Protein AF-A0A078KWJ3-F1 (afdb_monomer)

Organism: NCBI:txid1034943

pLDDT: mean 75.77, std 19.89, range [25.98, 98.31]

Solvent-accessible surface area (backbone atoms only — not comparable to full-atom values): 33977 Å² total; per-residue (Å²): 67,61,26,41,26,46,34,34,34,20,40,89,28,31,8,52,38,45,53,70,60,48,43,69,75,48,74,76,58,46,45,63,44,71,91,80,78,85,64,75,59,56,63,54,22,50,48,48,40,50,49,52,52,53,53,51,49,46,54,51,37,56,54,49,52,52,53,33,55,76,67,69,50,71,45,48,66,32,34,33,39,33,27,20,31,48,50,52,34,65,82,59,58,62,38,46,59,68,58,49,41,49,51,44,37,52,50,44,60,54,34,37,73,38,56,49,32,38,33,39,38,49,35,24,34,44,29,45,40,85,70,70,31,32,37,42,32,28,37,42,37,38,23,5,56,44,88,86,40,72,40,49,31,39,67,30,61,54,64,42,56,53,98,83,55,91,46,43,21,36,70,57,96,86,40,83,39,69,50,50,44,36,52,69,39,72,92,67,47,68,73,57,51,88,87,38,87,50,14,64,65,63,67,42,60,92,25,64,55,55,64,92,40,79,50,45,28,70,45,10,36,57,48,66,42,52,89,64,56,58,30,34,38,28,51,20,42,38,52,22,42,81,70,27,44,28,39,54,28,38,55,50,31,49,49,55,24,29,77,68,51,38,86,42,53,52,29,17,38,24,35,37,23,20,90,83,57,77,90,53,71,90,35,44,47,27,48,38,32,38,16,22,70,87,70,55,29,50,60,94,49,70,58,76,44,69,65,51,75,44,74,74,84,27,86,56,35,33,60,57,24,23,37,30,34,38,64,72,37,70,57,28,56,36,40,71,69,57,31,56,49,25,52,50,34,21,55,76,54,47,80,63,65,62,67,44,66,43,80,62,30,39,32,60,60,49,59,53,69,71,68,61,84,49,72,70,43,44,56,50,37,54,53,50,50,58,53,40,52,78,61,69,55,67,50,78,59,52,27,73,86,66,49,21,46,54,56,50,44,24,47,52,25,50,52,20,55,76,70,66,35,65,68,57,24,54,53,33,47,53,50,31,53,75,73,71,52,50,71,68,60,32,57,59,57,72,50,78,76,72,80,78,74,82,76,80,85,76,81,84,74,79,88,72,63,68,68,62,57,52,52,52,51,52,54,48,52,53,52,54,51,53,49,50,55,54,49,54,52,52,51,57,49,49,54,51,48,55,57,50,53,56,56,52,61,76,72,52,65,78,89,55,49,65,63,49,54,53,49,50,52,32,53,76,69,66,75,52,55,72,66,58,54,52,62,76,41,59,92,36,63,74,56,53,59,49,52,55,53,50,52,55,46,54,52,49,53,51,51,52,51,52,52,51,51,53,52,54,55,59,62,64,77,56,73,70,85,88,72,76,82,82,82,92,85,92,87,90,84,88,85,87,83,88,82,88,79,90,80,87,89,83,89,81,89,90,79,90,87,86,85,133

Sequence (612 aa):
MLKIKEIVISSPTSGETNLSSYQIKNGRRPLIIAMGHNSSDRVYSMLGYITNLMQNAAIAHSANLQENAALHDGSELITRVSLDEFSFYPKDRPLTIDEYRYIIGEVYKLAKTLPPNVHIQLATFPVYWPNGVVQNCNLYVQSPKRIGQEPLIHHMSKENASHIDFQYGYLNQGVARSIPLTGDRPDLDKRCEPGQDCDPNLVLRGTGVAVYDVNQYKNALRITSANGQKALQVVDICLDHAYGVGKQHLSALMTQLGLRREHVPVLASHIISSKTIDEEEANAAATVVHADVRNGKVGKHKPVFAKQAVNFNVGGFGANAQYSVYQPKVVGFLSGKDFDKAINYNFLGHPVNVNAIYGNGTTMLHDIVNDITTETDLKRTLSRIQTLQKYGLSIDIPNAQGFTVRELVCRQTVNALNSRDDVLSLMTMQIAKQLGITTNQIIASDTPKSPLAIPPKIEVPPKVNPNNILDNFIERTIIEFKIKNKVDLSYAQQIIENQLFDYYLGKIEVDKLSEIYGFRQKFIDGTFSKQMIMETFKDYPDFQSKIARHEERIALKKEIAELKMKLASKEHEHPDPDKTTNPVNKHSFFGTSQSAEKQAEVENAPNSLYHD

Mean predicted aligned error: 15.76 Å

Structure (mmCIF, N/CA/C/O backbone):
data_AF-A0A078KWJ3-F1
#
_entry.id   AF-A0A078KWJ3-F1
#
loop_
_atom_site.group_PDB
_atom_site.id
_atom_site.type_symbol
_atom_site.label_atom_id
_atom_site.label_alt_id
_atom_site.label_comp_id
_atom_site.label_asym_id
_atom_site.label_entity_id
_atom_site.label_seq_id
_atom_site.pdbx_PDB_ins_code
_atom_site.Cartn_x
_atom_site.Cartn_y
_atom_site.Cartn_z
_atom_site.occupancy
_atom_site.B_iso_or_equiv
_atom_site.auth_seq_id
_atom_site.auth_comp_id
_atom_site.auth_asym_id
_atom_site.auth_atom_id
_atom_site.pdbx_PDB_model_num
ATOM 1 N N . MET A 1 1 ? -2.525 -3.679 18.054 1.00 79.38 1 MET A N 1
ATOM 2 C CA . MET A 1 1 ? -3.115 -3.523 16.701 1.00 79.38 1 MET A CA 1
ATOM 3 C C . MET A 1 1 ? -1.996 -3.468 15.664 1.00 79.38 1 MET A C 1
ATOM 5 O O . MET A 1 1 ? -0.861 -3.271 16.076 1.00 79.38 1 MET A O 1
ATOM 9 N N . LEU A 1 2 ? -2.271 -3.650 14.368 1.00 88.88 2 LEU A N 1
ATOM 10 C CA . LEU A 1 2 ? -1.254 -3.472 13.329 1.00 88.88 2 LEU A CA 1
ATOM 11 C C . LEU A 1 2 ? -0.999 -1.979 13.093 1.00 88.88 2 LEU A C 1
ATOM 13 O O . LEU A 1 2 ? -1.929 -1.222 12.800 1.00 88.88 2 LEU A O 1
ATOM 17 N N . LYS A 1 3 ? 0.261 -1.568 13.199 1.00 92.00 3 LYS A N 1
ATOM 18 C CA . LYS A 1 3 ? 0.749 -0.234 12.859 1.00 92.00 3 LYS A CA 1
ATOM 19 C C . LYS A 1 3 ? 1.716 -0.309 11.685 1.00 92.00 3 LYS A C 1
ATOM 21 O O . LYS A 1 3 ? 2.446 -1.286 11.529 1.00 92.00 3 LYS A O 1
ATOM 26 N N . ILE A 1 4 ? 1.750 0.751 10.889 1.00 93.50 4 ILE A N 1
ATOM 27 C CA . ILE A 1 4 ? 2.758 0.961 9.853 1.00 93.50 4 ILE A CA 1
ATOM 28 C C . ILE A 1 4 ? 3.493 2.267 10.156 1.00 93.50 4 ILE A C 1
ATOM 30 O O . ILE A 1 4 ? 2.867 3.306 10.374 1.00 93.50 4 ILE A O 1
ATOM 34 N N . LYS A 1 5 ? 4.825 2.210 10.183 1.00 92.88 5 LYS A N 1
ATOM 35 C CA . LYS A 1 5 ? 5.709 3.381 10.170 1.00 92.88 5 LYS A CA 1
ATOM 36 C C . LYS A 1 5 ? 6.232 3.567 8.754 1.00 92.88 5 LYS A C 1
ATOM 38 O O . LYS A 1 5 ? 6.925 2.695 8.232 1.00 92.88 5 LYS A O 1
ATOM 43 N N . GLU A 1 6 ? 5.866 4.690 8.148 1.00 92.00 6 GLU A N 1
ATOM 44 C CA . GLU A 1 6 ? 6.259 5.033 6.782 1.00 92.00 6 GLU A CA 1
ATOM 45 C C . GLU A 1 6 ? 7.589 5.777 6.754 1.00 92.00 6 GLU A C 1
ATOM 47 O O . GLU A 1 6 ? 7.810 6.739 7.498 1.00 92.00 6 GLU A O 1
ATOM 52 N N . ILE A 1 7 ? 8.431 5.359 5.819 1.00 90.44 7 ILE A N 1
ATOM 53 C CA . ILE A 1 7 ? 9.628 6.051 5.370 1.00 90.44 7 ILE A CA 1
ATOM 54 C C . ILE A 1 7 ? 9.398 6.358 3.893 1.00 90.44 7 ILE A C 1
ATOM 56 O O . ILE A 1 7 ? 9.517 5.488 3.030 1.00 90.44 7 ILE A O 1
ATOM 60 N N . VAL A 1 8 ? 9.019 7.597 3.601 1.00 88.62 8 VAL A N 1
ATOM 61 C CA . VAL A 1 8 ? 8.809 8.047 2.224 1.00 88.62 8 VAL A CA 1
ATOM 62 C C . VAL A 1 8 ? 10.133 8.548 1.688 1.00 88.62 8 VAL A C 1
ATOM 64 O O . VAL A 1 8 ? 10.706 9.484 2.244 1.00 88.62 8 VAL A O 1
ATOM 67 N N . ILE A 1 9 ? 10.611 7.930 0.616 1.00 84.56 9 ILE A N 1
ATOM 68 C CA . ILE A 1 9 ? 11.821 8.344 -0.083 1.00 84.56 9 ILE A CA 1
ATOM 69 C C . ILE A 1 9 ? 11.409 9.064 -1.349 1.00 84.56 9 ILE A C 1
ATOM 71 O O . ILE A 1 9 ? 10.615 8.580 -2.151 1.00 84.56 9 ILE A O 1
ATOM 75 N N . SER A 1 10 ? 11.968 10.249 -1.497 1.00 76.31 10 SER A N 1
ATOM 76 C CA . SER A 1 10 ? 11.605 11.184 -2.533 1.00 76.31 10 SER A CA 1
ATOM 77 C C . SER A 1 10 ? 12.872 11.846 -3.045 1.00 76.31 10 SER A C 1
ATOM 79 O O . SER A 1 10 ? 13.687 12.321 -2.254 1.00 76.31 10 SER A O 1
ATOM 81 N N . SER A 1 11 ? 13.070 11.875 -4.357 1.00 69.38 11 SER A N 1
ATOM 82 C CA . SER A 1 11 ? 14.240 12.535 -4.930 1.00 69.38 11 SER A CA 1
ATOM 83 C C . SER A 1 11 ? 13.857 13.746 -5.787 1.00 69.38 11 SER A C 1
ATOM 85 O O . SER A 1 11 ? 12.984 13.634 -6.661 1.00 69.38 11 SER A O 1
ATOM 87 N N . PRO A 1 12 ? 14.535 14.904 -5.627 1.00 62.47 12 PRO A N 1
ATOM 88 C CA . PRO A 1 12 ? 14.463 15.991 -6.606 1.00 62.47 12 PRO A CA 1
ATOM 89 C C . PRO A 1 12 ? 14.905 15.525 -8.006 1.00 62.47 12 PRO A C 1
ATOM 91 O O . PRO A 1 12 ? 14.436 16.046 -9.018 1.00 62.47 12 PRO A O 1
ATOM 94 N N . THR A 1 13 ? 15.791 14.530 -8.054 1.00 60.84 13 THR A N 1
ATOM 95 C CA . THR A 1 13 ? 16.352 13.866 -9.234 1.00 60.84 13 THR A CA 1
ATOM 96 C C . THR A 1 13 ? 15.814 12.430 -9.297 1.00 60.84 13 THR A C 1
ATOM 98 O O . THR A 1 13 ? 16.318 11.532 -8.631 1.00 60.84 13 THR A O 1
ATOM 101 N N . SER A 1 14 ? 14.729 12.202 -10.035 1.00 61.41 14 SER A N 1
ATOM 102 C CA . SER A 1 14 ? 14.128 10.863 -10.152 1.00 61.41 14 SER A CA 1
ATOM 103 C C . SER A 1 14 ? 14.960 9.921 -11.016 1.00 61.41 14 SER A C 1
ATOM 105 O O . SER A 1 14 ? 15.177 10.207 -12.188 1.00 61.41 14 SER A O 1
ATO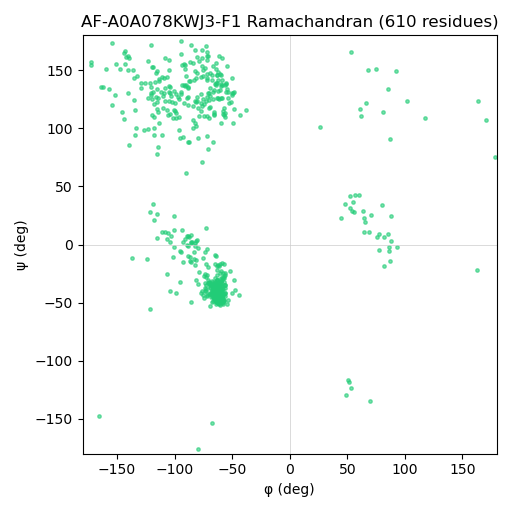M 107 N N . GLY A 1 15 ? 15.369 8.774 -10.476 1.00 68.19 15 GLY A N 1
ATOM 108 C CA . GLY A 1 15 ? 16.139 7.793 -11.237 1.00 68.19 15 GLY A CA 1
ATOM 109 C C . GLY A 1 15 ? 17.557 8.270 -11.544 1.00 68.19 15 GLY A C 1
ATOM 110 O O . GLY A 1 15 ? 18.262 8.768 -10.665 1.00 68.19 15 GLY A O 1
ATOM 111 N N . GLU A 1 16 ? 17.981 8.079 -12.791 1.00 67.69 16 GLU A N 1
ATOM 112 C CA . GLU A 1 16 ? 19.342 8.363 -13.267 1.00 67.69 16 GLU A CA 1
ATOM 113 C C . GLU A 1 16 ? 19.553 9.822 -13.711 1.00 67.69 16 GLU A C 1
ATOM 115 O O . GLU A 1 16 ? 20.684 10.264 -13.916 1.00 67.69 16 GLU A O 1
ATOM 120 N N . THR A 1 17 ? 18.476 10.586 -13.919 1.00 59.16 17 THR A N 1
ATOM 121 C CA . THR A 1 17 ? 18.542 11.982 -14.380 1.00 59.16 17 THR A CA 1
ATOM 122 C C . THR A 1 17 ? 17.480 12.842 -13.714 1.00 59.16 17 THR A C 1
ATOM 124 O O . THR A 1 17 ? 16.476 12.359 -13.211 1.00 59.16 17 THR A O 1
ATOM 127 N N . ASN A 1 18 ? 17.646 14.166 -13.722 1.00 61.94 18 ASN A N 1
ATOM 128 C CA . ASN A 1 18 ? 16.538 15.048 -13.363 1.00 61.94 18 ASN A CA 1
ATOM 129 C C . ASN A 1 18 ? 15.481 15.031 -14.486 1.00 61.94 18 ASN A C 1
ATOM 131 O O . ASN A 1 18 ? 15.475 15.909 -15.350 1.00 61.94 18 ASN A O 1
ATOM 135 N N . LEU A 1 19 ? 14.603 14.024 -14.481 1.00 58.72 19 LEU A N 1
ATOM 136 C CA . LEU A 1 19 ? 13.576 13.813 -15.509 1.00 58.72 19 LEU A CA 1
ATOM 137 C C . LEU A 1 19 ? 12.663 15.034 -15.683 1.00 58.72 19 LEU A C 1
ATOM 139 O O . LEU A 1 19 ? 12.308 15.380 -16.807 1.00 58.72 19 LEU A O 1
ATOM 143 N N . SER A 1 20 ? 12.366 15.758 -14.597 1.00 50.69 20 SER A N 1
ATOM 144 C CA . SER A 1 20 ? 11.597 17.009 -14.670 1.00 50.69 20 SER A CA 1
ATOM 145 C C . SER A 1 20 ? 12.338 18.098 -15.458 1.00 50.69 20 SER A C 1
ATOM 147 O O . SER A 1 20 ? 11.748 18.781 -16.292 1.00 50.69 20 SER A O 1
ATOM 149 N N . SER A 1 21 ? 13.660 18.204 -15.293 1.00 55.84 21 SER A N 1
ATOM 150 C CA . SER A 1 21 ? 14.486 19.109 -16.102 1.00 55.84 21 SER A CA 1
ATOM 151 C C . SER A 1 21 ? 14.619 18.634 -17.549 1.00 55.84 21 SER A C 1
ATOM 153 O O . SER A 1 21 ? 14.701 19.463 -18.453 1.00 55.84 21 SER A O 1
ATOM 155 N N . TYR A 1 22 ? 14.631 17.320 -17.785 1.00 62.28 22 TYR A N 1
ATOM 156 C CA . TYR A 1 22 ? 14.653 16.757 -19.134 1.00 62.28 22 TYR A CA 1
ATOM 157 C C . TYR A 1 22 ? 13.369 17.095 -19.902 1.00 62.28 22 TYR A C 1
ATOM 159 O O . TYR A 1 22 ? 13.442 17.590 -21.026 1.00 62.28 22 TYR A O 1
ATOM 167 N N . GLN A 1 23 ? 12.199 16.903 -19.288 1.00 58.50 23 GLN A N 1
ATOM 168 C CA . GLN A 1 23 ? 10.908 17.228 -19.901 1.00 58.50 23 GLN A CA 1
ATOM 169 C C . GLN A 1 23 ? 10.770 18.720 -20.221 1.00 58.50 23 GLN A C 1
ATOM 171 O O . GLN A 1 23 ? 10.329 19.063 -21.319 1.00 58.50 23 GLN A O 1
ATOM 176 N N . ILE A 1 24 ? 11.199 19.599 -19.303 1.00 55.53 24 ILE A N 1
ATOM 177 C CA . ILE A 1 24 ? 11.208 21.056 -19.518 1.00 55.53 24 ILE A CA 1
ATOM 178 C C . ILE A 1 24 ? 12.102 21.423 -20.709 1.00 55.53 24 ILE A C 1
ATOM 180 O O . ILE A 1 24 ? 11.715 22.241 -21.539 1.00 55.53 24 ILE A O 1
ATOM 184 N N . LYS A 1 25 ? 13.281 20.801 -20.826 1.00 56.12 25 LYS A N 1
ATOM 185 C CA . LYS A 1 25 ? 14.237 21.096 -21.904 1.00 56.12 25 LYS A CA 1
ATOM 186 C C . LYS A 1 25 ? 13.815 20.537 -23.265 1.00 56.12 25 LYS A C 1
ATOM 188 O O . LYS A 1 25 ? 14.112 21.160 -24.277 1.00 56.12 25 LYS A O 1
ATOM 193 N N . ASN A 1 26 ? 13.129 19.392 -23.300 1.00 57.06 26 ASN A N 1
ATOM 194 C CA . ASN A 1 26 ? 12.830 18.673 -24.544 1.00 57.06 26 ASN A CA 1
ATOM 195 C C . ASN A 1 26 ? 11.372 18.761 -25.011 1.00 57.06 26 ASN A C 1
ATOM 197 O O . ASN A 1 26 ? 11.023 18.135 -26.011 1.00 57.06 26 ASN A O 1
ATOM 201 N N . GLY A 1 27 ? 10.513 19.533 -24.337 1.00 57.50 27 GLY A N 1
ATOM 202 C CA . GLY A 1 27 ? 9.169 19.857 -24.834 1.00 57.50 27 GLY A CA 1
ATOM 203 C C . GLY A 1 27 ? 8.302 18.629 -25.135 1.00 57.50 27 GLY A C 1
ATOM 204 O O . GLY A 1 27 ? 7.640 18.593 -26.168 1.00 57.50 27 GLY A O 1
ATOM 205 N N . ARG A 1 28 ? 8.336 17.615 -24.255 1.00 63.16 28 ARG A N 1
ATOM 206 C CA . ARG A 1 28 ? 7.661 16.303 -24.403 1.00 63.16 28 ARG A CA 1
ATOM 207 C C . ARG A 1 28 ? 8.154 15.415 -25.556 1.00 63.16 28 ARG A C 1
ATOM 209 O O . ARG A 1 28 ? 7.520 14.407 -25.851 1.00 63.16 28 ARG A O 1
ATOM 216 N N . ARG A 1 29 ? 9.268 15.741 -26.217 1.00 61.19 29 ARG A N 1
ATOM 217 C CA . ARG A 1 29 ? 9.857 14.830 -27.211 1.00 61.19 29 ARG A CA 1
ATOM 218 C C . ARG A 1 29 ? 10.337 13.549 -26.519 1.00 61.19 29 ARG A C 1
ATOM 220 O O . ARG A 1 29 ? 10.939 13.655 -25.447 1.00 61.19 29 ARG A O 1
ATOM 227 N N . PRO A 1 30 ? 10.101 12.366 -27.117 1.00 63.94 30 PRO A N 1
ATOM 228 C CA . PRO A 1 30 ? 10.580 11.123 -26.544 1.00 63.94 30 PRO A CA 1
ATOM 229 C C . PRO A 1 30 ? 12.106 11.129 -26.520 1.00 63.94 30 PRO A C 1
ATOM 231 O O . PRO A 1 30 ? 12.757 11.667 -27.424 1.00 63.94 30 PRO A O 1
ATOM 234 N N . LEU A 1 31 ? 12.672 10.506 -25.494 1.00 70.69 31 LEU A N 1
ATOM 235 C CA . LEU A 1 31 ? 14.102 10.266 -25.444 1.00 70.69 31 LEU A CA 1
ATOM 236 C C . LEU A 1 31 ? 14.475 9.287 -26.556 1.00 70.69 31 LEU A C 1
ATOM 238 O O . LEU A 1 31 ? 14.104 8.116 -26.518 1.00 70.69 31 LEU A O 1
ATOM 242 N N . ILE A 1 32 ? 15.202 9.788 -27.550 1.00 68.25 32 ILE A N 1
ATOM 243 C CA . ILE A 1 32 ? 15.637 8.995 -28.693 1.00 68.25 32 ILE A CA 1
ATOM 244 C C . ILE A 1 32 ? 16.853 8.164 -28.302 1.00 68.25 32 ILE A C 1
ATOM 246 O O . ILE A 1 32 ? 17.916 8.706 -27.998 1.00 68.25 32 ILE A O 1
ATOM 250 N N . ILE A 1 33 ? 16.689 6.845 -28.354 1.00 64.81 33 ILE A N 1
ATOM 251 C CA . ILE A 1 33 ? 17.758 5.880 -28.120 1.00 64.81 33 ILE A CA 1
ATOM 252 C C . ILE A 1 33 ? 18.787 6.023 -29.250 1.00 64.81 33 ILE A C 1
ATOM 254 O O . ILE A 1 33 ? 18.509 5.688 -30.404 1.00 64.81 33 ILE A O 1
ATOM 258 N N . ALA A 1 34 ? 19.993 6.495 -28.933 1.00 54.53 34 ALA A N 1
ATOM 259 C CA . ALA A 1 34 ? 21.138 6.277 -29.807 1.00 54.53 34 ALA A CA 1
ATOM 260 C C . ALA A 1 34 ? 21.517 4.794 -29.689 1.00 54.53 34 ALA A C 1
ATOM 262 O O . ALA A 1 34 ? 21.952 4.347 -28.627 1.00 54.53 34 ALA A O 1
ATOM 263 N N . MET A 1 35 ? 21.294 4.008 -30.746 1.00 47.09 35 MET A N 1
ATOM 264 C CA . MET A 1 35 ? 21.712 2.605 -30.773 1.00 47.09 35 MET A CA 1
ATOM 265 C C . MET A 1 35 ? 23.236 2.544 -30.590 1.00 47.09 35 MET A C 1
ATOM 267 O O . MET A 1 35 ? 23.964 2.899 -31.511 1.00 47.09 35 MET A O 1
ATOM 271 N N . GLY A 1 36 ? 23.734 2.154 -29.410 1.00 44.62 36 GLY A N 1
ATOM 272 C CA . GLY A 1 36 ? 25.182 1.975 -29.236 1.00 44.62 36 GLY A CA 1
ATOM 273 C C . GLY A 1 36 ? 25.755 1.918 -27.821 1.00 44.62 36 GLY A C 1
ATOM 274 O O . GLY A 1 36 ? 26.822 1.339 -27.658 1.00 44.62 36 GLY A O 1
ATOM 275 N N . HIS A 1 37 ? 25.090 2.439 -26.785 1.00 47.62 37 HIS A N 1
ATOM 276 C CA . HIS A 1 37 ? 25.659 2.426 -25.427 1.00 47.62 37 HIS A CA 1
ATOM 277 C C . HIS A 1 37 ? 24.850 1.557 -24.460 1.00 47.62 37 HIS A C 1
ATOM 279 O O . HIS A 1 37 ? 24.027 2.047 -23.699 1.00 47.62 37 HIS A O 1
ATOM 285 N N . ASN A 1 38 ? 25.118 0.248 -24.463 1.00 53.16 38 ASN A N 1
ATOM 286 C CA . ASN A 1 38 ? 24.736 -0.638 -23.361 1.00 53.16 38 ASN A CA 1
ATOM 287 C C . ASN A 1 38 ? 25.758 -0.478 -22.226 1.00 53.16 38 ASN A C 1
ATOM 289 O O . ASN A 1 38 ? 26.773 -1.172 -22.217 1.00 53.16 38 ASN A O 1
ATOM 293 N N . SER A 1 39 ? 25.523 0.418 -21.266 1.00 57.09 39 SER A N 1
ATOM 294 C CA . SER A 1 39 ? 26.291 0.369 -20.017 1.00 57.09 39 SER A CA 1
ATOM 295 C C . SER A 1 39 ? 25.655 -0.668 -19.092 1.00 57.09 39 SER A C 1
ATOM 297 O O . SER A 1 39 ? 24.614 -0.405 -18.488 1.00 57.09 39 SER A O 1
ATOM 299 N N . SER A 1 40 ? 26.284 -1.838 -18.957 1.00 60.97 40 SER A N 1
ATOM 300 C CA . SER A 1 40 ? 25.939 -2.856 -17.946 1.00 60.97 40 SER A CA 1
ATOM 301 C C . SER A 1 40 ? 25.870 -2.285 -16.521 1.00 60.97 40 SER A C 1
ATOM 303 O O . SER A 1 40 ? 25.158 -2.817 -15.675 1.00 60.97 40 SER A O 1
ATOM 305 N N . ASP A 1 41 ? 26.539 -1.158 -16.281 1.00 76.25 41 ASP A N 1
ATOM 306 C CA . ASP A 1 41 ? 26.601 -0.428 -15.014 1.00 76.25 41 ASP A CA 1
ATOM 307 C C . ASP A 1 41 ? 25.230 0.011 -14.452 1.00 76.25 41 ASP A C 1
ATOM 309 O O . ASP A 1 41 ? 25.037 0.058 -13.239 1.00 76.25 41 ASP A O 1
ATOM 313 N N . ARG A 1 42 ? 24.218 0.261 -15.298 1.00 82.81 42 ARG A N 1
ATOM 314 C CA . ARG A 1 42 ? 22.927 0.805 -14.824 1.00 82.81 42 ARG A CA 1
ATOM 315 C C . ARG A 1 42 ? 22.152 -0.155 -13.922 1.00 82.81 42 ARG A C 1
ATOM 317 O O . ARG A 1 42 ? 21.599 0.256 -12.906 1.00 82.81 42 ARG A O 1
ATOM 324 N N . VAL A 1 43 ? 22.135 -1.444 -14.270 1.00 89.06 43 VAL A N 1
ATOM 325 C CA . VAL A 1 43 ? 21.443 -2.476 -13.484 1.00 89.06 43 VAL A CA 1
ATOM 326 C C . VAL A 1 43 ? 22.128 -2.631 -12.130 1.00 89.06 43 VAL A C 1
ATOM 328 O O . VAL A 1 43 ? 21.456 -2.661 -11.102 1.00 89.06 43 VAL A O 1
ATOM 331 N N . TYR A 1 44 ? 23.462 -2.651 -12.115 1.00 88.25 44 TYR A N 1
ATOM 332 C CA . TYR A 1 44 ? 24.237 -2.702 -10.877 1.00 88.25 44 TYR A CA 1
ATOM 333 C C . TYR A 1 44 ? 24.048 -1.447 -10.024 1.00 88.25 44 TYR A C 1
ATOM 335 O O . TYR A 1 44 ? 23.881 -1.560 -8.814 1.00 88.25 44 TYR A O 1
ATOM 343 N N . SER A 1 45 ? 23.984 -0.267 -10.639 1.00 84.62 45 SER A N 1
ATOM 344 C CA . SER A 1 45 ? 23.712 0.989 -9.937 1.00 84.62 45 SER A CA 1
ATOM 345 C C . SER A 1 45 ? 22.303 1.016 -9.326 1.00 84.62 45 SER A C 1
ATOM 347 O O . SER A 1 45 ? 22.154 1.373 -8.156 1.00 84.62 45 SER A O 1
ATOM 349 N N . MET A 1 46 ? 21.271 0.561 -10.054 1.00 89.00 46 MET A N 1
ATOM 350 C CA . MET A 1 46 ? 19.922 0.385 -9.494 1.00 89.00 46 MET A CA 1
ATOM 351 C C . MET A 1 46 ? 19.925 -0.602 -8.322 1.00 89.00 46 MET A C 1
ATOM 353 O O . MET A 1 46 ? 19.326 -0.327 -7.285 1.00 89.00 46 MET A O 1
ATOM 357 N N . LEU A 1 47 ? 20.608 -1.740 -8.461 1.00 91.44 47 LEU A N 1
ATOM 358 C CA . LEU A 1 47 ? 20.691 -2.753 -7.410 1.00 91.44 47 LEU A CA 1
ATOM 359 C C . LEU A 1 47 ? 21.463 -2.274 -6.184 1.00 91.44 47 LEU A C 1
ATOM 361 O O . LEU A 1 47 ? 21.048 -2.566 -5.065 1.00 91.44 47 LEU A O 1
ATOM 365 N N . GLY A 1 48 ? 22.538 -1.507 -6.362 1.00 89.06 48 GLY A N 1
ATOM 366 C CA . GLY A 1 48 ? 23.246 -0.867 -5.258 1.00 89.06 48 GLY A CA 1
ATOM 367 C C . GLY A 1 48 ? 22.341 0.121 -4.522 1.00 89.06 48 GLY A C 1
ATOM 368 O O . GLY A 1 48 ? 22.284 0.106 -3.293 1.00 89.06 48 GLY A O 1
ATOM 369 N N . TYR A 1 49 ? 21.545 0.906 -5.259 1.00 88.25 49 TYR A N 1
ATOM 370 C CA . TYR A 1 49 ? 20.547 1.786 -4.656 1.00 88.25 49 TYR A CA 1
ATOM 371 C C . TYR A 1 49 ? 19.503 0.984 -3.869 1.00 88.25 49 TYR A C 1
ATOM 373 O O . TYR A 1 49 ? 19.319 1.238 -2.682 1.00 88.25 49 TYR A O 1
ATOM 381 N N . ILE A 1 50 ? 18.895 -0.047 -4.467 1.00 92.44 50 ILE A N 1
ATOM 382 C CA . ILE A 1 50 ? 17.917 -0.912 -3.786 1.00 92.44 50 ILE A CA 1
ATOM 383 C C . ILE A 1 50 ? 18.524 -1.580 -2.545 1.00 92.44 50 ILE A C 1
ATOM 385 O O . ILE A 1 50 ? 17.885 -1.602 -1.496 1.00 92.44 50 ILE A O 1
ATOM 389 N N . THR A 1 51 ? 19.759 -2.073 -2.628 1.00 92.56 51 THR A N 1
ATOM 390 C CA . THR A 1 51 ? 20.478 -2.679 -1.497 1.00 92.56 51 THR A CA 1
ATOM 391 C C . THR A 1 51 ? 20.579 -1.700 -0.335 1.00 92.56 51 THR A C 1
ATOM 393 O O . THR A 1 51 ? 20.207 -2.036 0.791 1.00 92.56 51 THR A O 1
ATOM 396 N N . ASN A 1 52 ? 20.990 -0.462 -0.612 1.00 87.88 52 ASN A N 1
ATOM 397 C CA . ASN A 1 52 ? 21.065 0.580 0.402 1.00 87.88 52 ASN A CA 1
ATOM 398 C C . ASN A 1 52 ? 19.684 0.918 0.979 1.00 87.88 52 ASN A C 1
ATOM 400 O O . ASN A 1 52 ? 19.562 1.097 2.191 1.00 87.88 52 ASN A O 1
ATOM 404 N N . LEU A 1 53 ? 18.632 0.963 0.157 1.00 89.38 53 LEU A N 1
ATOM 405 C CA . LEU A 1 53 ? 17.261 1.158 0.640 1.00 89.38 53 LEU A CA 1
ATOM 406 C C . LEU A 1 53 ? 16.846 0.054 1.620 1.00 89.38 53 LEU A C 1
ATOM 408 O O . LEU A 1 53 ? 16.351 0.350 2.706 1.00 89.38 53 LEU A O 1
ATOM 412 N N . MET A 1 54 ? 17.086 -1.208 1.258 1.00 93.50 54 MET A N 1
ATOM 413 C CA . MET A 1 54 ? 16.756 -2.374 2.080 1.00 93.50 54 MET A CA 1
ATOM 414 C C . MET A 1 54 ? 17.521 -2.373 3.411 1.00 93.50 54 MET A C 1
ATOM 416 O O . MET A 1 54 ? 16.927 -2.571 4.471 1.00 93.50 54 MET A O 1
ATOM 420 N N . GLN A 1 55 ? 18.827 -2.098 3.376 1.00 90.62 55 GLN A N 1
ATOM 421 C CA . GLN A 1 55 ? 19.664 -2.036 4.577 1.00 90.62 55 GLN A CA 1
ATOM 422 C C . GLN A 1 55 ? 19.218 -0.917 5.523 1.00 90.62 55 GLN A C 1
ATOM 424 O O . GLN A 1 55 ? 19.051 -1.146 6.721 1.00 90.62 55 GLN A O 1
ATOM 429 N N . ASN A 1 56 ? 18.950 0.279 4.992 1.00 87.31 56 ASN A N 1
ATOM 430 C CA . ASN A 1 56 ? 18.458 1.391 5.803 1.00 87.31 56 ASN A CA 1
ATOM 431 C C . ASN A 1 56 ? 17.059 1.113 6.371 1.00 87.31 56 A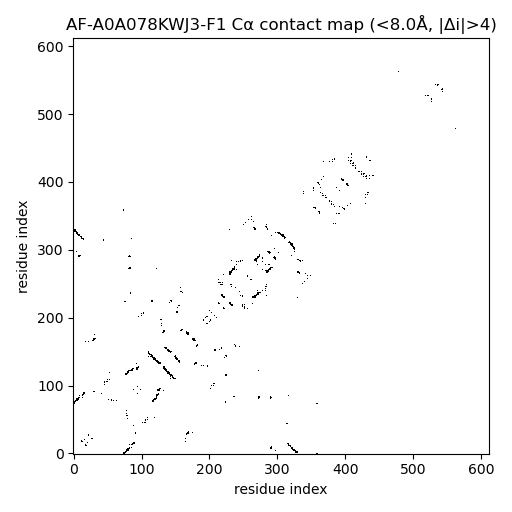SN A C 1
ATOM 433 O O . ASN A 1 56 ? 16.792 1.463 7.520 1.00 87.31 56 ASN A O 1
ATOM 437 N N . ALA A 1 57 ? 16.193 0.423 5.622 1.00 91.19 57 ALA A N 1
ATOM 438 C CA . ALA A 1 57 ? 14.898 -0.026 6.125 1.00 91.19 57 ALA A CA 1
ATOM 439 C C . ALA A 1 57 ? 15.050 -0.975 7.325 1.00 91.19 57 ALA A C 1
ATOM 441 O O . ALA A 1 57 ? 14.350 -0.813 8.323 1.00 91.19 57 ALA A O 1
ATOM 442 N N . ALA A 1 58 ? 15.989 -1.926 7.264 1.00 93.56 58 ALA A N 1
ATOM 443 C CA . ALA A 1 58 ? 16.267 -2.855 8.360 1.00 93.56 58 ALA A CA 1
ATOM 444 C C . ALA A 1 58 ? 16.823 -2.150 9.612 1.00 93.56 58 ALA A C 1
ATOM 446 O O . ALA A 1 58 ? 16.398 -2.446 10.734 1.00 93.56 58 ALA A O 1
ATOM 447 N N . ILE A 1 59 ? 17.739 -1.191 9.428 1.00 90.50 59 ILE A N 1
ATOM 448 C CA . ILE A 1 59 ? 18.288 -0.374 10.522 1.00 90.50 59 ILE A CA 1
ATOM 449 C C . ILE A 1 59 ? 17.168 0.439 11.180 1.00 90.50 59 ILE A C 1
ATOM 451 O O . ILE A 1 59 ? 16.993 0.379 12.399 1.00 90.50 59 ILE A O 1
ATOM 455 N N . ALA A 1 60 ? 16.366 1.146 10.378 1.00 89.69 60 ALA A N 1
ATOM 456 C CA . ALA A 1 60 ? 15.246 1.937 10.875 1.00 89.69 60 ALA A CA 1
ATOM 457 C C . ALA A 1 60 ? 14.215 1.062 11.597 1.00 89.69 60 ALA A C 1
ATOM 459 O O . ALA A 1 60 ? 13.740 1.427 12.669 1.00 89.69 60 ALA A O 1
ATOM 460 N N . HIS A 1 61 ? 13.904 -0.117 11.056 1.00 94.19 61 HIS A N 1
ATOM 461 C CA . HIS A 1 61 ? 12.996 -1.066 11.691 1.00 94.19 61 HIS A CA 1
ATOM 462 C C . HIS A 1 61 ? 13.483 -1.488 13.080 1.00 94.19 61 HIS A C 1
ATOM 464 O O . HIS A 1 61 ? 12.715 -1.449 14.038 1.00 94.19 61 HIS A O 1
ATOM 470 N N . SER A 1 62 ? 14.772 -1.805 13.211 1.00 92.56 62 SER A N 1
ATOM 471 C CA . SER A 1 62 ? 15.375 -2.191 14.492 1.00 92.56 62 SER A CA 1
ATOM 472 C C . SER A 1 62 ? 15.270 -1.073 15.535 1.00 92.56 62 SER A C 1
ATOM 474 O O . SER A 1 62 ? 14.895 -1.332 16.678 1.00 92.56 62 SER A O 1
ATOM 476 N N . ALA A 1 63 ? 15.529 0.177 15.137 1.00 89.81 63 ALA A N 1
ATOM 477 C CA . ALA A 1 63 ? 15.356 1.338 16.011 1.00 89.81 63 ALA A CA 1
ATOM 478 C C . ALA A 1 63 ? 13.885 1.536 16.423 1.00 89.81 63 ALA A C 1
ATOM 480 O O . ALA A 1 63 ? 13.590 1.793 17.589 1.00 89.81 63 ALA A O 1
ATOM 481 N N . ASN A 1 64 ? 12.948 1.347 15.490 1.00 88.06 64 ASN A N 1
ATOM 482 C CA . ASN A 1 64 ? 11.519 1.494 15.762 1.00 88.06 64 ASN A CA 1
ATOM 483 C C . ASN A 1 64 ? 10.989 0.429 16.732 1.00 88.06 64 ASN A C 1
ATOM 485 O O . ASN A 1 64 ? 10.125 0.723 17.555 1.00 88.06 64 ASN A O 1
ATOM 489 N N . LEU A 1 65 ? 11.495 -0.805 16.654 1.00 89.94 65 LEU A N 1
ATOM 490 C CA . LEU A 1 65 ? 11.133 -1.856 17.607 1.00 89.94 65 LEU A CA 1
ATOM 491 C C . LEU A 1 65 ? 11.594 -1.508 19.028 1.00 89.94 65 LEU A C 1
ATOM 493 O O . LEU A 1 65 ? 10.848 -1.733 19.979 1.00 89.94 65 LEU A O 1
ATOM 497 N N . GLN A 1 66 ? 12.788 -0.926 19.177 1.00 89.19 66 GLN A N 1
ATOM 498 C CA . GLN A 1 66 ? 13.289 -0.462 20.475 1.00 89.19 66 GLN A CA 1
ATOM 499 C C . GLN A 1 66 ? 12.445 0.693 21.030 1.00 89.19 66 GLN A C 1
ATOM 501 O O . GLN A 1 66 ? 12.097 0.680 22.209 1.00 89.19 66 GLN A O 1
ATOM 506 N N . GLU A 1 67 ? 12.072 1.654 20.180 1.00 86.62 67 GLU A N 1
ATOM 507 C CA . GLU A 1 67 ? 11.183 2.768 20.537 1.00 86.62 67 GLU A CA 1
ATOM 508 C C . GLU A 1 67 ? 9.810 2.261 21.011 1.00 86.62 67 GLU A C 1
ATOM 510 O O . GLU A 1 67 ? 9.358 2.622 22.097 1.00 86.62 67 GLU A O 1
ATOM 515 N N . ASN A 1 68 ? 9.175 1.361 20.253 1.00 84.44 68 ASN A N 1
ATOM 516 C CA . ASN A 1 68 ? 7.889 0.770 20.633 1.00 84.44 68 ASN A CA 1
ATOM 517 C C . ASN A 1 68 ? 7.972 -0.011 21.952 1.00 84.44 68 ASN A C 1
ATOM 519 O O . ASN A 1 68 ? 7.076 0.103 22.790 1.00 84.44 68 ASN A O 1
ATOM 523 N N . ALA A 1 69 ? 9.045 -0.782 22.153 1.00 85.69 69 ALA A N 1
ATOM 524 C CA . ALA A 1 69 ? 9.259 -1.527 23.390 1.00 85.69 69 ALA A CA 1
ATOM 525 C C . ALA A 1 69 ? 9.412 -0.591 24.600 1.00 85.69 69 ALA A C 1
ATOM 527 O O . ALA A 1 69 ? 8.818 -0.850 25.646 1.00 85.69 69 ALA A O 1
ATOM 528 N N . ALA A 1 70 ? 10.144 0.518 24.447 1.00 85.62 70 ALA A N 1
ATOM 529 C CA . ALA A 1 70 ? 10.307 1.531 25.490 1.00 85.62 70 ALA A CA 1
ATOM 530 C C . ALA A 1 70 ? 8.990 2.246 25.842 1.00 85.62 70 ALA A C 1
ATOM 532 O O . ALA A 1 70 ? 8.800 2.663 26.981 1.00 85.62 70 ALA A O 1
ATOM 533 N N . LEU A 1 71 ? 8.065 2.357 24.884 1.00 83.25 71 LEU A N 1
ATOM 534 C CA . LEU A 1 71 ? 6.723 2.909 25.090 1.00 83.25 71 LEU A CA 1
ATOM 535 C C . LEU A 1 71 ? 5.706 1.875 25.606 1.00 83.25 71 LEU A C 1
ATOM 537 O O . LEU A 1 71 ? 4.530 2.208 25.752 1.00 83.25 71 LEU A O 1
ATOM 541 N N . HIS A 1 72 ? 6.132 0.631 25.860 1.00 81.69 72 HIS A N 1
ATOM 542 C CA . HIS A 1 72 ? 5.256 -0.499 26.190 1.00 81.69 72 HIS A CA 1
ATOM 543 C C . HIS A 1 72 ? 4.113 -0.699 25.176 1.00 81.69 72 HIS A C 1
ATOM 545 O O . HIS A 1 72 ? 3.024 -1.166 25.517 1.00 81.69 72 HIS A O 1
ATOM 551 N N . ASP A 1 73 ? 4.355 -0.358 23.908 1.00 79.38 73 ASP A N 1
ATOM 552 C CA . ASP A 1 73 ? 3.379 -0.529 22.841 1.00 79.38 73 ASP A CA 1
ATOM 553 C C . ASP A 1 73 ? 3.444 -1.957 22.290 1.00 79.38 73 ASP A C 1
ATOM 555 O O . ASP A 1 73 ? 4.284 -2.287 21.456 1.00 79.38 73 ASP A O 1
ATOM 559 N N . GLY A 1 74 ? 2.516 -2.810 22.733 1.00 78.50 74 GLY A N 1
ATOM 560 C CA . GLY A 1 74 ? 2.351 -4.185 22.240 1.00 78.50 74 GLY A CA 1
ATOM 561 C C . GLY A 1 74 ? 1.756 -4.295 20.827 1.00 78.50 74 GLY A C 1
ATOM 562 O O . GLY A 1 74 ? 1.263 -5.355 20.437 1.00 78.50 74 GLY A O 1
ATOM 563 N N . SER A 1 75 ? 1.707 -3.199 20.068 1.00 83.94 75 SER A N 1
ATOM 564 C CA . SER A 1 75 ? 1.251 -3.202 18.680 1.00 83.94 75 SER A CA 1
ATOM 565 C C . SER A 1 75 ? 2.266 -3.862 17.753 1.00 83.94 75 SER A C 1
ATOM 567 O O . SER A 1 75 ? 3.471 -3.652 17.863 1.00 83.94 75 SER A O 1
ATOM 569 N N . GLU A 1 76 ? 1.758 -4.610 16.776 1.00 90.31 76 GLU A N 1
ATOM 570 C CA . GLU A 1 76 ? 2.592 -5.144 15.706 1.00 90.31 76 GLU A CA 1
ATOM 571 C C . GLU A 1 76 ? 3.013 -3.992 14.800 1.00 90.31 76 GLU A C 1
ATOM 573 O O . GLU A 1 76 ? 2.158 -3.220 14.359 1.00 90.31 76 GLU A O 1
ATOM 578 N N . LEU A 1 77 ? 4.304 -3.877 14.505 1.00 94.38 77 LEU A N 1
ATOM 579 C CA . LEU A 1 77 ? 4.825 -2.793 13.685 1.00 94.38 77 LEU A CA 1
ATOM 580 C C . LEU A 1 77 ? 5.399 -3.313 12.374 1.00 94.38 77 LEU A C 1
ATOM 582 O O . LEU A 1 77 ? 6.368 -4.066 12.375 1.00 94.38 77 LEU A O 1
ATOM 586 N N . ILE A 1 78 ? 4.873 -2.803 11.265 1.00 96.44 78 ILE A N 1
ATOM 587 C CA . ILE A 1 78 ? 5.525 -2.849 9.958 1.00 96.44 78 ILE A CA 1
ATOM 588 C C . ILE A 1 78 ? 6.303 -1.551 9.754 1.00 96.44 78 ILE A C 1
ATOM 590 O O . ILE A 1 78 ? 5.771 -0.459 9.947 1.00 96.44 78 ILE A O 1
ATOM 594 N N . THR A 1 79 ? 7.564 -1.648 9.341 1.00 96.56 79 THR A N 1
ATOM 595 C CA . THR A 1 79 ? 8.305 -0.503 8.794 1.00 96.56 79 THR A CA 1
ATOM 596 C C . THR A 1 79 ? 8.284 -0.607 7.283 1.00 96.56 79 THR A C 1
ATOM 598 O O . THR A 1 79 ? 8.710 -1.620 6.727 1.00 96.56 79 THR A O 1
ATOM 601 N N . ARG A 1 80 ? 7.756 0.423 6.621 1.00 96.25 80 ARG A N 1
ATOM 602 C CA . ARG A 1 80 ? 7.612 0.437 5.172 1.00 96.25 80 ARG A CA 1
ATOM 603 C C . ARG A 1 80 ? 8.399 1.567 4.539 1.00 96.25 80 ARG A C 1
ATOM 605 O O . ARG A 1 80 ? 8.275 2.714 4.955 1.00 96.25 80 ARG A O 1
ATOM 612 N N . VAL A 1 81 ? 9.160 1.229 3.503 1.00 94.00 81 VAL A N 1
ATOM 613 C CA . VAL A 1 81 ? 9.760 2.202 2.590 1.00 94.00 81 VAL A CA 1
ATOM 614 C C . VAL A 1 81 ? 8.880 2.335 1.353 1.00 94.00 81 VAL A C 1
ATOM 616 O O . VAL A 1 81 ? 8.571 1.327 0.719 1.00 94.00 81 VAL A O 1
ATOM 619 N N . SER A 1 82 ? 8.499 3.564 1.011 1.00 93.06 82 SER A N 1
ATOM 620 C CA . SER A 1 82 ? 7.686 3.884 -0.170 1.00 93.06 82 SER A CA 1
ATOM 621 C C . SER A 1 82 ? 8.400 4.932 -1.019 1.00 93.06 82 SER A C 1
ATOM 623 O O . SER A 1 82 ? 8.984 5.868 -0.469 1.00 93.06 82 SER A O 1
ATOM 625 N N . LEU A 1 83 ? 8.377 4.775 -2.343 1.00 89.25 83 LEU A N 1
ATOM 626 C CA . LEU A 1 83 ? 9.164 5.591 -3.273 1.00 89.25 83 LEU A CA 1
ATOM 627 C C . LEU A 1 83 ? 8.294 6.383 -4.255 1.00 89.25 83 LEU A C 1
ATOM 629 O O . LEU A 1 83 ? 7.196 5.953 -4.625 1.00 89.25 83 LEU A O 1
ATOM 633 N N . ASP A 1 84 ? 8.827 7.514 -4.726 1.00 85.81 84 ASP A N 1
ATOM 634 C CA . ASP A 1 84 ? 8.212 8.288 -5.807 1.00 85.81 84 ASP A CA 1
ATOM 635 C C . ASP A 1 84 ? 8.247 7.543 -7.143 1.00 85.81 84 ASP A C 1
ATOM 637 O O . ASP A 1 84 ? 9.209 6.828 -7.435 1.00 85.81 84 ASP A O 1
ATOM 641 N N . GLU A 1 85 ? 7.199 7.736 -7.952 1.00 86.19 85 GLU A N 1
ATOM 642 C CA . GLU A 1 85 ? 6.907 6.982 -9.182 1.00 86.19 85 GLU A CA 1
ATOM 643 C C . GLU A 1 85 ? 8.139 6.758 -10.058 1.00 86.19 85 GLU A C 1
ATOM 645 O O . GLU A 1 85 ? 8.373 5.647 -10.532 1.00 86.19 85 GLU A O 1
ATOM 650 N N . PHE A 1 86 ? 8.954 7.796 -10.231 1.00 84.56 86 PHE A N 1
ATOM 651 C CA . PHE A 1 86 ? 10.024 7.832 -11.217 1.00 84.56 86 PHE A CA 1
ATOM 652 C C . PHE A 1 86 ? 11.393 7.385 -10.672 1.00 84.56 86 PHE A C 1
ATOM 654 O O . PHE A 1 86 ? 12.420 7.585 -11.323 1.00 84.56 86 PHE A O 1
ATOM 661 N N . SER A 1 87 ? 11.435 6.780 -9.483 1.00 84.69 87 SER A N 1
ATOM 662 C CA . SER A 1 87 ? 12.685 6.453 -8.777 1.00 84.69 87 SER A CA 1
ATOM 663 C C . SER A 1 87 ? 13.631 5.512 -9.531 1.00 84.69 87 SER A C 1
ATOM 665 O O . SER A 1 87 ? 14.827 5.535 -9.254 1.00 84.69 87 SER A O 1
ATOM 667 N N . PHE A 1 88 ? 13.133 4.707 -10.475 1.00 89.00 88 PHE A N 1
ATOM 668 C CA . PHE A 1 88 ? 13.929 3.700 -11.190 1.00 89.00 88 PHE A CA 1
ATOM 669 C C . PHE A 1 88 ? 13.953 3.899 -12.711 1.00 89.00 88 PHE A C 1
ATOM 671 O O . PHE A 1 88 ? 14.117 2.941 -13.463 1.00 89.00 88 PHE A O 1
ATOM 678 N N . TYR A 1 89 ? 13.801 5.141 -13.183 1.00 87.69 89 TYR A N 1
ATOM 679 C CA . TYR A 1 89 ? 13.823 5.433 -14.618 1.00 87.69 89 TYR A CA 1
ATOM 680 C C . TYR A 1 89 ? 15.268 5.600 -15.106 1.00 87.69 89 TYR A C 1
ATOM 682 O O . TYR A 1 89 ? 15.966 6.511 -14.640 1.00 87.69 89 TYR A O 1
ATOM 690 N N . PRO A 1 90 ? 15.727 4.753 -16.043 1.00 84.69 90 PRO A N 1
ATOM 691 C CA . PRO A 1 90 ? 17.006 4.920 -16.716 1.00 84.69 90 PRO A CA 1
ATOM 692 C C . PRO A 1 90 ? 16.957 6.067 -17.733 1.00 84.69 90 PRO A C 1
ATOM 694 O O . PRO A 1 90 ? 15.905 6.375 -18.308 1.00 84.69 90 PRO A O 1
ATOM 697 N N . LYS A 1 91 ? 18.114 6.688 -17.977 1.00 79.00 91 LYS A N 1
ATOM 698 C CA . LYS A 1 91 ? 18.257 7.890 -18.819 1.00 79.00 91 LYS A CA 1
ATOM 699 C C . LYS A 1 91 ? 18.357 7.640 -20.319 1.00 79.00 91 LYS A C 1
ATOM 701 O O . LYS A 1 91 ? 18.473 8.613 -21.056 1.00 79.00 91 LYS A O 1
ATOM 706 N N . ASP A 1 92 ? 18.439 6.387 -20.754 1.00 78.19 92 ASP A N 1
ATOM 707 C CA . ASP A 1 92 ? 18.824 5.996 -22.114 1.00 78.19 92 ASP A CA 1
ATOM 708 C C . ASP A 1 92 ? 17.737 5.170 -22.826 1.00 78.19 92 ASP A C 1
ATOM 710 O O . ASP A 1 92 ? 17.273 5.557 -23.897 1.00 78.19 92 ASP A O 1
ATOM 714 N N . ARG A 1 93 ? 17.298 4.055 -22.233 1.00 86.25 93 ARG A N 1
ATOM 715 C CA . ARG A 1 93 ? 16.282 3.140 -22.782 1.00 86.25 93 ARG A CA 1
ATOM 716 C C . ARG A 1 93 ? 15.519 2.443 -21.655 1.00 86.25 93 ARG A C 1
ATOM 718 O O . ARG A 1 93 ? 16.113 2.255 -20.591 1.00 86.25 93 ARG A O 1
ATOM 725 N N . PRO A 1 94 ? 14.275 1.976 -21.869 1.00 90.69 94 PRO A N 1
ATOM 726 C CA . PRO A 1 94 ? 13.593 1.171 -20.861 1.00 90.69 94 PRO A CA 1
ATOM 727 C C . PRO A 1 94 ? 14.408 -0.095 -20.540 1.00 90.69 94 PRO A C 1
ATOM 729 O O . PRO A 1 94 ? 15.294 -0.519 -21.301 1.00 90.69 94 PRO A O 1
ATOM 732 N N . LEU A 1 95 ? 14.130 -0.704 -19.392 1.00 92.75 95 LEU A N 1
ATOM 733 C CA . LEU A 1 95 ? 14.687 -2.006 -19.049 1.00 92.75 95 LEU A CA 1
ATOM 734 C C . LEU A 1 95 ? 14.179 -3.058 -20.034 1.00 92.75 95 LEU A C 1
ATOM 736 O O . LEU A 1 95 ? 13.010 -3.064 -20.412 1.00 92.75 95 LEU A O 1
ATOM 740 N N . THR A 1 96 ? 15.059 -3.960 -20.446 1.00 93.81 96 THR A N 1
ATOM 741 C CA . THR A 1 96 ? 14.637 -5.210 -21.081 1.00 93.81 96 THR A CA 1
ATOM 742 C C . THR A 1 96 ? 13.992 -6.130 -20.047 1.00 93.81 96 THR A C 1
ATOM 744 O O . THR A 1 96 ? 14.212 -5.987 -18.840 1.00 93.81 96 THR A O 1
ATOM 747 N N . ILE A 1 97 ? 13.241 -7.122 -20.525 1.00 94.62 97 ILE A N 1
ATOM 748 C CA . ILE A 1 97 ? 12.697 -8.182 -19.672 1.00 94.62 97 ILE A CA 1
ATOM 749 C C . ILE A 1 97 ? 13.793 -8.915 -18.900 1.00 94.62 97 ILE A C 1
ATOM 751 O O . ILE A 1 97 ? 13.616 -9.159 -17.710 1.00 94.62 97 ILE A O 1
ATOM 755 N N . ASP A 1 98 ? 14.935 -9.216 -19.518 1.00 95.25 98 ASP A N 1
ATOM 756 C CA . ASP A 1 98 ? 16.022 -9.932 -18.841 1.00 95.25 98 ASP A CA 1
ATOM 757 C C . ASP A 1 98 ? 16.655 -9.100 -17.721 1.00 95.25 98 ASP A C 1
ATOM 759 O O . ASP A 1 98 ? 16.874 -9.610 -16.621 1.00 95.25 98 ASP A O 1
ATOM 763 N N . GLU A 1 99 ? 16.878 -7.803 -17.958 1.00 95.44 99 GLU A N 1
ATOM 764 C CA . GLU A 1 99 ? 17.356 -6.881 -16.919 1.00 95.44 99 GLU A CA 1
ATOM 765 C C . GLU A 1 99 ? 16.356 -6.796 -15.759 1.00 95.44 99 GLU A C 1
ATOM 767 O O . GLU A 1 99 ? 16.752 -6.850 -14.595 1.00 95.44 99 GLU A O 1
ATOM 772 N N . TYR A 1 100 ? 15.056 -6.714 -16.056 1.00 97.12 100 TYR A N 1
ATOM 773 C CA . TYR A 1 100 ? 14.022 -6.649 -15.027 1.00 97.12 100 TYR A CA 1
ATOM 774 C C . TYR A 1 100 ? 13.913 -7.953 -14.223 1.00 97.12 100 TYR A C 1
ATOM 776 O O . TYR A 1 100 ? 13.879 -7.921 -12.992 1.00 97.12 100 TYR A O 1
ATOM 784 N N . ARG A 1 101 ? 13.945 -9.110 -14.897 1.00 97.25 101 ARG A N 1
ATOM 785 C CA . ARG A 1 101 ? 13.981 -10.438 -14.261 1.00 97.25 101 ARG A CA 1
ATOM 786 C C . ARG A 1 101 ? 15.191 -10.583 -13.341 1.00 97.25 101 ARG A C 1
ATOM 788 O O . ARG A 1 101 ? 15.048 -11.090 -12.229 1.00 97.25 101 ARG A O 1
ATOM 795 N N . TYR A 1 102 ? 16.361 -10.125 -13.788 1.00 97.12 102 TYR A N 1
ATOM 796 C CA . TYR A 1 102 ? 17.579 -10.136 -12.985 1.00 97.12 102 TYR A CA 1
ATOM 797 C C . TYR A 1 102 ? 17.443 -9.250 -11.742 1.00 97.12 102 TYR A C 1
ATOM 799 O O . TYR A 1 102 ? 17.727 -9.710 -10.637 1.00 97.12 102 TYR A O 1
ATOM 807 N N . ILE A 1 103 ? 16.923 -8.025 -11.893 1.00 97.00 103 ILE A N 1
ATOM 808 C CA . ILE A 1 103 ? 16.673 -7.124 -10.759 1.00 97.00 103 ILE A CA 1
ATOM 809 C C . ILE A 1 103 ? 15.750 -7.784 -9.734 1.00 97.00 103 ILE A C 1
ATOM 811 O O . ILE A 1 103 ? 16.077 -7.797 -8.552 1.00 97.00 103 ILE A O 1
ATOM 815 N N . ILE A 1 104 ? 14.632 -8.375 -10.166 1.00 98.25 104 ILE A N 1
ATOM 816 C CA . ILE A 1 104 ? 13.704 -9.072 -9.266 1.00 98.25 104 ILE A CA 1
ATOM 817 C C . ILE A 1 104 ? 14.407 -10.217 -8.521 1.00 98.25 104 ILE A C 1
ATOM 819 O O . ILE A 1 104 ? 14.238 -10.349 -7.309 1.00 98.25 104 ILE A O 1
ATOM 823 N N . GLY A 1 105 ? 15.209 -11.024 -9.222 1.00 97.88 105 GLY A N 1
ATOM 824 C CA . GLY A 1 105 ? 15.948 -12.132 -8.614 1.00 97.88 105 GLY A CA 1
ATOM 825 C C . GLY A 1 105 ? 16.932 -11.673 -7.533 1.00 97.88 105 GLY A C 1
ATOM 826 O O . GLY A 1 105 ? 17.028 -12.299 -6.477 1.00 97.88 105 GLY A O 1
ATOM 827 N N . GLU A 1 106 ? 17.623 -10.553 -7.745 1.00 97.75 106 GLU A N 1
ATOM 828 C CA . GLU A 1 106 ? 18.508 -9.964 -6.733 1.00 97.75 106 GLU A CA 1
ATOM 829 C C . GLU A 1 106 ? 17.723 -9.319 -5.581 1.00 97.75 106 GLU A C 1
ATOM 831 O O . GLU A 1 106 ? 18.063 -9.519 -4.415 1.00 97.75 106 GLU A O 1
ATOM 836 N N . VAL A 1 107 ? 16.612 -8.633 -5.871 1.00 98.25 107 VAL A N 1
ATOM 837 C CA . VAL A 1 107 ? 15.677 -8.110 -4.858 1.00 98.25 107 VAL A CA 1
ATOM 838 C C . VAL A 1 107 ? 15.168 -9.230 -3.953 1.00 98.25 107 VAL A C 1
ATOM 840 O O . VAL A 1 107 ? 15.110 -9.049 -2.740 1.00 98.25 107 VAL A O 1
ATOM 843 N N . TYR A 1 108 ? 14.846 -10.397 -4.513 1.00 98.00 108 TYR A N 1
ATOM 844 C CA . TYR A 1 108 ? 14.435 -11.578 -3.756 1.00 98.00 108 TYR A CA 1
ATOM 845 C C . TYR A 1 108 ? 15.528 -12.060 -2.797 1.00 98.00 108 TYR A C 1
ATOM 847 O O . TYR A 1 108 ? 15.268 -12.260 -1.609 1.00 98.00 108 TYR A O 1
ATOM 855 N N . LYS A 1 109 ? 16.771 -12.186 -3.279 1.00 97.12 109 LYS A N 1
ATOM 856 C CA . LYS A 1 109 ? 17.919 -12.583 -2.444 1.00 97.12 109 LYS A CA 1
ATOM 857 C C . LYS A 1 109 ? 18.168 -11.588 -1.314 1.00 97.12 109 LYS A C 1
ATOM 859 O O . LYS A 1 109 ? 18.361 -12.001 -0.173 1.00 97.12 109 LYS A O 1
ATOM 864 N N . LEU A 1 110 ? 18.127 -10.291 -1.618 1.00 96.88 110 LEU A N 1
ATOM 865 C CA . LEU A 1 110 ? 18.295 -9.227 -0.628 1.00 96.88 110 LEU A CA 1
ATOM 866 C C . LEU A 1 110 ? 17.175 -9.266 0.417 1.00 96.88 110 LEU A C 1
ATOM 868 O O . LEU A 1 110 ? 17.451 -9.301 1.617 1.00 96.88 110 LEU A O 1
ATOM 872 N N . ALA A 1 111 ? 15.917 -9.342 -0.022 1.00 97.62 111 ALA A N 1
ATOM 873 C CA . ALA A 1 111 ? 14.750 -9.347 0.854 1.00 97.62 111 ALA A CA 1
ATOM 874 C C . ALA A 1 111 ? 14.745 -10.521 1.841 1.00 97.62 111 ALA A C 1
ATOM 876 O O . ALA A 1 111 ? 14.285 -10.363 2.970 1.00 97.62 111 ALA A O 1
ATOM 877 N N . LYS A 1 112 ? 15.310 -11.674 1.465 1.00 97.00 112 LYS A N 1
ATOM 878 C CA . LYS A 1 112 ? 15.462 -12.840 2.350 1.00 97.00 112 LYS A CA 1
ATOM 879 C C . LYS A 1 112 ? 16.311 -12.558 3.595 1.00 97.00 112 LYS A C 1
ATOM 881 O O . LYS A 1 112 ? 16.156 -13.233 4.609 1.00 97.00 112 LYS A O 1
ATOM 886 N N . THR A 1 113 ? 17.200 -11.568 3.526 1.00 95.81 113 THR A N 1
ATOM 887 C CA . THR A 1 113 ? 18.072 -11.177 4.647 1.00 95.81 113 THR A CA 1
ATOM 888 C C . THR A 1 113 ? 17.438 -10.141 5.575 1.00 95.81 113 THR A C 1
ATOM 890 O O . THR A 1 113 ? 17.972 -9.871 6.650 1.00 95.81 113 THR A O 1
ATOM 893 N N . LEU A 1 114 ? 16.298 -9.560 5.185 1.00 96.62 114 LEU A N 1
ATOM 894 C CA . LEU A 1 114 ? 15.612 -8.556 5.987 1.00 96.62 114 LEU A CA 1
ATOM 895 C C . LEU A 1 114 ? 14.952 -9.172 7.228 1.00 96.62 114 LEU A C 1
ATOM 897 O O . LEU A 1 114 ? 14.435 -10.292 7.164 1.00 96.62 114 LEU A O 1
ATOM 901 N N . PRO A 1 115 ? 14.896 -8.429 8.350 1.00 96.62 115 PRO A N 1
ATOM 902 C CA . PRO A 1 115 ? 14.104 -8.853 9.493 1.00 96.62 115 PRO A CA 1
ATOM 903 C C . PRO A 1 115 ? 12.609 -8.884 9.126 1.00 96.62 115 PRO A C 1
ATOM 905 O O . PRO A 1 115 ? 12.183 -8.173 8.205 1.00 96.62 115 PRO A O 1
ATOM 908 N N . PRO A 1 116 ? 11.790 -9.684 9.832 1.00 97.62 116 PRO A N 1
ATOM 909 C CA . PRO A 1 116 ? 10.345 -9.693 9.625 1.00 97.62 116 PRO A CA 1
ATOM 910 C C . PRO A 1 116 ? 9.712 -8.306 9.755 1.00 97.62 116 PRO A C 1
ATOM 912 O O . PRO A 1 116 ? 10.232 -7.457 10.468 1.00 97.62 116 PRO A O 1
ATOM 915 N N . ASN A 1 117 ? 8.574 -8.093 9.086 1.00 97.56 117 ASN A N 1
ATOM 916 C CA . ASN A 1 117 ? 7.820 -6.829 9.083 1.00 97.56 117 ASN A CA 1
ATOM 917 C C . ASN A 1 117 ? 8.536 -5.616 8.452 1.00 97.56 117 ASN A C 1
ATOM 919 O O . ASN A 1 117 ? 8.158 -4.466 8.702 1.00 97.56 117 ASN A O 1
ATOM 923 N N . VAL A 1 118 ? 9.518 -5.851 7.581 1.00 98.00 118 VAL A N 1
ATOM 924 C CA . VAL A 1 118 ? 10.093 -4.817 6.713 1.00 98.00 118 VAL A CA 1
ATOM 925 C C . VAL A 1 118 ? 9.470 -4.937 5.334 1.00 98.00 118 VAL A C 1
ATOM 927 O O . VAL A 1 118 ? 9.640 -5.939 4.641 1.00 98.00 118 VAL A O 1
ATOM 930 N N . HIS A 1 119 ? 8.715 -3.919 4.935 1.00 98.00 119 HIS A N 1
ATOM 931 C CA . HIS A 1 119 ? 8.071 -3.869 3.627 1.00 98.00 119 HIS A CA 1
ATOM 932 C C . HIS A 1 119 ? 8.722 -2.798 2.755 1.00 98.00 119 HIS A C 1
ATOM 934 O O . HIS A 1 119 ? 9.106 -1.732 3.238 1.00 98.00 119 HIS A O 1
ATOM 940 N N . ILE A 1 120 ? 8.825 -3.059 1.456 1.00 97.25 120 ILE A N 1
ATOM 941 C CA . ILE A 1 120 ? 9.408 -2.115 0.503 1.00 97.25 120 ILE A CA 1
ATOM 942 C C . ILE A 1 120 ? 8.502 -2.038 -0.716 1.00 97.25 120 ILE A C 1
ATOM 944 O O . ILE A 1 120 ? 8.321 -3.019 -1.434 1.00 97.25 120 ILE A O 1
ATOM 948 N N . GLN A 1 121 ? 7.931 -0.862 -0.947 1.00 95.94 121 GLN A N 1
ATOM 949 C CA . GLN A 1 121 ? 7.249 -0.529 -2.185 1.00 95.94 121 GLN A CA 1
ATOM 950 C C . GLN A 1 121 ? 8.274 0.128 -3.108 1.00 95.94 121 GLN A C 1
ATOM 952 O O . GLN A 1 121 ? 8.505 1.332 -3.050 1.00 95.94 121 GLN A O 1
ATOM 957 N N . LEU A 1 122 ? 8.918 -0.683 -3.948 1.00 94.25 122 LEU A N 1
ATOM 958 C CA . LEU A 1 122 ? 9.739 -0.162 -5.033 1.00 94.25 122 LEU A CA 1
ATOM 959 C C . LEU A 1 122 ? 8.787 0.466 -6.054 1.00 94.25 122 LEU A C 1
ATOM 961 O O . LEU A 1 122 ? 7.803 -0.166 -6.439 1.00 94.25 122 LEU A O 1
ATOM 965 N N . ALA A 1 123 ? 9.038 1.722 -6.429 1.00 84.12 123 ALA A N 1
ATOM 966 C CA . ALA A 1 123 ? 8.238 2.472 -7.397 1.00 84.12 123 ALA A CA 1
ATOM 967 C C . ALA A 1 123 ? 8.350 1.898 -8.818 1.00 84.12 123 ALA A C 1
ATOM 969 O O . ALA A 1 123 ? 8.568 0.700 -8.986 1.00 84.12 123 ALA A O 1
ATOM 970 N N . THR A 1 124 ? 8.151 2.720 -9.852 1.00 90.06 124 THR A N 1
ATOM 971 C CA . THR A 1 124 ? 8.033 2.188 -11.208 1.00 90.06 124 THR A CA 1
ATOM 972 C C . THR A 1 124 ? 9.370 2.059 -11.933 1.00 90.06 124 THR A C 1
ATOM 974 O O . THR A 1 124 ? 10.207 2.963 -11.929 1.00 90.06 124 THR A O 1
ATOM 977 N N . PHE A 1 125 ? 9.537 0.902 -12.564 1.00 93.56 125 PHE A N 1
ATOM 978 C CA . PHE A 1 125 ? 10.549 0.544 -13.539 1.00 93.56 125 PHE A CA 1
ATOM 979 C C . PHE A 1 125 ? 9.888 0.602 -14.922 1.00 93.56 125 PHE A C 1
ATOM 981 O O . PHE A 1 125 ? 8.898 -0.102 -15.131 1.00 93.56 125 PHE A O 1
ATOM 988 N N . PRO A 1 126 ? 10.390 1.400 -15.877 1.00 92.75 126 PRO A N 1
ATOM 989 C CA . PRO A 1 126 ? 9.895 1.352 -17.244 1.00 92.75 126 PRO A CA 1
ATOM 990 C C . PRO A 1 126 ? 10.507 0.142 -17.954 1.00 92.75 126 PRO A C 1
ATOM 992 O O . PRO A 1 126 ? 11.709 0.110 -18.229 1.00 92.75 126 PRO A O 1
ATOM 995 N N . VAL A 1 127 ? 9.688 -0.862 -18.246 1.00 94.50 127 VAL A N 1
ATOM 996 C CA . VAL A 1 127 ? 10.110 -2.140 -18.823 1.00 94.50 127 VAL A CA 1
ATOM 997 C C . VAL A 1 127 ? 9.529 -2.287 -20.223 1.00 94.50 127 VAL A C 1
ATOM 999 O O . VAL A 1 127 ? 8.322 -2.177 -20.412 1.00 94.50 127 VAL A O 1
ATOM 1002 N N . TYR A 1 128 ? 10.377 -2.550 -21.215 1.00 93.06 128 TYR A N 1
ATOM 1003 C CA . TYR A 1 128 ? 9.931 -2.885 -22.562 1.00 93.06 128 TYR A CA 1
ATOM 1004 C C . TYR A 1 128 ? 9.396 -4.313 -22.580 1.00 93.06 128 TYR A C 1
ATOM 1006 O O . TYR A 1 128 ? 10.148 -5.273 -22.395 1.00 93.06 128 TYR A O 1
ATOM 1014 N N . TRP A 1 129 ? 8.088 -4.436 -22.758 1.00 93.12 129 TRP A N 1
ATOM 1015 C CA . TRP A 1 129 ? 7.357 -5.681 -22.600 1.00 93.12 129 TRP A CA 1
ATOM 1016 C C . TRP A 1 129 ? 7.247 -6.448 -23.932 1.00 93.12 129 TRP A C 1
ATOM 1018 O O . TRP A 1 129 ? 7.308 -5.825 -24.996 1.00 93.12 129 TRP A O 1
ATOM 1028 N N . PRO A 1 130 ? 7.063 -7.788 -23.938 1.00 91.38 130 PRO A N 1
ATOM 1029 C CA . PRO A 1 130 ? 7.038 -8.564 -25.183 1.00 91.38 130 PRO A CA 1
ATOM 1030 C C . PRO A 1 130 ? 5.920 -8.195 -26.169 1.00 91.38 130 PRO A C 1
ATOM 1032 O O . PRO A 1 130 ? 6.027 -8.501 -27.352 1.00 91.38 130 PRO A O 1
ATOM 1035 N N . ASN A 1 131 ? 4.865 -7.509 -25.719 1.00 87.00 131 ASN A N 1
ATOM 1036 C CA . ASN A 1 131 ? 3.805 -6.992 -26.592 1.00 87.00 131 ASN A CA 1
ATOM 1037 C C . ASN A 1 131 ? 4.174 -5.668 -27.298 1.00 87.00 131 ASN A C 1
ATOM 1039 O O . ASN A 1 131 ? 3.344 -5.112 -28.013 1.00 87.00 131 ASN A O 1
ATOM 1043 N N . GLY A 1 132 ? 5.402 -5.166 -27.125 1.00 87.69 132 GLY A N 1
ATOM 1044 C CA . GLY A 1 132 ? 5.917 -3.990 -27.831 1.00 87.69 132 GLY A CA 1
ATOM 1045 C C . GLY A 1 132 ? 5.578 -2.643 -27.188 1.00 87.69 132 GLY A C 1
ATOM 1046 O O . GLY A 1 132 ? 5.842 -1.604 -27.797 1.00 87.69 132 GLY A O 1
ATOM 1047 N N . VAL A 1 133 ? 5.020 -2.637 -25.972 1.00 89.25 133 VAL A N 1
ATOM 1048 C CA . VAL A 1 133 ? 4.778 -1.416 -25.185 1.00 89.25 133 VAL A CA 1
ATOM 1049 C C . VAL A 1 133 ? 5.736 -1.334 -23.996 1.00 89.25 133 VAL A C 1
ATOM 1051 O O . VAL A 1 133 ? 6.301 -2.338 -23.561 1.00 89.25 133 VAL A O 1
ATOM 1054 N N . VAL A 1 134 ? 5.915 -0.136 -23.442 1.00 91.44 134 VAL A N 1
ATOM 1055 C CA . VAL A 1 134 ? 6.574 0.037 -22.142 1.00 91.44 134 VAL A CA 1
ATOM 1056 C C . VAL A 1 134 ? 5.531 -0.058 -21.029 1.00 91.44 134 VAL A C 1
ATOM 1058 O O . VAL A 1 134 ? 4.519 0.649 -21.037 1.00 91.44 134 VAL A O 1
ATOM 1061 N N . GLN A 1 135 ? 5.788 -0.931 -20.059 1.00 92.50 135 GLN A N 1
ATOM 1062 C CA . GLN A 1 135 ? 5.032 -1.039 -18.816 1.00 92.50 135 GLN A CA 1
ATOM 1063 C C . GLN A 1 135 ? 5.786 -0.333 -17.692 1.00 92.50 135 GLN A C 1
ATOM 1065 O O . GLN A 1 135 ? 6.978 -0.559 -17.499 1.00 92.50 135 GLN A O 1
ATOM 1070 N N . ASN A 1 136 ? 5.083 0.501 -16.926 1.00 93.12 136 ASN A N 1
ATOM 1071 C CA . ASN A 1 136 ? 5.612 1.084 -15.696 1.00 93.12 136 ASN A CA 1
ATOM 1072 C C . ASN A 1 136 ? 5.306 0.116 -14.548 1.00 93.12 136 ASN A C 1
ATOM 1074 O O . ASN A 1 136 ? 4.241 0.177 -13.930 1.00 93.12 136 ASN A O 1
ATOM 1078 N N . CYS A 1 137 ? 6.224 -0.822 -14.329 1.00 94.75 137 CYS A N 1
ATOM 1079 C CA . CYS A 1 137 ? 6.081 -1.932 -13.391 1.00 94.75 137 CYS A CA 1
ATOM 1080 C C . CYS A 1 137 ? 6.592 -1.544 -12.006 1.00 94.75 137 CYS A C 1
ATOM 1082 O O . CYS A 1 137 ? 7.672 -0.982 -11.895 1.00 94.75 137 CYS A O 1
ATOM 1084 N N . ASN A 1 138 ? 5.896 -1.900 -10.937 1.00 94.88 138 ASN A N 1
ATOM 1085 C CA . ASN A 1 138 ? 6.352 -1.717 -9.560 1.00 94.88 138 ASN A CA 1
ATOM 1086 C C . ASN A 1 138 ? 6.367 -3.046 -8.801 1.00 94.88 138 ASN A C 1
ATOM 1088 O O . ASN A 1 138 ? 5.677 -4.007 -9.152 1.00 94.88 138 ASN A O 1
ATOM 1092 N N . LEU A 1 139 ? 7.171 -3.086 -7.738 1.00 97.44 139 LEU A N 1
ATOM 1093 C CA . LEU A 1 139 ? 7.318 -4.263 -6.886 1.00 97.44 139 LEU A CA 1
ATOM 1094 C C . LEU A 1 139 ? 6.920 -3.918 -5.456 1.00 97.44 139 LEU A C 1
ATOM 1096 O O . LEU A 1 139 ? 7.417 -2.951 -4.877 1.00 97.44 139 LEU A O 1
ATOM 1100 N N . TYR A 1 140 ? 6.064 -4.744 -4.865 1.00 97.81 140 TYR A N 1
ATOM 1101 C CA . TYR A 1 140 ? 5.798 -4.709 -3.434 1.00 97.81 140 TYR A CA 1
ATOM 1102 C C . TYR A 1 140 ? 6.457 -5.915 -2.774 1.00 97.81 140 TYR A C 1
ATOM 1104 O O . TYR A 1 140 ? 6.103 -7.059 -3.049 1.00 97.81 140 TYR A O 1
ATOM 1112 N N . VAL A 1 141 ? 7.430 -5.650 -1.911 1.00 98.31 141 VAL A N 1
ATOM 1113 C CA . VAL A 1 141 ? 8.265 -6.655 -1.254 1.00 98.31 141 VAL A CA 1
ATOM 1114 C C . VAL A 1 141 ? 7.868 -6.739 0.214 1.00 98.31 141 VAL A C 1
ATOM 1116 O O . VAL A 1 141 ? 7.915 -5.742 0.934 1.00 98.31 141 VAL A O 1
ATOM 1119 N N . GLN A 1 142 ? 7.494 -7.931 0.666 1.00 98.06 142 GLN A N 1
ATOM 1120 C CA . GLN A 1 142 ? 7.309 -8.271 2.074 1.00 98.06 142 GLN A CA 1
ATOM 1121 C C . GLN A 1 142 ? 8.498 -9.125 2.513 1.00 98.06 142 GLN A C 1
ATOM 1123 O O . GLN A 1 142 ? 8.767 -10.168 1.906 1.00 98.06 142 GLN A O 1
ATOM 1128 N N . SER A 1 143 ? 9.215 -8.689 3.551 1.00 98.00 143 SER A N 1
ATOM 1129 C CA . SER A 1 143 ? 10.269 -9.505 4.149 1.00 98.00 143 SER A CA 1
ATOM 1130 C C . SER A 1 143 ? 9.706 -10.819 4.719 1.00 98.00 143 SER A C 1
ATOM 1132 O O . SER A 1 143 ? 8.492 -10.947 4.928 1.00 98.00 143 SER A O 1
ATOM 1134 N N . PRO A 1 144 ? 10.561 -11.826 4.962 1.00 97.19 144 PRO A N 1
ATOM 1135 C CA . PRO A 1 144 ? 10.128 -13.099 5.522 1.00 97.19 144 PRO A CA 1
ATOM 1136 C C . PRO A 1 144 ? 9.374 -12.923 6.843 1.00 97.19 144 PRO A C 1
ATOM 1138 O O . PRO A 1 144 ? 9.800 -12.173 7.716 1.00 97.19 144 PRO A O 1
ATOM 1141 N N . LYS A 1 145 ? 8.292 -13.680 7.059 1.00 95.31 145 LYS A N 1
ATOM 1142 C CA . LYS A 1 145 ? 7.550 -13.645 8.341 1.00 95.31 145 LYS A CA 1
ATOM 1143 C C . LYS A 1 145 ? 8.396 -14.119 9.521 1.00 95.31 145 LYS A C 1
ATOM 1145 O O . LYS A 1 145 ? 8.124 -13.766 10.666 1.00 95.31 145 LYS A O 1
ATOM 1150 N N . ARG A 1 146 ? 9.392 -14.961 9.245 1.00 94.56 146 ARG A N 1
ATOM 1151 C CA . ARG A 1 146 ? 10.382 -15.462 10.198 1.00 94.56 146 ARG A CA 1
ATOM 1152 C C . ARG A 1 146 ? 11.738 -15.520 9.514 1.00 94.56 146 ARG A C 1
ATOM 1154 O O . ARG A 1 146 ? 11.813 -15.775 8.314 1.00 94.56 146 ARG A O 1
ATOM 1161 N N . ILE A 1 147 ? 12.797 -15.340 10.296 1.00 90.00 147 ILE A N 1
ATOM 1162 C CA . ILE A 1 147 ? 14.174 -15.489 9.819 1.00 90.00 147 ILE A CA 1
ATOM 1163 C C . ILE A 1 147 ? 14.334 -16.872 9.169 1.00 90.00 147 ILE A C 1
ATOM 1165 O O . ILE A 1 147 ? 13.907 -17.880 9.732 1.00 90.00 147 ILE A O 1
ATOM 1169 N N . GLY A 1 148 ? 14.918 -16.902 7.971 1.00 87.94 148 GLY A N 1
ATOM 1170 C CA . GLY A 1 148 ? 15.139 -18.125 7.195 1.00 87.94 148 GLY A CA 1
ATOM 1171 C C . GLY A 1 148 ? 13.973 -18.561 6.299 1.00 87.94 148 GLY A C 1
ATOM 1172 O O . GLY A 1 148 ? 14.148 -19.498 5.526 1.00 87.94 148 GLY A O 1
ATOM 1173 N N . GLN A 1 149 ? 12.810 -17.900 6.356 1.00 95.19 149 GLN A N 1
ATOM 1174 C CA . GLN A 1 149 ? 11.734 -18.115 5.380 1.00 95.19 149 GLN A CA 1
ATOM 1175 C C . GLN A 1 149 ? 11.960 -17.305 4.097 1.00 95.19 149 GLN A C 1
ATOM 1177 O O . GLN A 1 149 ? 12.809 -16.415 4.047 1.00 95.19 149 GLN A O 1
ATOM 1182 N N . GLU A 1 150 ? 11.188 -17.614 3.056 1.00 96.81 150 GLU A N 1
ATOM 1183 C CA . GLU A 1 150 ? 11.223 -16.850 1.812 1.00 96.81 150 GLU A CA 1
ATOM 1184 C C . GLU A 1 150 ? 10.459 -15.520 1.940 1.00 96.81 150 GLU A C 1
ATOM 1186 O O . GLU A 1 150 ? 9.421 -15.466 2.615 1.00 96.81 150 GLU A O 1
ATOM 1191 N N . PRO A 1 151 ? 10.944 -14.446 1.291 1.00 97.56 151 PRO A N 1
ATOM 1192 C CA . PRO A 1 151 ? 10.184 -13.214 1.144 1.00 97.56 151 PRO A CA 1
ATOM 1193 C C . PRO A 1 151 ? 9.032 -13.408 0.149 1.00 97.56 151 PRO A C 1
ATOM 1195 O O . PRO A 1 151 ? 9.001 -14.366 -0.626 1.00 97.56 151 PRO A O 1
ATOM 1198 N N . LEU A 1 152 ? 8.094 -12.462 0.139 1.00 97.81 152 LEU A N 1
ATOM 1199 C CA . LEU A 1 152 ? 6.994 -12.429 -0.823 1.00 97.81 152 LEU A CA 1
ATOM 1200 C C . LEU A 1 152 ? 7.086 -11.156 -1.663 1.00 97.81 152 LEU A C 1
ATOM 1202 O O . LEU A 1 152 ? 7.055 -10.053 -1.121 1.00 97.81 152 LEU A O 1
ATOM 1206 N N . ILE A 1 153 ? 7.194 -11.312 -2.982 1.00 98.00 153 ILE A N 1
ATOM 1207 C CA . ILE A 1 153 ? 7.265 -10.195 -3.928 1.00 98.00 153 ILE A CA 1
ATOM 1208 C C . ILE A 1 153 ? 6.047 -10.238 -4.837 1.00 98.00 153 ILE A C 1
ATOM 1210 O O . ILE A 1 153 ? 5.801 -11.244 -5.497 1.00 98.00 153 ILE A O 1
ATOM 1214 N N . HIS A 1 154 ? 5.328 -9.125 -4.920 1.00 97.62 154 HIS A N 1
ATOM 1215 C CA . HIS A 1 154 ? 4.232 -8.937 -5.862 1.00 97.62 154 HIS A CA 1
ATOM 1216 C C . HIS A 1 154 ? 4.631 -7.939 -6.944 1.00 97.62 154 HIS A C 1
ATOM 1218 O O . HIS A 1 154 ? 5.104 -6.843 -6.643 1.00 97.62 154 HIS A O 1
ATOM 1224 N N . HIS A 1 155 ? 4.413 -8.325 -8.199 1.00 96.06 155 HIS A N 1
ATOM 1225 C CA . HIS A 1 155 ? 4.533 -7.452 -9.362 1.00 96.06 155 HIS A CA 1
ATOM 1226 C C . HIS A 1 155 ? 3.182 -6.816 -9.667 1.00 96.06 155 HIS A C 1
ATOM 1228 O O . HIS A 1 155 ? 2.164 -7.509 -9.685 1.00 96.06 155 HIS A O 1
ATOM 1234 N N . MET A 1 156 ? 3.168 -5.529 -9.981 1.00 94.19 156 MET A N 1
ATOM 1235 C CA . MET A 1 156 ? 2.009 -4.875 -10.580 1.00 94.19 156 MET A CA 1
ATOM 1236 C C . MET A 1 156 ? 2.486 -3.826 -11.595 1.00 94.19 156 MET A C 1
ATOM 1238 O O . MET A 1 156 ? 3.674 -3.517 -11.674 1.00 94.19 156 MET A O 1
ATOM 1242 N N . SER A 1 157 ? 1.575 -3.342 -12.430 1.00 92.75 157 SER A N 1
ATOM 1243 C CA . SER A 1 157 ? 1.875 -2.381 -13.490 1.00 92.75 157 SER A CA 1
ATOM 1244 C C . SER A 1 157 ? 0.825 -1.283 -13.496 1.00 92.75 157 SER A C 1
ATOM 1246 O O . SER A 1 157 ? -0.356 -1.560 -13.277 1.00 92.75 157 SER A O 1
ATOM 1248 N N . LYS A 1 158 ? 1.261 -0.057 -13.784 1.00 91.81 158 LYS A N 1
ATOM 1249 C CA . LYS A 1 158 ? 0.381 1.091 -14.020 1.00 91.81 158 LYS A CA 1
ATOM 1250 C C . LYS A 1 158 ? -0.628 0.784 -15.130 1.00 91.81 158 LYS A C 1
ATOM 1252 O O . LYS A 1 158 ? -0.246 0.208 -16.150 1.00 91.81 158 LYS A O 1
ATOM 1257 N N . GLU A 1 159 ? -1.887 1.182 -14.951 1.00 90.50 159 GLU A N 1
ATOM 1258 C CA . GLU A 1 159 ? -2.931 0.955 -15.966 1.00 90.50 159 GLU A CA 1
ATOM 1259 C C . GLU A 1 159 ? -3.157 2.139 -16.895 1.00 90.50 159 GLU A C 1
ATOM 1261 O O . GLU A 1 159 ? -3.516 1.939 -18.055 1.00 90.50 159 GLU A O 1
ATOM 1266 N N . ASN A 1 160 ? -2.972 3.355 -16.387 1.00 89.69 160 ASN A N 1
ATOM 1267 C CA . ASN A 1 160 ? -3.290 4.570 -17.123 1.00 89.69 160 ASN A CA 1
ATOM 1268 C C . ASN A 1 160 ? -2.058 5.452 -17.231 1.00 89.69 160 ASN A C 1
ATOM 1270 O O . ASN A 1 160 ? -1.729 6.183 -16.295 1.00 89.69 160 ASN A O 1
ATOM 1274 N N . ALA A 1 161 ? -1.384 5.403 -18.376 1.00 87.00 161 ALA A N 1
ATOM 1275 C CA . ALA A 1 161 ? -0.333 6.357 -18.676 1.00 87.00 161 ALA A CA 1
ATOM 1276 C C . ALA A 1 161 ? -0.869 7.798 -18.695 1.00 87.00 161 ALA A C 1
ATOM 1278 O O . ALA A 1 161 ? -2.020 8.077 -19.038 1.00 87.00 161 ALA A O 1
ATOM 1279 N N . SER A 1 162 ? -0.015 8.722 -18.269 1.00 81.88 162 SER A N 1
ATOM 1280 C CA . SER A 1 162 ? -0.282 10.153 -18.291 1.00 81.88 162 SER A CA 1
ATOM 1281 C C . SER A 1 162 ? 0.496 10.821 -19.411 1.00 81.88 162 SER A C 1
ATOM 1283 O O . SER A 1 162 ? 1.624 10.457 -19.723 1.00 81.88 162 SER A O 1
ATOM 1285 N N . HIS A 1 163 ? -0.047 11.907 -19.951 1.00 75.94 163 HIS A N 1
ATOM 1286 C CA . HIS A 1 163 ? 0.622 12.711 -20.976 1.00 75.94 163 HIS A CA 1
ATOM 1287 C C . HIS A 1 163 ? 1.918 13.403 -20.491 1.00 75.94 163 HIS A C 1
ATOM 1289 O O . HIS A 1 163 ? 2.623 14.029 -21.285 1.00 75.94 163 HIS A O 1
ATOM 1295 N N . ILE A 1 164 ? 2.189 13.358 -19.183 1.00 75.06 164 ILE A N 1
ATOM 1296 C CA . ILE A 1 164 ? 3.428 13.823 -18.540 1.00 75.06 164 ILE A CA 1
ATOM 1297 C C . ILE A 1 164 ? 4.346 12.669 -18.137 1.00 75.06 164 ILE A C 1
ATOM 1299 O O . ILE A 1 164 ? 5.389 12.918 -17.535 1.00 75.06 164 ILE A O 1
ATOM 1303 N N . ASP A 1 165 ? 3.975 11.424 -18.428 1.00 78.75 165 ASP A N 1
ATOM 1304 C CA . ASP A 1 165 ? 4.855 10.292 -18.190 1.00 78.75 165 ASP A CA 1
ATOM 1305 C C . ASP A 1 165 ? 6.070 10.372 -19.109 1.00 78.75 165 ASP A C 1
ATOM 1307 O O . ASP A 1 165 ? 6.066 10.973 -20.189 1.00 78.75 165 ASP A O 1
ATOM 1311 N N . PHE A 1 166 ? 7.159 9.772 -18.650 1.00 78.56 166 PHE A N 1
ATOM 1312 C CA . PHE A 1 166 ? 8.377 9.723 -19.429 1.00 78.56 166 PHE A CA 1
ATOM 1313 C C . PHE A 1 166 ? 8.227 8.753 -20.610 1.00 78.56 166 PHE A C 1
ATOM 1315 O O . PHE A 1 166 ? 7.885 7.588 -20.418 1.00 78.56 166 PHE A O 1
ATOM 1322 N N . GLN A 1 167 ? 8.521 9.225 -21.825 1.00 82.25 167 GLN A N 1
ATOM 1323 C CA . GLN A 1 167 ? 8.435 8.425 -23.047 1.00 82.25 167 GLN A CA 1
ATOM 1324 C C . GLN A 1 167 ? 9.817 8.151 -23.640 1.00 82.25 167 GLN A C 1
ATOM 1326 O O . GLN A 1 167 ? 10.621 9.060 -23.870 1.00 82.25 167 GLN A O 1
ATOM 1331 N N . TYR A 1 168 ? 10.050 6.883 -23.958 1.00 85.88 168 TYR A N 1
ATOM 1332 C CA . TYR A 1 168 ? 11.198 6.432 -24.734 1.00 85.88 168 TYR A CA 1
ATOM 1333 C C . TYR A 1 168 ? 10.848 6.411 -26.222 1.00 85.88 168 TYR A C 1
ATOM 1335 O O . TYR A 1 168 ? 9.682 6.283 -26.597 1.00 85.88 168 TYR A O 1
ATOM 1343 N N . GLY A 1 169 ? 11.846 6.536 -27.090 1.00 84.94 169 GLY A N 1
ATOM 1344 C CA . GLY A 1 169 ? 11.642 6.555 -28.531 1.00 84.94 169 GLY A CA 1
ATOM 1345 C C . GLY A 1 169 ? 12.849 6.089 -29.328 1.00 84.94 169 GLY A C 1
ATOM 1346 O O . GLY A 1 169 ? 13.934 5.857 -28.805 1.00 84.94 169 GLY A O 1
ATOM 1347 N N . TYR A 1 170 ? 12.648 5.960 -30.630 1.00 83.12 170 TYR A N 1
ATOM 1348 C CA . TYR A 1 170 ? 13.653 5.521 -31.589 1.00 83.12 170 TYR A CA 1
ATOM 1349 C C . TYR A 1 170 ? 13.540 6.331 -32.883 1.00 83.12 170 TYR A C 1
ATOM 1351 O O . TYR A 1 170 ? 12.525 6.981 -33.145 1.00 83.12 170 TYR A O 1
ATOM 1359 N N . LEU A 1 171 ? 14.593 6.306 -33.701 1.00 82.00 171 LEU A N 1
ATOM 1360 C CA . LEU A 1 171 ? 14.547 6.870 -35.049 1.00 82.00 171 LEU A CA 1
ATOM 1361 C C . LEU A 1 171 ? 14.079 5.805 -36.034 1.00 82.00 171 LEU A C 1
ATOM 1363 O O . LEU A 1 171 ? 14.682 4.740 -36.142 1.00 82.00 171 LEU A O 1
ATOM 1367 N N . ASN A 1 172 ? 13.037 6.125 -36.791 1.00 80.19 172 ASN A N 1
ATOM 1368 C CA . ASN A 1 172 ? 12.598 5.348 -37.938 1.00 80.19 172 ASN A CA 1
ATOM 1369 C C . ASN A 1 172 ? 12.716 6.223 -39.187 1.00 80.19 172 ASN A C 1
ATOM 1371 O O . ASN A 1 172 ? 11.987 7.205 -39.315 1.00 80.19 172 ASN A O 1
ATOM 1375 N N . GLN A 1 173 ? 13.669 5.905 -40.070 1.00 85.19 173 GLN A N 1
ATOM 1376 C CA . GLN A 1 173 ? 13.959 6.691 -41.282 1.00 85.19 173 GLN A CA 1
ATOM 1377 C C . GLN A 1 173 ? 14.198 8.187 -40.989 1.00 85.19 173 GLN A C 1
ATOM 1379 O O . GLN A 1 173 ? 13.691 9.067 -41.677 1.00 85.19 173 GLN A O 1
ATOM 1384 N N . GLY A 1 174 ? 14.934 8.486 -39.914 1.00 82.00 174 GLY A N 1
ATOM 1385 C CA . GLY A 1 174 ? 15.210 9.862 -39.475 1.00 82.00 174 GLY A CA 1
ATOM 1386 C C . GLY A 1 174 ? 14.049 10.554 -38.749 1.00 82.00 174 GLY A C 1
ATOM 1387 O O . GLY A 1 174 ? 14.232 11.649 -38.224 1.00 82.00 174 GLY A O 1
ATOM 1388 N N . VAL A 1 175 ? 12.879 9.915 -38.651 1.00 82.06 175 VAL A N 1
ATOM 1389 C CA . VAL A 1 175 ? 11.722 10.432 -37.913 1.00 82.06 175 VAL A CA 1
ATOM 1390 C C . VAL A 1 175 ? 11.694 9.834 -36.511 1.00 82.06 175 VAL A C 1
ATOM 1392 O O . VAL A 1 175 ? 11.680 8.616 -36.337 1.00 82.06 175 VAL A O 1
ATOM 1395 N N . ALA A 1 176 ? 11.650 10.699 -35.502 1.00 81.62 176 ALA A N 1
ATOM 1396 C CA . ALA A 1 176 ? 11.437 10.303 -34.116 1.00 81.62 176 ALA A CA 1
ATOM 1397 C C . ALA A 1 176 ? 10.073 9.616 -33.944 1.00 81.62 176 ALA A C 1
ATOM 1399 O O . ALA A 1 176 ? 9.030 10.180 -34.279 1.00 81.62 176 ALA A O 1
ATOM 1400 N N . ARG A 1 177 ? 10.078 8.403 -33.392 1.00 83.44 177 ARG A N 1
ATOM 1401 C CA . ARG A 1 177 ? 8.887 7.640 -33.006 1.00 83.44 177 ARG A CA 1
ATOM 1402 C C . ARG A 1 177 ? 8.951 7.346 -31.513 1.00 83.44 177 ARG A C 1
ATOM 1404 O O . ARG A 1 177 ? 10.008 6.969 -31.016 1.00 83.44 177 ARG A O 1
ATOM 1411 N N . SER A 1 178 ? 7.841 7.517 -30.802 1.00 86.06 178 SER A N 1
ATOM 1412 C CA . SER A 1 178 ? 7.726 7.069 -29.414 1.00 86.06 178 SER A CA 1
ATOM 1413 C C . SER A 1 178 ? 7.425 5.574 -29.361 1.00 86.06 178 SER A C 1
ATOM 1415 O O . SER A 1 178 ? 6.752 5.023 -30.236 1.00 86.06 178 SER A O 1
ATOM 1417 N N . ILE A 1 179 ? 7.933 4.922 -28.322 1.00 87.12 179 ILE A N 1
ATOM 1418 C CA . ILE A 1 179 ? 7.458 3.610 -27.904 1.00 87.12 179 ILE A CA 1
ATOM 1419 C C . ILE A 1 179 ? 6.186 3.859 -27.078 1.00 87.12 179 ILE A C 1
ATOM 1421 O O . ILE A 1 179 ? 6.230 4.690 -26.166 1.00 87.12 179 ILE A O 1
ATOM 1425 N N . PRO A 1 180 ? 5.055 3.210 -27.397 1.00 87.44 180 PRO A N 1
ATOM 1426 C CA . PRO A 1 180 ? 3.815 3.405 -26.652 1.00 87.44 180 PRO A CA 1
ATOM 1427 C C . PRO A 1 180 ? 3.972 2.973 -25.189 1.00 87.44 180 PRO A C 1
ATOM 1429 O O . PRO A 1 180 ? 4.622 1.963 -24.905 1.00 87.44 180 PRO A O 1
ATOM 1432 N N . LEU A 1 181 ? 3.360 3.723 -24.271 1.00 87.38 181 LEU A N 1
ATOM 1433 C CA . LEU A 1 181 ? 3.174 3.296 -22.886 1.00 87.38 181 LEU A CA 1
ATOM 1434 C C . LEU A 1 181 ? 1.880 2.481 -22.761 1.00 87.38 181 LEU A C 1
ATOM 1436 O O . LEU A 1 181 ? 0.949 2.621 -23.557 1.00 87.38 181 LEU A O 1
ATOM 1440 N N . THR A 1 182 ? 1.809 1.645 -21.733 1.00 84.50 182 THR A N 1
ATOM 1441 C CA . THR A 1 182 ? 0.568 0.936 -21.377 1.00 84.50 182 THR A CA 1
ATOM 1442 C C . THR A 1 182 ? -0.534 1.941 -21.037 1.00 84.50 182 THR A C 1
ATOM 1444 O O . THR A 1 182 ? -0.292 2.899 -20.306 1.00 84.50 182 THR A O 1
ATOM 1447 N N . GLY A 1 183 ? -1.733 1.756 -21.588 1.00 80.19 183 GLY A N 1
ATOM 1448 C CA . GLY A 1 183 ? -2.857 2.685 -21.445 1.00 80.19 183 GLY A CA 1
ATOM 1449 C C . GLY A 1 183 ? -2.853 3.902 -22.386 1.00 80.19 183 GLY A C 1
ATOM 1450 O O . GLY A 1 183 ? -3.921 4.469 -22.603 1.00 80.19 183 GLY A O 1
ATOM 1451 N N . ASP A 1 184 ? -1.726 4.281 -23.011 1.00 74.19 184 ASP A N 1
ATOM 1452 C CA . ASP A 1 184 ? -1.669 5.448 -23.924 1.00 74.19 184 ASP A CA 1
ATOM 1453 C C . ASP A 1 184 ? -2.422 5.206 -25.245 1.00 74.19 184 ASP A C 1
ATOM 1455 O O . ASP A 1 184 ? -2.939 6.133 -25.874 1.00 74.19 184 ASP A O 1
ATOM 1459 N N . ARG A 1 185 ? -2.433 3.958 -25.719 1.00 66.62 185 ARG A N 1
ATOM 1460 C CA . ARG A 1 185 ? -2.974 3.571 -27.028 1.00 66.62 185 ARG A CA 1
ATOM 1461 C C . ARG A 1 185 ? -3.740 2.260 -26.909 1.00 66.62 185 ARG A C 1
ATOM 1463 O O . ARG A 1 185 ? -3.154 1.221 -27.183 1.00 66.62 185 ARG A O 1
ATOM 1470 N N . PRO A 1 186 ? -5.032 2.271 -26.537 1.00 67.56 186 PRO A N 1
ATOM 1471 C CA . PRO A 1 186 ? -5.828 1.047 -26.381 1.00 67.56 186 PRO A CA 1
ATOM 1472 C C . PRO A 1 186 ? -5.873 0.163 -27.639 1.00 67.56 186 PRO A C 1
ATOM 1474 O O . PRO A 1 186 ? -6.080 -1.040 -27.548 1.00 67.56 186 PRO A O 1
ATOM 1477 N N . ASP A 1 187 ? -5.666 0.755 -28.818 1.00 65.38 187 ASP A N 1
ATOM 1478 C CA . ASP A 1 187 ? -5.582 0.064 -30.108 1.00 65.38 187 ASP A CA 1
ATOM 1479 C C . ASP A 1 187 ? -4.270 -0.720 -30.307 1.00 65.38 187 ASP A C 1
ATOM 1481 O O . ASP A 1 187 ? -4.232 -1.684 -31.073 1.00 65.38 187 ASP A O 1
ATOM 1485 N N . LEU A 1 188 ? -3.200 -0.310 -29.622 1.00 61.25 188 LEU A N 1
ATOM 1486 C CA . LEU A 1 188 ? -1.874 -0.939 -29.659 1.00 61.25 188 LEU A CA 1
ATOM 1487 C C . LEU A 1 188 ? -1.562 -1.717 -28.376 1.00 61.25 188 LEU A C 1
ATOM 1489 O O . LEU A 1 188 ? -0.786 -2.670 -28.404 1.00 61.25 188 LEU A O 1
ATOM 1493 N N . ASP A 1 189 ? -2.192 -1.332 -27.270 1.00 63.00 189 ASP A N 1
ATOM 1494 C CA . ASP A 1 189 ? -2.153 -1.989 -25.974 1.00 63.00 189 ASP A CA 1
ATOM 1495 C C . ASP A 1 189 ? -3.048 -3.227 -26.016 1.00 63.00 189 ASP A C 1
ATOM 1497 O O . ASP A 1 189 ? -4.138 -3.294 -25.442 1.00 63.00 189 ASP A O 1
ATOM 1501 N N . LYS A 1 190 ? -2.579 -4.236 -26.756 1.00 63.38 190 LYS A N 1
ATOM 1502 C CA . LYS A 1 190 ? -3.079 -5.597 -26.607 1.00 63.38 190 LYS A CA 1
ATOM 1503 C C . LYS A 1 190 ? -2.648 -6.052 -25.221 1.00 63.38 190 LYS A C 1
ATOM 1505 O O . LYS A 1 190 ? -1.546 -6.582 -25.047 1.00 63.38 190 LYS A O 1
ATOM 1510 N N . ARG A 1 191 ? -3.500 -5.770 -24.232 1.00 65.69 191 ARG A N 1
ATOM 1511 C CA . ARG A 1 191 ? -3.350 -6.303 -22.883 1.00 65.69 191 ARG A CA 1
ATOM 1512 C C . ARG A 1 191 ? -3.159 -7.808 -23.018 1.00 65.69 191 ARG A C 1
ATOM 1514 O O . ARG A 1 191 ? -3.897 -8.473 -23.741 1.00 65.69 191 ARG A O 1
ATOM 1521 N N . CYS A 1 192 ? -2.107 -8.301 -22.386 1.00 68.88 192 CYS A N 1
ATOM 1522 C CA . CYS A 1 192 ? -1.738 -9.701 -22.466 1.00 68.88 192 CYS A CA 1
ATOM 1523 C C . CYS A 1 192 ? -2.820 -10.532 -21.798 1.00 68.88 192 CYS A C 1
ATOM 1525 O O . CYS A 1 192 ? -3.027 -10.422 -20.588 1.00 68.88 192 CYS A O 1
ATOM 1527 N N . GLU A 1 193 ? -3.514 -11.339 -22.590 1.00 73.19 193 GLU A N 1
ATOM 1528 C CA . GLU A 1 193 ? -4.460 -12.301 -22.049 1.00 73.19 193 GLU A CA 1
ATOM 1529 C C . GLU A 1 193 ? -3.691 -13.402 -21.301 1.00 73.19 193 GLU A C 1
ATOM 1531 O O . GLU A 1 193 ? -2.565 -13.747 -21.695 1.00 73.19 193 GLU A O 1
ATOM 1536 N N . PRO A 1 194 ? -4.272 -13.978 -20.232 1.00 74.12 194 PRO A N 1
ATOM 1537 C CA . PRO A 1 194 ? -3.659 -15.085 -19.510 1.00 74.12 194 PRO A CA 1
ATOM 1538 C C . PRO A 1 194 ? -3.206 -16.209 -20.451 1.00 74.12 194 PRO A C 1
ATOM 1540 O O . PRO A 1 194 ? -3.970 -16.679 -21.294 1.00 74.12 194 PRO A O 1
ATOM 1543 N N . GLY A 1 195 ? -1.958 -16.653 -20.295 1.00 72.62 195 GLY A N 1
ATOM 1544 C CA . GLY A 1 195 ? -1.356 -17.716 -21.106 1.00 72.62 195 GLY A CA 1
ATOM 1545 C C . GLY A 1 195 ? -0.715 -17.278 -22.430 1.00 72.62 195 GLY A C 1
ATOM 1546 O O . GLY A 1 195 ? -0.144 -18.128 -23.109 1.00 72.62 195 GLY A O 1
ATOM 1547 N N . GLN A 1 196 ? -0.759 -15.995 -22.798 1.00 83.75 196 GLN A N 1
ATOM 1548 C CA . GLN A 1 196 ? 0.015 -15.464 -23.930 1.00 83.75 196 GLN A CA 1
ATOM 1549 C C . GLN A 1 196 ? 1.483 -15.232 -23.552 1.00 83.75 196 GLN A C 1
ATOM 1551 O O . GLN A 1 196 ? 1.784 -14.997 -22.389 1.00 83.75 196 GLN A O 1
ATOM 1556 N N . ASP A 1 197 ? 2.397 -15.181 -24.526 1.00 83.50 197 ASP A N 1
ATOM 1557 C CA . ASP A 1 197 ? 3.847 -14.996 -24.290 1.00 83.50 197 ASP A CA 1
ATOM 1558 C C . ASP A 1 197 ? 4.215 -13.724 -23.508 1.00 83.50 197 ASP A C 1
ATOM 1560 O O . ASP A 1 197 ? 5.318 -13.603 -22.978 1.00 83.50 197 ASP A O 1
ATOM 1564 N N . CYS A 1 198 ? 3.290 -12.770 -23.423 1.00 84.06 198 CYS A N 1
ATOM 1565 C CA . CYS A 1 198 ? 3.442 -11.534 -22.677 1.00 84.06 198 CYS A CA 1
ATOM 1566 C C . CYS A 1 198 ? 2.688 -11.533 -21.325 1.00 84.06 198 CYS A C 1
ATOM 1568 O O . CYS A 1 198 ? 2.649 -10.516 -20.640 1.00 84.06 198 CYS A O 1
ATOM 1570 N N . ASP A 1 199 ? 2.113 -12.659 -20.897 1.00 87.25 199 ASP A N 1
ATOM 1571 C CA . ASP A 1 199 ? 1.557 -12.849 -19.553 1.00 87.25 199 ASP A CA 1
ATOM 1572 C C . ASP A 1 199 ? 2.682 -12.739 -18.501 1.00 87.25 199 ASP A C 1
ATOM 1574 O O . ASP A 1 199 ? 3.663 -13.490 -18.584 1.00 87.25 199 ASP A O 1
ATOM 1578 N N . PRO A 1 200 ? 2.562 -11.869 -17.474 1.00 89.31 200 PRO A N 1
ATOM 1579 C CA . PRO A 1 200 ? 3.527 -11.784 -16.376 1.00 89.31 200 PRO A CA 1
ATOM 1580 C C . PRO A 1 200 ? 3.895 -13.133 -15.740 1.00 89.31 200 PRO A C 1
ATOM 1582 O O . PRO A 1 200 ? 5.029 -13.305 -15.299 1.00 89.31 200 PRO A O 1
ATOM 1585 N N . ASN A 1 201 ? 2.993 -14.117 -15.723 1.00 87.12 201 ASN A N 1
ATOM 1586 C CA . ASN A 1 201 ? 3.262 -15.455 -15.187 1.00 87.12 201 ASN A CA 1
ATOM 1587 C C . ASN A 1 201 ? 4.276 -16.254 -16.009 1.00 87.12 201 ASN A C 1
ATOM 1589 O O . ASN A 1 201 ? 5.014 -17.087 -15.478 1.00 87.12 201 ASN A O 1
ATOM 1593 N N . LEU A 1 202 ? 4.312 -16.014 -17.315 1.00 90.25 202 LEU A N 1
ATOM 1594 C CA . LEU A 1 202 ? 5.298 -16.606 -18.209 1.00 90.25 202 LEU A CA 1
ATOM 1595 C C . LEU A 1 202 ? 6.566 -15.751 -18.208 1.00 90.25 202 LEU A C 1
ATOM 1597 O O . LEU A 1 202 ? 7.658 -16.259 -17.941 1.00 90.25 202 LEU A O 1
ATOM 1601 N N . VAL A 1 203 ? 6.400 -14.440 -18.386 1.00 92.94 203 VAL A N 1
ATOM 1602 C CA . VAL A 1 203 ? 7.492 -13.469 -18.523 1.00 92.94 203 VAL A CA 1
ATOM 1603 C C . VAL A 1 203 ? 8.346 -13.356 -17.262 1.00 92.94 203 VAL A C 1
ATOM 1605 O O . VAL A 1 203 ? 9.555 -13.178 -17.371 1.00 92.94 203 VAL A O 1
ATOM 1608 N N . LEU A 1 204 ? 7.771 -13.494 -16.064 1.00 94.69 204 LEU A N 1
ATOM 1609 C CA . LEU A 1 204 ? 8.484 -13.356 -14.785 1.00 94.69 204 LEU A CA 1
ATOM 1610 C C . LEU A 1 204 ? 8.731 -14.699 -14.085 1.00 94.69 204 LEU A C 1
ATOM 1612 O O . LEU A 1 204 ? 9.181 -14.732 -12.935 1.00 94.69 204 LEU A O 1
ATOM 1616 N N . ARG A 1 205 ? 8.480 -15.826 -14.763 1.00 92.50 205 ARG A N 1
ATOM 1617 C CA . ARG A 1 205 ? 8.686 -17.163 -14.194 1.00 92.50 205 ARG A CA 1
ATOM 1618 C C . ARG A 1 205 ? 10.116 -17.341 -13.681 1.00 92.50 205 ARG A C 1
ATOM 1620 O O . ARG A 1 205 ? 11.074 -17.088 -14.412 1.00 92.50 205 ARG A O 1
ATOM 1627 N N . GLY A 1 206 ? 10.253 -17.844 -12.455 1.00 91.81 206 GLY A N 1
ATOM 1628 C CA . GLY A 1 206 ? 11.548 -18.161 -11.841 1.00 91.81 206 GLY A CA 1
ATOM 1629 C C . GLY A 1 206 ? 12.276 -16.969 -11.213 1.00 91.81 206 GLY A C 1
ATOM 1630 O O . GLY A 1 206 ? 13.406 -17.128 -10.771 1.00 91.81 206 GLY A O 1
ATOM 1631 N N . THR A 1 207 ? 11.649 -15.791 -11.152 1.00 95.12 207 THR A N 1
ATOM 1632 C CA . THR A 1 207 ? 12.247 -14.595 -10.528 1.00 95.12 207 THR A CA 1
ATOM 1633 C C . THR A 1 207 ? 12.005 -14.498 -9.017 1.00 95.12 207 THR A C 1
ATOM 1635 O O . THR A 1 207 ? 12.655 -13.704 -8.348 1.00 95.12 207 THR A O 1
ATOM 1638 N N . GLY A 1 208 ? 11.078 -15.292 -8.467 1.00 92.75 208 GLY A N 1
ATOM 1639 C CA . GLY A 1 208 ? 10.647 -15.207 -7.064 1.00 92.75 208 GLY A CA 1
ATOM 1640 C C . GLY A 1 208 ? 9.421 -14.313 -6.831 1.00 92.75 208 GLY A C 1
ATOM 1641 O O . GLY A 1 208 ? 8.929 -14.235 -5.707 1.00 92.75 208 GLY A O 1
ATOM 1642 N N . VAL A 1 209 ? 8.889 -13.675 -7.880 1.00 95.19 209 VAL A N 1
ATOM 1643 C CA . VAL A 1 209 ? 7.587 -12.992 -7.826 1.00 95.19 209 VAL A CA 1
ATOM 1644 C C . VAL A 1 209 ? 6.458 -14.009 -7.700 1.00 95.19 209 VAL A C 1
ATOM 1646 O O . VAL A 1 209 ? 6.405 -14.999 -8.431 1.00 95.19 209 VAL A O 1
ATOM 1649 N N . ALA A 1 210 ? 5.524 -13.730 -6.797 1.00 93.94 210 ALA A N 1
ATOM 1650 C CA . ALA A 1 210 ? 4.261 -14.435 -6.715 1.00 93.94 210 ALA A CA 1
ATOM 1651 C C . ALA A 1 210 ? 3.332 -13.934 -7.824 1.00 93.94 210 ALA A C 1
ATOM 1653 O O . ALA A 1 210 ? 2.926 -12.772 -7.834 1.00 93.94 210 ALA A O 1
ATOM 1654 N N . VAL A 1 211 ? 3.003 -14.819 -8.763 1.00 85.25 211 VAL A N 1
ATOM 1655 C CA . VAL A 1 211 ? 2.059 -14.536 -9.847 1.00 85.25 211 VAL A CA 1
ATOM 1656 C C . VAL A 1 211 ? 0.774 -15.327 -9.620 1.00 85.25 211 VAL A C 1
ATOM 1658 O O . VAL A 1 211 ? 0.819 -16.447 -9.116 1.00 85.25 211 VAL A O 1
ATOM 1661 N N . TYR A 1 212 ? -0.375 -14.728 -9.951 1.00 82.38 212 TYR A N 1
ATOM 1662 C CA . TYR A 1 212 ? -1.712 -15.281 -9.678 1.00 82.38 212 TYR A CA 1
ATOM 1663 C C . TYR A 1 212 ? -1.962 -15.644 -8.204 1.00 82.38 212 TYR A C 1
ATOM 1665 O O . TYR A 1 212 ? -2.758 -16.531 -7.885 1.00 82.38 212 TYR A O 1
ATOM 1673 N N . ASP A 1 213 ? -1.293 -14.940 -7.291 1.00 92.38 213 ASP A N 1
ATOM 1674 C CA . ASP A 1 213 ? -1.494 -15.103 -5.858 1.00 92.38 213 ASP A CA 1
ATOM 1675 C C . ASP A 1 213 ? -2.934 -14.729 -5.480 1.00 92.38 213 ASP A C 1
ATOM 1677 O O . ASP A 1 213 ? -3.431 -13.659 -5.826 1.00 92.38 213 ASP A O 1
ATOM 1681 N N . VAL A 1 214 ? -3.598 -15.587 -4.703 1.00 94.06 214 VAL A N 1
ATOM 1682 C CA . VAL A 1 214 ? -4.923 -15.303 -4.133 1.00 94.06 214 VAL A CA 1
ATOM 1683 C C . VAL A 1 214 ? -4.941 -14.021 -3.298 1.00 94.06 214 VAL A C 1
ATOM 1685 O O . VAL A 1 214 ? -5.982 -13.382 -3.144 1.00 94.06 214 VAL A O 1
ATOM 1688 N N . ASN A 1 215 ? -3.785 -13.646 -2.756 1.00 96.44 215 ASN A N 1
ATOM 1689 C CA . ASN A 1 215 ? -3.585 -12.441 -1.972 1.00 96.44 215 ASN A CA 1
ATOM 1690 C C . ASN A 1 215 ? -3.375 -11.195 -2.835 1.00 96.44 215 ASN A C 1
ATOM 1692 O O . ASN A 1 215 ? -3.167 -10.131 -2.266 1.00 96.44 215 ASN A O 1
ATOM 1696 N N . GLN A 1 216 ? -3.421 -11.294 -4.161 1.00 96.38 216 GLN A N 1
ATOM 1697 C CA . GLN A 1 216 ? -3.241 -10.170 -5.065 1.00 96.38 216 GLN A CA 1
ATOM 1698 C C . GLN A 1 216 ? -4.369 -10.108 -6.095 1.00 96.38 216 GLN A C 1
ATOM 1700 O O . GLN A 1 216 ? -4.788 -11.111 -6.670 1.00 96.38 216 GLN A O 1
ATOM 1705 N N . TYR A 1 217 ? -4.824 -8.890 -6.365 1.00 95.75 217 TYR A N 1
ATOM 1706 C CA . TYR A 1 217 ? -5.538 -8.556 -7.585 1.00 95.75 217 TYR A CA 1
ATOM 1707 C C . TYR A 1 217 ? -4.936 -7.264 -8.127 1.00 95.75 217 TYR A C 1
ATOM 1709 O O . TYR A 1 217 ? -5.214 -6.175 -7.621 1.00 95.75 217 TYR A O 1
ATOM 1717 N N . LYS A 1 218 ? -4.065 -7.397 -9.133 1.00 93.75 218 LYS A N 1
ATOM 1718 C CA . LYS A 1 218 ? -3.313 -6.281 -9.722 1.00 93.75 218 LYS A CA 1
ATOM 1719 C C . LYS A 1 218 ? -2.610 -5.442 -8.644 1.00 93.75 218 LYS A C 1
ATOM 1721 O O . LYS A 1 218 ? -1.747 -5.978 -7.956 1.00 93.75 218 LYS A O 1
ATOM 1726 N N . ASN A 1 219 ? -2.958 -4.167 -8.472 1.00 94.81 219 ASN A N 1
ATOM 1727 C CA . ASN A 1 219 ? -2.311 -3.280 -7.502 1.00 94.81 219 ASN A CA 1
ATOM 1728 C C . ASN A 1 219 ? -2.922 -3.297 -6.085 1.00 94.81 219 ASN A C 1
ATOM 1730 O O . ASN A 1 219 ? -2.515 -2.508 -5.229 1.00 94.81 219 ASN A O 1
ATOM 1734 N N . ALA A 1 220 ? -3.872 -4.199 -5.822 1.00 97.56 220 ALA A N 1
ATOM 1735 C CA . ALA A 1 220 ? -4.400 -4.472 -4.492 1.00 97.56 220 ALA A CA 1
ATOM 1736 C C . ALA A 1 220 ? -3.855 -5.800 -3.946 1.00 97.56 220 ALA A C 1
ATOM 1738 O O . ALA A 1 220 ? -3.819 -6.809 -4.652 1.00 97.56 220 ALA A O 1
ATOM 1739 N N . LEU A 1 221 ? -3.465 -5.808 -2.671 1.00 97.19 221 LEU A N 1
ATOM 1740 C CA . LEU A 1 221 ? -2.787 -6.913 -1.995 1.00 97.19 221 LEU A CA 1
ATOM 1741 C C . LEU A 1 221 ? -3.372 -7.177 -0.603 1.00 97.19 221 LEU A C 1
ATOM 1743 O O . LEU A 1 221 ? -3.789 -6.254 0.091 1.00 97.19 221 LEU A O 1
ATOM 1747 N N . ARG A 1 222 ? -3.319 -8.425 -0.139 1.00 97.31 222 ARG A N 1
ATOM 1748 C CA . ARG A 1 222 ? -3.470 -8.807 1.269 1.00 97.31 222 ARG A CA 1
ATOM 1749 C C . ARG A 1 222 ? -2.078 -9.018 1.858 1.00 97.31 222 ARG A C 1
ATOM 1751 O O . ARG A 1 222 ? -1.411 -10.002 1.547 1.00 97.31 222 ARG A O 1
ATOM 1758 N N . ILE A 1 223 ? -1.654 -8.109 2.726 1.00 96.25 223 ILE A N 1
ATOM 1759 C CA . ILE A 1 223 ? -0.375 -8.195 3.439 1.00 96.25 223 ILE A CA 1
ATOM 1760 C C . ILE A 1 223 ? -0.559 -8.913 4.776 1.00 96.25 223 ILE A C 1
ATOM 1762 O O . ILE A 1 223 ? -1.644 -8.880 5.363 1.00 96.25 223 ILE A O 1
ATOM 1766 N N . THR A 1 224 ? 0.487 -9.590 5.251 1.00 93.94 224 THR A N 1
ATOM 1767 C CA . THR A 1 224 ? 0.458 -10.326 6.525 1.00 93.94 224 THR A CA 1
ATOM 1768 C C . THR A 1 224 ? 1.721 -10.050 7.330 1.00 93.94 224 THR A C 1
ATOM 1770 O O . THR A 1 224 ? 2.813 -10.307 6.834 1.00 93.94 224 THR A O 1
ATOM 1773 N N . SER A 1 225 ? 1.575 -9.588 8.569 1.00 94.62 225 SER A N 1
ATOM 1774 C CA . SER A 1 225 ? 2.694 -9.381 9.494 1.00 94.62 225 SER A CA 1
ATOM 1775 C C . SER A 1 225 ? 3.271 -10.699 10.030 1.00 94.62 225 SER A C 1
ATOM 1777 O O . SER A 1 225 ? 2.695 -11.780 9.857 1.00 94.62 225 SER A O 1
ATOM 1779 N N . ALA A 1 226 ? 4.402 -10.611 10.729 1.00 93.75 226 ALA A N 1
ATOM 1780 C CA . ALA A 1 226 ? 5.104 -11.728 11.352 1.00 93.75 226 ALA A CA 1
ATOM 1781 C C . ALA A 1 226 ? 4.221 -12.488 12.354 1.00 93.75 226 ALA A C 1
ATOM 1783 O O . ALA A 1 226 ? 4.237 -13.720 12.381 1.00 93.75 226 ALA A O 1
ATOM 1784 N N . ASN A 1 227 ? 3.392 -11.771 13.123 1.00 90.94 227 ASN A N 1
ATOM 1785 C CA . ASN A 1 227 ? 2.427 -12.377 14.047 1.00 90.94 227 ASN A CA 1
ATOM 1786 C C . ASN A 1 227 ? 1.113 -12.854 13.389 1.00 90.94 227 ASN A C 1
ATOM 1788 O O . ASN A 1 227 ? 0.214 -13.331 14.080 1.00 90.94 227 ASN A O 1
ATOM 1792 N N . GLY A 1 228 ? 0.981 -12.738 12.064 1.00 90.81 228 GLY A N 1
ATOM 1793 C CA . GLY A 1 228 ? -0.179 -13.222 11.315 1.00 90.81 228 GLY A CA 1
ATOM 1794 C C . GLY A 1 228 ? -1.344 -12.237 11.190 1.00 90.81 228 GLY A C 1
ATOM 1795 O O . GLY A 1 228 ? -2.356 -12.598 10.584 1.00 90.81 228 GLY A O 1
ATOM 1796 N N . GLN A 1 229 ? -1.229 -11.004 11.700 1.00 90.50 229 GLN A N 1
ATOM 1797 C CA . GLN A 1 229 ? -2.227 -9.964 11.436 1.00 90.50 229 GLN A CA 1
ATOM 1798 C C . GLN A 1 229 ? -2.251 -9.618 9.945 1.00 90.50 229 GLN A C 1
ATOM 1800 O O . GLN A 1 229 ? -1.216 -9.501 9.291 1.00 90.50 229 GLN A O 1
ATOM 1805 N N . LYS A 1 230 ? -3.457 -9.468 9.396 1.00 92.69 230 LYS A N 1
ATOM 1806 C CA . LYS A 1 230 ? -3.676 -9.215 7.969 1.00 92.69 230 LYS A CA 1
ATOM 1807 C C . LYS A 1 230 ? -4.255 -7.821 7.760 1.00 92.69 230 LYS A C 1
ATOM 1809 O O . LYS A 1 230 ? -5.128 -7.397 8.514 1.00 92.69 230 LYS A O 1
ATOM 1814 N N . ALA A 1 231 ? -3.821 -7.159 6.697 1.00 95.38 231 ALA A N 1
ATOM 1815 C CA . ALA A 1 231 ? -4.404 -5.917 6.203 1.00 95.38 231 ALA A CA 1
ATOM 1816 C C . ALA A 1 231 ? -4.449 -5.936 4.674 1.00 95.38 231 ALA A C 1
ATOM 1818 O O . ALA A 1 231 ? -3.747 -6.719 4.032 1.00 95.38 231 ALA A O 1
ATOM 1819 N N . LEU A 1 232 ? -5.284 -5.086 4.091 1.00 97.44 232 LEU A N 1
ATOM 1820 C CA . LEU A 1 232 ? -5.281 -4.832 2.659 1.00 97.44 232 LEU A CA 1
ATOM 1821 C C . LEU A 1 232 ? -4.334 -3.668 2.339 1.00 97.44 232 LEU A C 1
ATOM 1823 O O . LEU A 1 232 ? -4.188 -2.725 3.114 1.00 97.44 232 LEU A O 1
ATOM 1827 N N . GLN A 1 233 ? -3.670 -3.741 1.199 1.00 97.19 233 GLN A N 1
ATOM 1828 C CA . GLN A 1 233 ? -2.760 -2.725 0.701 1.00 97.19 233 GLN A CA 1
ATOM 1829 C C . GLN A 1 233 ? -3.138 -2.389 -0.732 1.00 97.19 233 GLN A C 1
ATOM 1831 O O . GLN A 1 233 ? -3.337 -3.290 -1.537 1.00 97.19 233 GLN A O 1
ATOM 1836 N N . VAL A 1 234 ? -3.190 -1.105 -1.057 1.00 97.00 234 VAL A N 1
ATOM 1837 C CA . VAL A 1 234 ? -3.397 -0.617 -2.425 1.00 97.00 234 VAL A CA 1
ATOM 1838 C C . VAL A 1 234 ? -2.220 0.262 -2.818 1.00 97.00 234 VAL A C 1
ATOM 1840 O O . VAL A 1 234 ? -1.736 1.028 -1.983 1.00 97.00 234 VAL A O 1
ATOM 1843 N N . VAL A 1 235 ? -1.733 0.144 -4.050 1.00 96.00 235 VAL A N 1
ATOM 1844 C CA . VAL A 1 235 ? -0.674 1.010 -4.585 1.00 96.00 235 VAL A CA 1
ATOM 1845 C C . VAL A 1 235 ? -1.137 1.622 -5.900 1.00 96.00 235 VAL A C 1
ATOM 1847 O O . VAL A 1 235 ? -1.040 0.983 -6.942 1.00 96.00 235 VAL A O 1
ATOM 1850 N N . ASP A 1 236 ? -1.624 2.856 -5.867 1.00 95.06 236 ASP A N 1
ATOM 1851 C CA . ASP A 1 236 ? -1.948 3.598 -7.083 1.00 95.06 236 ASP A CA 1
ATOM 1852 C C . ASP A 1 236 ? -0.726 4.354 -7.605 1.00 95.06 236 ASP A C 1
ATOM 1854 O O . ASP A 1 236 ? 0.066 4.916 -6.842 1.00 95.06 236 ASP A O 1
ATOM 1858 N N . ILE A 1 237 ? -0.576 4.365 -8.930 1.00 92.00 237 ILE A N 1
ATOM 1859 C CA . ILE A 1 237 ? 0.503 5.056 -9.629 1.00 92.00 237 ILE A CA 1
ATOM 1860 C C . ILE A 1 237 ? -0.102 6.188 -10.456 1.00 92.00 237 ILE A C 1
ATOM 1862 O O . ILE A 1 237 ? -0.807 5.950 -11.438 1.00 92.00 237 ILE A O 1
ATOM 1866 N N . CYS A 1 238 ? 0.217 7.432 -10.098 1.00 90.31 238 CYS A N 1
ATOM 1867 C CA . CYS A 1 238 ? -0.212 8.615 -10.848 1.00 90.31 238 CYS A CA 1
ATOM 1868 C C . CYS A 1 238 ? -1.732 8.634 -11.122 1.00 90.31 238 CYS A C 1
ATOM 1870 O O . CYS A 1 238 ? -2.518 8.686 -10.174 1.00 90.31 238 CYS A O 1
ATOM 1872 N N . LEU A 1 239 ? -2.149 8.620 -12.397 1.00 91.00 239 LEU A N 1
ATOM 1873 C CA . LEU A 1 239 ? -3.553 8.704 -12.819 1.00 91.00 239 LEU A CA 1
ATOM 1874 C C . LEU A 1 239 ? -4.416 7.529 -12.357 1.00 91.00 239 LEU A C 1
ATOM 1876 O O . LEU A 1 239 ? -5.633 7.687 -12.284 1.00 91.00 239 LEU A O 1
ATOM 1880 N N . ASP A 1 240 ? -3.817 6.398 -11.982 1.00 94.00 240 ASP A N 1
ATOM 1881 C CA . ASP A 1 240 ? -4.571 5.281 -11.410 1.00 94.00 240 ASP A CA 1
ATOM 1882 C C . ASP A 1 240 ? -5.354 5.727 -10.160 1.00 94.00 240 ASP A C 1
ATOM 1884 O O . ASP A 1 240 ? -6.507 5.327 -9.986 1.00 94.00 240 ASP A O 1
ATOM 1888 N N . HIS A 1 241 ? -4.798 6.654 -9.363 1.00 93.81 241 HIS A N 1
ATOM 1889 C CA . HIS A 1 241 ? -5.503 7.236 -8.214 1.00 93.81 241 HIS A CA 1
ATOM 1890 C C . HIS A 1 241 ? -6.669 8.132 -8.639 1.00 93.81 241 HIS A C 1
ATOM 1892 O O . HIS A 1 241 ? -7.765 8.016 -8.095 1.00 93.81 241 HIS A O 1
ATOM 1898 N N . ALA A 1 242 ? -6.461 9.009 -9.625 1.00 91.62 242 ALA A N 1
ATOM 1899 C CA . ALA A 1 242 ? -7.495 9.927 -10.119 1.00 91.62 242 ALA A CA 1
ATOM 1900 C C . ALA A 1 242 ? -8.687 9.177 -10.745 1.00 91.62 242 ALA A C 1
ATOM 1902 O O . ALA A 1 242 ? -9.830 9.620 -10.668 1.00 91.62 242 ALA A O 1
ATOM 1903 N N . TYR A 1 243 ? -8.442 8.001 -11.326 1.00 93.94 243 TYR A N 1
ATOM 1904 C CA . TYR A 1 243 ? -9.488 7.147 -11.893 1.00 93.94 243 TYR A CA 1
ATOM 1905 C C . TYR A 1 243 ? -10.033 6.095 -10.915 1.00 93.94 243 TYR A C 1
ATOM 1907 O O . TYR A 1 243 ? -10.903 5.298 -11.277 1.00 93.94 243 TYR A O 1
ATOM 1915 N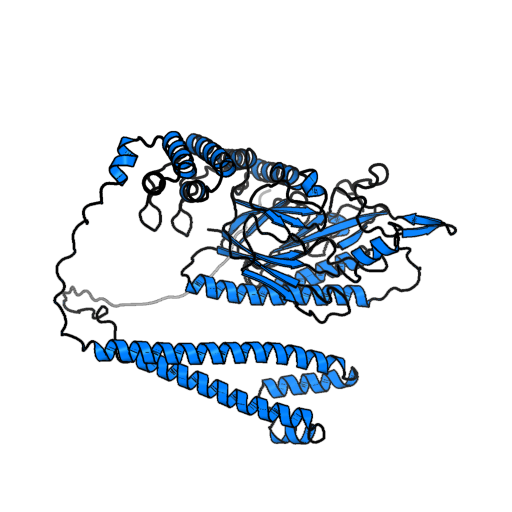 N . GLY A 1 244 ? -9.555 6.087 -9.666 1.00 94.38 244 GLY A N 1
ATOM 1916 C CA . GLY A 1 244 ? -10.005 5.158 -8.630 1.00 94.38 244 GLY A CA 1
ATOM 1917 C C . GLY A 1 244 ? -9.705 3.690 -8.941 1.00 94.38 244 GLY A C 1
ATOM 1918 O O . GLY A 1 244 ? -10.440 2.807 -8.491 1.00 94.38 244 GLY A O 1
ATOM 1919 N N . VAL A 1 245 ? -8.646 3.418 -9.706 1.00 95.25 245 VAL A N 1
ATOM 1920 C CA . VAL A 1 245 ? -8.244 2.075 -10.153 1.00 95.25 245 VAL A CA 1
ATOM 1921 C C . VAL A 1 245 ? -7.941 1.175 -8.962 1.00 95.25 245 VAL A C 1
ATOM 1923 O O . VAL A 1 245 ? -8.507 0.087 -8.851 1.00 95.25 245 VAL A O 1
ATOM 1926 N N . GLY A 1 246 ? -7.128 1.640 -8.012 1.00 95.25 246 GLY A N 1
ATOM 1927 C CA . GLY A 1 246 ? -6.770 0.870 -6.827 1.00 95.25 246 GLY A CA 1
ATOM 1928 C C . GLY A 1 246 ? -7.974 0.494 -5.975 1.00 95.25 246 GLY A C 1
ATOM 1929 O O . GLY A 1 246 ? -8.059 -0.624 -5.468 1.00 95.25 246 GLY A O 1
ATOM 1930 N N . LYS A 1 247 ? -8.968 1.382 -5.878 1.00 94.12 247 LYS A N 1
ATOM 1931 C CA . LYS A 1 247 ? -10.231 1.097 -5.184 1.00 94.12 247 LYS A CA 1
ATOM 1932 C C . LYS A 1 247 ? -11.057 0.029 -5.905 1.00 94.12 247 LYS A C 1
ATOM 1934 O O . LYS A 1 247 ? -11.600 -0.871 -5.262 1.00 94.12 247 LYS A O 1
ATOM 1939 N N . GLN A 1 248 ? -11.128 0.084 -7.235 1.00 95.75 248 GLN A N 1
ATOM 1940 C CA . GLN A 1 248 ? -11.791 -0.951 -8.034 1.00 95.75 248 GLN A CA 1
ATOM 1941 C C . GLN A 1 248 ? -11.101 -2.312 -7.854 1.00 95.75 248 GLN A C 1
ATOM 1943 O O . GLN A 1 248 ? -11.765 -3.318 -7.587 1.00 95.75 248 GLN A O 1
ATOM 1948 N N . HIS A 1 249 ? -9.768 -2.341 -7.917 1.00 96.75 249 HIS A N 1
ATOM 1949 C CA . HIS A 1 249 ? -8.970 -3.552 -7.724 1.00 96.75 249 HIS A CA 1
ATOM 1950 C C . HIS A 1 249 ? -9.061 -4.109 -6.309 1.00 96.75 249 HIS A C 1
ATOM 1952 O O . HIS A 1 249 ? -9.164 -5.322 -6.136 1.00 96.75 249 HIS A O 1
ATOM 1958 N N . LEU A 1 250 ? -9.113 -3.248 -5.296 1.00 97.00 250 LEU A N 1
ATOM 1959 C CA . LEU A 1 250 ? -9.375 -3.655 -3.922 1.00 97.00 250 LEU A CA 1
ATOM 1960 C C . LEU A 1 250 ? -10.727 -4.354 -3.803 1.00 97.00 250 LEU A C 1
ATOM 1962 O O . LEU A 1 250 ? -10.830 -5.416 -3.189 1.00 97.00 250 LEU A O 1
ATOM 1966 N N . SER A 1 251 ? -11.761 -3.794 -4.432 1.00 95.62 251 SER A N 1
ATOM 1967 C CA . SER A 1 251 ? -13.082 -4.411 -4.439 1.00 95.62 251 SER A CA 1
ATOM 1968 C C . SER A 1 251 ? -13.070 -5.785 -5.115 1.00 95.62 251 SER A C 1
ATOM 1970 O O . SER A 1 251 ? -13.721 -6.711 -4.623 1.00 95.62 251 SER A O 1
ATOM 1972 N N . ALA A 1 252 ? -12.307 -5.944 -6.199 1.00 96.69 252 ALA A N 1
ATOM 1973 C CA . ALA A 1 252 ? -12.113 -7.227 -6.869 1.00 96.69 252 ALA A CA 1
ATOM 1974 C C . ALA A 1 252 ? -11.320 -8.227 -6.008 1.00 96.69 252 ALA A C 1
ATOM 1976 O O . ALA A 1 252 ? -11.739 -9.378 -5.893 1.00 96.69 252 ALA A O 1
ATOM 1977 N N . LEU A 1 253 ? -10.256 -7.793 -5.319 1.00 97.31 253 LEU A N 1
ATOM 1978 C CA . LEU A 1 253 ? -9.512 -8.628 -4.372 1.00 97.31 253 LEU A CA 1
ATOM 1979 C C . LEU A 1 253 ? -10.414 -9.132 -3.241 1.00 97.31 253 LEU A C 1
ATOM 1981 O O . LEU A 1 253 ? -10.395 -10.315 -2.918 1.00 97.31 253 LEU A O 1
ATOM 1985 N N . MET A 1 254 ? -11.235 -8.263 -2.647 1.00 96.00 254 MET A N 1
ATOM 1986 C CA . MET A 1 254 ? -12.171 -8.680 -1.598 1.00 96.00 254 MET A CA 1
ATOM 1987 C C . MET A 1 254 ? -13.182 -9.704 -2.113 1.00 96.00 254 MET A C 1
ATOM 1989 O O . MET A 1 254 ? -13.469 -10.671 -1.413 1.00 96.00 254 MET A O 1
ATOM 1993 N N . THR A 1 255 ? -13.691 -9.527 -3.339 1.00 95.38 255 THR A N 1
ATOM 199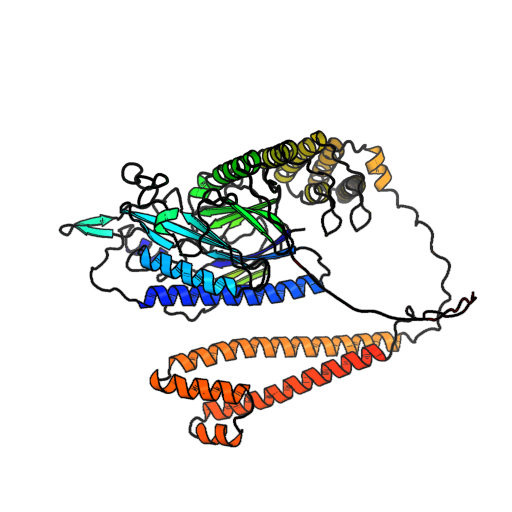4 C CA . THR A 1 255 ? -14.541 -10.533 -3.991 1.00 95.38 255 THR A CA 1
ATOM 1995 C C . THR A 1 255 ? -13.793 -11.853 -4.167 1.00 95.38 255 THR A C 1
ATOM 1997 O O . THR A 1 255 ? -14.321 -12.898 -3.803 1.00 95.38 255 THR A O 1
ATOM 2000 N N . GLN A 1 256 ? -12.559 -11.820 -4.674 1.00 95.25 256 GLN A N 1
ATOM 2001 C CA . GLN A 1 256 ? -11.720 -13.005 -4.868 1.00 95.25 256 GLN A CA 1
ATOM 2002 C C . GLN A 1 256 ? -11.485 -13.763 -3.555 1.00 95.25 256 GLN A C 1
ATOM 2004 O O . GLN A 1 256 ? -11.651 -14.983 -3.512 1.00 95.25 256 GLN A O 1
ATOM 2009 N N . LEU A 1 257 ? -11.134 -13.048 -2.484 1.00 95.12 257 LEU A N 1
ATOM 2010 C CA . LEU A 1 257 ? -10.949 -13.621 -1.152 1.00 95.12 257 LEU A CA 1
ATOM 2011 C C . LEU A 1 257 ? -12.266 -14.207 -0.622 1.00 95.12 257 LEU A C 1
ATOM 2013 O O . LEU A 1 257 ? -12.307 -15.371 -0.232 1.00 95.12 257 LEU A O 1
ATOM 2017 N N . GLY A 1 258 ? -13.357 -13.442 -0.686 1.00 92.31 258 GLY A N 1
ATOM 2018 C CA . GLY A 1 258 ? -14.671 -13.865 -0.208 1.00 92.31 258 GLY A CA 1
ATOM 2019 C C . GLY A 1 258 ? -15.213 -15.103 -0.926 1.00 92.31 258 GLY A C 1
ATOM 2020 O O . GLY A 1 258 ? -15.682 -16.035 -0.277 1.00 92.31 258 GLY A O 1
ATOM 2021 N N . LEU A 1 259 ? -15.086 -15.168 -2.256 1.00 91.56 259 LEU A N 1
ATOM 2022 C CA . LEU A 1 259 ? -15.493 -16.335 -3.053 1.00 91.56 259 LEU A CA 1
ATOM 2023 C C . LEU A 1 259 ? -14.689 -17.593 -2.704 1.00 91.56 259 LEU A C 1
ATOM 2025 O O . LEU A 1 259 ? -15.216 -18.701 -2.777 1.00 91.56 259 LEU A O 1
ATOM 2029 N N . ARG A 1 260 ? -13.431 -17.428 -2.287 1.00 91.81 260 ARG A N 1
ATOM 2030 C CA . ARG A 1 260 ? -12.574 -18.519 -1.803 1.00 91.81 260 ARG A CA 1
ATOM 2031 C C . ARG A 1 260 ? -12.729 -18.793 -0.306 1.00 91.81 260 ARG A C 1
ATOM 2033 O O . ARG A 1 260 ? -11.990 -19.611 0.228 1.00 91.81 260 ARG A O 1
ATOM 2040 N N . ARG A 1 261 ? -13.686 -18.134 0.362 1.00 89.88 261 ARG A N 1
ATOM 2041 C CA . ARG A 1 261 ? -13.920 -18.206 1.817 1.00 89.88 261 ARG A CA 1
ATOM 2042 C C . ARG A 1 261 ? -12.680 -17.852 2.642 1.00 89.88 261 ARG A C 1
ATOM 2044 O O . ARG A 1 261 ? -12.514 -18.301 3.767 1.00 89.88 261 ARG A O 1
ATOM 2051 N N . GLU A 1 262 ? -11.808 -17.024 2.088 1.00 91.31 262 GLU A N 1
ATOM 2052 C CA . GLU A 1 262 ? -10.662 -16.471 2.793 1.00 91.31 262 GLU A CA 1
ATOM 2053 C C . GLU A 1 262 ? -11.097 -15.277 3.645 1.00 91.31 262 GLU A C 1
ATOM 2055 O O . GLU A 1 262 ? -11.907 -14.457 3.211 1.00 91.31 262 GLU A O 1
ATOM 2060 N N . HIS A 1 263 ? -10.501 -15.115 4.831 1.00 89.50 263 HIS A N 1
ATOM 2061 C CA . HIS A 1 263 ? -10.733 -13.921 5.648 1.00 89.50 263 HIS A CA 1
ATOM 2062 C C . HIS A 1 263 ? -10.343 -12.645 4.881 1.00 89.50 263 HIS A C 1
ATOM 2064 O O . HIS A 1 263 ? -9.188 -12.499 4.443 1.00 89.50 263 HIS A O 1
ATOM 2070 N N . VAL A 1 264 ? -11.291 -11.710 4.794 1.00 93.31 264 VAL A N 1
ATOM 2071 C CA . VAL A 1 264 ? -11.156 -10.385 4.185 1.00 93.31 264 VAL A CA 1
ATOM 2072 C C . VAL A 1 264 ? -10.844 -9.362 5.283 1.00 93.31 264 VAL A C 1
ATOM 2074 O O . VAL A 1 264 ? -11.712 -9.064 6.106 1.00 93.31 264 VAL A O 1
ATOM 2077 N N . PRO A 1 265 ? -9.618 -8.810 5.352 1.00 92.31 265 PRO A N 1
ATOM 2078 C CA . PRO A 1 265 ? -9.288 -7.814 6.365 1.00 92.31 265 PRO A CA 1
ATOM 2079 C C . PRO A 1 265 ? -10.129 -6.543 6.219 1.00 92.31 265 PRO A C 1
ATOM 2081 O O . PRO A 1 265 ? -10.314 -6.043 5.115 1.00 92.31 265 PRO A O 1
ATOM 2084 N N . VAL A 1 266 ? -10.581 -5.989 7.345 1.00 91.25 266 VAL A N 1
ATOM 2085 C CA . VAL A 1 266 ? -11.277 -4.687 7.388 1.00 91.25 266 VAL A CA 1
ATOM 2086 C C . VAL A 1 266 ? -10.322 -3.497 7.499 1.00 91.25 266 VAL A C 1
ATOM 2088 O O . VAL A 1 266 ? -10.744 -2.347 7.377 1.00 91.25 266 VAL A O 1
ATOM 2091 N N . LEU A 1 267 ? -9.044 -3.777 7.764 1.00 91.75 267 LEU A N 1
ATOM 2092 C CA . LEU A 1 267 ? -7.970 -2.796 7.809 1.00 91.75 267 LEU A CA 1
ATOM 2093 C C . LEU A 1 267 ? -7.337 -2.684 6.429 1.00 91.75 267 LEU A C 1
ATOM 2095 O O . LEU A 1 267 ? -7.053 -3.704 5.798 1.00 91.75 267 LEU A O 1
ATOM 2099 N N . ALA A 1 268 ? -7.080 -1.459 5.990 1.00 94.62 268 ALA A N 1
ATOM 2100 C CA . ALA A 1 268 ? -6.421 -1.184 4.732 1.00 94.62 268 ALA A CA 1
ATOM 2101 C C . ALA A 1 268 ? -5.473 0.020 4.808 1.00 94.62 268 ALA A C 1
ATOM 2103 O O . ALA A 1 268 ? -5.623 0.935 5.620 1.00 94.62 268 ALA A O 1
ATOM 2104 N N . SER A 1 269 ? -4.493 0.028 3.914 1.00 94.62 269 SER A N 1
ATOM 2105 C CA . SER A 1 269 ? -3.610 1.160 3.664 1.00 94.62 269 SER A CA 1
ATOM 2106 C C . SER A 1 269 ? -3.506 1.403 2.162 1.00 94.62 269 SER A C 1
ATOM 2108 O O . SER A 1 269 ? -3.552 0.466 1.365 1.00 94.62 269 SER A O 1
ATOM 2110 N N . HIS A 1 270 ? -3.399 2.669 1.772 1.00 94.88 270 HIS A N 1
ATOM 2111 C CA . HIS A 1 270 ? -3.318 3.078 0.378 1.00 94.88 270 HIS A CA 1
ATOM 2112 C C . HIS A 1 270 ? -2.043 3.895 0.168 1.00 94.88 270 HIS A C 1
ATOM 2114 O O . HIS A 1 270 ? -1.816 4.853 0.895 1.00 94.88 270 HIS A O 1
ATOM 2120 N N . ILE A 1 271 ? -1.202 3.517 -0.790 1.00 94.31 271 ILE A N 1
ATOM 2121 C CA . ILE A 1 271 ? -0.052 4.304 -1.241 1.00 94.31 271 ILE A CA 1
ATOM 2122 C C . ILE A 1 271 ? -0.394 4.919 -2.596 1.00 94.31 271 ILE A C 1
ATOM 2124 O O . ILE A 1 271 ? -0.824 4.202 -3.492 1.00 94.31 271 ILE A O 1
ATOM 2128 N N . ILE A 1 272 ? -0.149 6.215 -2.747 1.00 93.06 272 ILE A N 1
ATOM 2129 C CA . ILE A 1 272 ? -0.125 6.912 -4.030 1.00 93.06 272 ILE A CA 1
ATOM 2130 C C . ILE A 1 272 ? 1.340 7.192 -4.355 1.00 93.06 272 ILE A C 1
ATOM 2132 O O . ILE A 1 272 ? 1.984 8.001 -3.686 1.00 93.06 272 ILE A O 1
ATOM 2136 N N . SER A 1 273 ? 1.868 6.529 -5.377 1.00 91.31 273 SER A N 1
ATOM 2137 C CA . SER A 1 273 ? 3.187 6.810 -5.942 1.00 91.31 273 SER A CA 1
ATOM 2138 C C . SER A 1 273 ? 2.995 7.733 -7.147 1.00 91.31 273 SER A C 1
ATOM 2140 O O . SER A 1 273 ? 2.576 7.303 -8.219 1.00 91.31 273 SER A O 1
ATOM 2142 N N . SER A 1 274 ? 3.193 9.037 -6.953 1.00 83.94 274 SER A N 1
ATOM 2143 C CA . SER A 1 274 ? 2.959 10.059 -7.982 1.00 83.94 274 SER A CA 1
ATOM 2144 C C . SER A 1 274 ? 3.719 11.337 -7.657 1.00 83.94 274 SER A C 1
ATOM 2146 O O . SER A 1 274 ? 3.902 11.652 -6.487 1.00 83.94 274 SER A O 1
ATOM 2148 N N . LYS A 1 275 ? 4.104 12.109 -8.679 1.00 76.88 275 LYS A N 1
ATOM 2149 C CA . LYS A 1 275 ? 4.636 13.478 -8.510 1.00 76.88 275 LYS A CA 1
ATOM 2150 C C . LYS A 1 275 ? 3.634 14.592 -8.808 1.00 76.88 275 LYS A C 1
ATOM 2152 O O . LYS A 1 275 ? 3.945 15.768 -8.633 1.00 76.88 275 LYS A O 1
ATOM 2157 N N . THR A 1 276 ? 2.490 14.244 -9.379 1.00 74.19 276 THR A N 1
ATOM 2158 C CA . THR A 1 276 ? 1.682 15.181 -10.179 1.00 74.19 276 THR A CA 1
ATOM 2159 C C . THR A 1 276 ? 0.194 15.087 -9.894 1.00 74.19 276 THR A C 1
ATOM 2161 O O . THR A 1 276 ? -0.553 15.957 -10.331 1.00 74.19 276 THR A O 1
ATOM 2164 N N . ILE A 1 277 ? -0.231 14.048 -9.177 1.00 80.38 277 ILE A N 1
ATOM 2165 C CA . ILE A 1 277 ? -1.629 13.805 -8.837 1.00 80.38 277 ILE A CA 1
ATOM 2166 C C . ILE A 1 277 ? -1.816 14.025 -7.346 1.00 80.38 277 ILE A C 1
ATOM 2168 O O . ILE A 1 277 ? -1.093 13.447 -6.529 1.00 80.38 277 ILE A O 1
ATOM 2172 N N . ASP A 1 278 ? -2.794 14.859 -7.016 1.00 84.44 278 ASP A N 1
ATOM 2173 C CA . ASP A 1 278 ? -3.209 15.105 -5.645 1.00 84.44 278 ASP A CA 1
ATOM 2174 C C . ASP A 1 278 ? -4.052 13.947 -5.099 1.00 84.44 278 ASP A C 1
ATOM 2176 O O . ASP A 1 278 ? -4.620 13.128 -5.822 1.00 84.44 278 ASP A O 1
ATOM 2180 N N . GLU A 1 279 ? -4.142 13.877 -3.775 1.00 86.94 279 GLU A N 1
ATOM 2181 C CA . GLU A 1 279 ? -5.022 12.920 -3.116 1.00 86.94 279 GLU A CA 1
ATOM 2182 C C . GLU A 1 279 ? -6.494 13.300 -3.326 1.00 86.94 279 GLU A C 1
ATOM 2184 O O . GLU A 1 279 ? -7.011 14.224 -2.702 1.00 86.94 279 GLU A O 1
ATOM 2189 N N . GLU A 1 280 ? -7.191 12.521 -4.144 1.00 88.62 280 GLU A N 1
ATOM 2190 C CA . GLU A 1 280 ? -8.654 12.484 -4.195 1.00 88.62 280 GLU A CA 1
ATOM 2191 C C . GLU A 1 280 ? -9.242 11.542 -3.130 1.00 88.62 280 GLU A C 1
ATOM 2193 O O . GLU A 1 280 ? -9.189 10.316 -3.254 1.00 88.62 280 GLU A O 1
ATOM 2198 N N . GLU A 1 281 ? -9.846 12.106 -2.080 1.00 85.06 281 GLU A N 1
ATOM 2199 C CA . GLU A 1 281 ? -10.387 11.337 -0.947 1.00 85.06 281 GLU A CA 1
ATOM 2200 C C . GLU A 1 281 ? -11.480 10.330 -1.366 1.00 85.06 281 GLU A C 1
ATOM 2202 O O . GLU A 1 281 ? -11.601 9.252 -0.781 1.00 85.06 281 GLU A O 1
ATOM 2207 N N . ALA A 1 282 ? -12.262 10.638 -2.406 1.00 87.62 282 ALA A N 1
ATOM 2208 C CA . ALA A 1 282 ? -13.294 9.738 -2.928 1.00 87.62 282 ALA A CA 1
ATOM 2209 C C . ALA A 1 282 ? -12.719 8.398 -3.433 1.00 87.62 282 ALA A C 1
ATOM 2211 O O . ALA A 1 282 ? -13.374 7.350 -3.316 1.00 87.62 282 ALA A O 1
ATOM 2212 N N . ASN A 1 283 ? -11.475 8.427 -3.916 1.00 91.69 283 ASN A N 1
ATOM 2213 C CA . ASN A 1 283 ? -10.759 7.280 -4.470 1.00 91.69 283 ASN A CA 1
ATOM 2214 C C . ASN A 1 283 ? -9.873 6.588 -3.425 1.00 91.69 283 ASN A C 1
ATOM 2216 O O . ASN A 1 283 ? -9.351 5.502 -3.665 1.00 91.69 283 ASN A O 1
ATOM 2220 N N . ALA A 1 284 ? -9.756 7.153 -2.221 1.00 89.38 284 ALA A N 1
ATOM 2221 C CA . ALA A 1 284 ? -9.008 6.544 -1.137 1.00 89.38 284 ALA A CA 1
ATOM 2222 C C . ALA A 1 284 ? -9.709 5.290 -0.576 1.00 89.38 284 ALA A C 1
ATOM 2224 O O . ALA A 1 284 ? -10.848 5.327 -0.094 1.00 89.38 284 ALA A O 1
ATOM 2225 N N . ALA A 1 285 ? -8.989 4.166 -0.572 1.00 87.38 285 ALA A N 1
ATOM 2226 C CA . ALA A 1 285 ? -9.427 2.932 0.078 1.00 87.38 285 ALA A CA 1
ATOM 2227 C C . ALA A 1 285 ? -9.434 3.021 1.618 1.00 87.38 285 ALA A C 1
ATOM 2229 O O . ALA A 1 285 ? -10.279 2.410 2.272 1.00 87.38 285 ALA A O 1
ATOM 2230 N N . ALA A 1 286 ? -8.482 3.761 2.192 1.00 87.69 286 ALA A N 1
ATOM 2231 C CA . ALA A 1 286 ? -8.294 3.958 3.631 1.00 87.69 286 ALA A CA 1
ATOM 2232 C C . ALA A 1 286 ? -7.330 5.136 3.871 1.00 87.69 286 ALA A C 1
ATOM 2234 O O . ALA A 1 286 ? -7.305 6.073 3.078 1.00 87.69 286 ALA A O 1
ATOM 2235 N N . THR A 1 287 ? -6.521 5.100 4.942 1.00 83.25 287 THR A N 1
ATOM 2236 C CA . THR A 1 287 ? -5.451 6.094 5.135 1.00 83.25 287 THR A CA 1
ATOM 2237 C C . THR A 1 287 ? -4.476 6.049 3.960 1.00 83.25 287 THR A C 1
ATOM 2239 O O . THR A 1 287 ? -3.918 4.991 3.654 1.00 83.25 287 THR A O 1
ATOM 2242 N N . VAL A 1 288 ? -4.264 7.217 3.355 1.00 88.81 288 VAL A N 1
ATOM 2243 C CA . VAL A 1 288 ? -3.396 7.413 2.198 1.00 88.81 288 VAL A CA 1
ATOM 2244 C C . VAL A 1 288 ? -1.988 7.819 2.626 1.00 88.81 288 VAL A C 1
ATOM 2246 O O . VAL A 1 288 ? -1.807 8.667 3.495 1.00 88.81 288 VAL A O 1
ATOM 2249 N N . VAL A 1 289 ? -0.993 7.228 1.983 1.00 89.69 289 VAL A N 1
ATOM 2250 C CA . VAL A 1 289 ? 0.411 7.629 1.991 1.00 89.69 289 VAL A CA 1
ATOM 2251 C C . VAL A 1 289 ? 0.717 8.163 0.605 1.00 89.69 289 VAL A C 1
ATOM 2253 O O . VAL A 1 289 ? 0.611 7.427 -0.369 1.00 89.69 289 VAL A O 1
ATOM 2256 N N . HIS A 1 290 ? 1.080 9.432 0.494 1.00 88.50 290 HIS A N 1
ATOM 2257 C CA . HIS A 1 290 ? 1.491 10.027 -0.772 1.00 88.50 290 HIS A CA 1
ATOM 2258 C C . HIS A 1 290 ? 3.016 10.052 -0.825 1.00 88.50 290 HIS A C 1
ATOM 2260 O O . HIS A 1 290 ? 3.656 10.720 -0.011 1.00 88.50 290 HIS A O 1
ATOM 2266 N N . ALA A 1 291 ? 3.599 9.269 -1.729 1.00 84.31 291 ALA A N 1
ATOM 2267 C CA . ALA A 1 291 ? 5.040 9.106 -1.869 1.00 84.31 291 ALA A CA 1
ATOM 2268 C C . ALA A 1 291 ? 5.624 10.145 -2.846 1.00 84.31 291 ALA A C 1
ATOM 2270 O O . ALA A 1 291 ? 6.172 9.789 -3.884 1.00 84.31 291 ALA A O 1
ATOM 2271 N N . ASP A 1 292 ? 5.483 11.435 -2.522 1.00 75.31 292 ASP A N 1
ATOM 2272 C CA . ASP A 1 292 ? 5.991 12.558 -3.326 1.00 75.31 292 ASP A CA 1
ATOM 2273 C C . ASP A 1 292 ? 6.997 13.439 -2.571 1.00 75.31 292 ASP A C 1
ATOM 2275 O O . ASP A 1 292 ? 6.947 13.609 -1.354 1.00 75.31 292 ASP A O 1
ATOM 2279 N N . VAL A 1 293 ? 7.880 14.072 -3.342 1.00 56.81 293 VAL A N 1
ATOM 2280 C CA . VAL A 1 293 ? 8.922 15.017 -2.923 1.00 56.81 293 VAL A CA 1
ATOM 2281 C C . VAL A 1 293 ? 8.342 16.345 -2.440 1.00 56.81 293 VAL A C 1
ATOM 2283 O O . VAL A 1 293 ? 8.927 17.001 -1.575 1.00 56.81 293 VAL A O 1
ATOM 2286 N N . ARG A 1 294 ? 7.218 16.788 -3.018 1.00 61.47 294 ARG A N 1
ATOM 2287 C CA . ARG A 1 294 ? 6.608 18.089 -2.695 1.00 61.47 294 ARG A CA 1
ATOM 2288 C C . ARG A 1 294 ? 5.469 17.944 -1.701 1.00 61.47 294 ARG A C 1
ATOM 2290 O O . ARG A 1 294 ? 5.393 18.730 -0.758 1.00 61.47 294 ARG A O 1
ATOM 2297 N N . ASN A 1 295 ? 4.653 16.914 -1.898 1.00 60.19 295 ASN A N 1
ATOM 2298 C CA . ASN A 1 295 ? 3.407 16.709 -1.172 1.00 60.19 295 ASN A CA 1
ATOM 2299 C C . ASN A 1 295 ? 3.437 15.515 -0.214 1.00 60.19 295 ASN A C 1
ATOM 2301 O O . ASN A 1 295 ? 2.384 15.160 0.312 1.00 60.19 295 ASN A O 1
ATOM 2305 N N . GLY A 1 296 ? 4.613 14.922 0.034 1.00 60.31 296 GLY A N 1
ATOM 2306 C CA . GLY A 1 296 ? 4.781 13.762 0.905 1.00 60.31 296 GLY A CA 1
ATOM 2307 C C . GLY A 1 296 ? 3.974 13.883 2.197 1.00 60.31 296 GLY A C 1
ATOM 2308 O O . GLY A 1 296 ? 4.262 14.724 3.058 1.00 60.31 296 GLY A O 1
ATOM 2309 N N . LYS A 1 297 ? 2.949 13.042 2.344 1.00 71.12 297 LYS A N 1
ATOM 2310 C CA . LYS A 1 297 ? 2.039 13.052 3.496 1.00 71.12 297 LYS A CA 1
ATOM 2311 C C . LYS A 1 297 ? 1.543 11.653 3.821 1.00 71.12 297 LYS A C 1
ATOM 2313 O O . LYS A 1 297 ? 1.401 10.810 2.942 1.00 71.12 297 LYS A O 1
ATOM 2318 N N . VAL A 1 298 ? 1.238 11.431 5.095 1.00 67.31 298 VAL A N 1
ATOM 2319 C CA . VAL A 1 298 ? 0.560 10.223 5.580 1.00 67.31 298 VAL A CA 1
ATOM 2320 C C . VAL A 1 298 ? -0.758 10.669 6.198 1.00 67.31 298 VAL A C 1
ATOM 2322 O O . VAL A 1 298 ? -0.813 11.111 7.347 1.00 67.31 298 VAL A O 1
ATOM 2325 N N . GLY A 1 299 ? -1.829 10.634 5.407 1.00 72.19 299 GLY A N 1
ATOM 2326 C CA . GLY A 1 299 ? -3.103 11.273 5.719 1.00 72.19 299 GLY A CA 1
ATOM 2327 C C . GLY A 1 299 ? -2.909 12.754 6.062 1.00 72.19 299 GLY A C 1
ATOM 2328 O O . GLY A 1 299 ? -2.322 13.511 5.295 1.00 72.19 299 GLY A O 1
ATOM 2329 N N . LYS A 1 300 ? -3.367 13.158 7.253 1.00 67.12 300 LYS A N 1
ATOM 2330 C CA . LYS A 1 300 ? -3.220 14.528 7.781 1.00 67.12 300 LYS A CA 1
ATOM 2331 C C . LYS A 1 300 ? -1.913 14.750 8.566 1.00 67.12 300 LYS A C 1
ATOM 2333 O O . LYS A 1 300 ? -1.690 15.846 9.078 1.00 67.12 300 LYS A O 1
ATOM 2338 N N . HIS A 1 301 ? -1.070 13.728 8.726 1.00 63.47 301 HIS A N 1
ATOM 2339 C CA . HIS A 1 301 ? 0.089 13.798 9.615 1.00 63.47 301 HIS A CA 1
ATOM 2340 C C . HIS A 1 301 ? 1.298 14.456 8.952 1.00 63.47 301 HIS A C 1
ATOM 2342 O O . HIS A 1 301 ? 1.615 14.211 7.787 1.00 63.47 301 HIS A O 1
ATOM 2348 N N . LYS A 1 302 ? 2.010 15.255 9.751 1.00 68.00 302 LYS A N 1
ATOM 2349 C CA . LYS A 1 302 ? 3.309 15.818 9.387 1.00 68.00 302 LYS A CA 1
ATOM 2350 C C . LYS A 1 302 ? 4.422 14.794 9.655 1.00 68.00 302 LYS A C 1
ATOM 2352 O O . LYS A 1 302 ? 4.290 13.992 10.583 1.00 68.00 302 LYS A O 1
ATOM 2357 N N . PRO A 1 303 ? 5.509 14.816 8.871 1.00 70.12 303 PRO A N 1
ATOM 2358 C CA . PRO A 1 303 ? 6.679 13.993 9.151 1.00 70.12 303 PRO A CA 1
ATOM 2359 C C . PRO A 1 303 ? 7.318 14.385 10.492 1.00 70.12 303 PRO A C 1
ATOM 2361 O O . PRO A 1 303 ? 7.334 15.556 10.867 1.00 70.12 303 PRO A O 1
ATOM 2364 N N . VAL A 1 304 ? 7.861 13.391 11.193 1.00 69.12 304 VAL A N 1
ATOM 2365 C CA . VAL A 1 304 ? 8.662 13.550 12.423 1.00 69.12 304 VAL A CA 1
ATOM 2366 C C . VAL A 1 304 ? 10.051 14.047 12.068 1.00 69.12 304 VAL A C 1
ATOM 2368 O O . VAL A 1 304 ? 10.575 14.966 12.687 1.00 69.12 304 VAL A O 1
ATOM 2371 N N . PHE A 1 305 ? 10.610 13.448 11.019 1.00 65.12 305 PHE A N 1
ATOM 2372 C CA . PHE A 1 305 ? 11.860 13.853 10.405 1.00 65.12 305 PHE A CA 1
ATOM 2373 C C . PHE A 1 305 ? 11.553 14.212 8.961 1.00 65.12 305 PHE A C 1
ATOM 2375 O O . PHE A 1 305 ? 11.169 13.347 8.174 1.00 65.12 305 PHE A O 1
ATOM 2382 N N . ALA A 1 306 ? 11.663 15.496 8.632 1.00 65.31 306 ALA A N 1
ATOM 2383 C CA . ALA A 1 306 ? 11.435 15.991 7.285 1.00 65.31 306 ALA A CA 1
ATOM 2384 C C . ALA A 1 306 ? 12.773 16.188 6.567 1.00 65.31 306 ALA A C 1
ATOM 2386 O O . ALA A 1 306 ? 13.638 16.905 7.069 1.00 65.31 306 ALA A O 1
ATOM 2387 N N . LYS A 1 307 ? 12.887 15.642 5.350 1.00 61.28 307 LYS A N 1
ATOM 2388 C CA . LYS A 1 307 ? 13.877 16.066 4.346 1.00 61.28 307 LYS A CA 1
ATOM 2389 C C . LYS A 1 307 ? 15.340 15.933 4.780 1.00 61.28 307 LYS A C 1
ATOM 2391 O O . LYS A 1 307 ? 16.150 16.816 4.495 1.00 61.28 307 LYS A O 1
ATOM 2396 N N . GLN A 1 308 ? 15.711 14.828 5.423 1.00 62.97 308 GLN A N 1
ATOM 2397 C CA . GLN A 1 308 ? 17.135 14.552 5.598 1.00 62.97 308 GLN A CA 1
ATOM 2398 C C . GLN A 1 308 ? 17.701 14.046 4.268 1.00 62.97 308 GLN A C 1
ATOM 2400 O O . GLN A 1 308 ? 17.239 13.042 3.723 1.00 62.97 308 GLN A O 1
ATOM 2405 N N . ALA A 1 309 ? 18.675 14.777 3.727 1.00 59.22 309 ALA A N 1
ATOM 2406 C CA . ALA A 1 309 ? 19.406 14.342 2.549 1.00 59.22 309 ALA A CA 1
ATOM 2407 C C . ALA A 1 309 ? 20.230 13.106 2.912 1.00 59.22 309 ALA A C 1
ATOM 2409 O O . ALA A 1 309 ? 21.022 13.137 3.857 1.00 59.22 309 ALA A O 1
ATOM 2410 N N . VAL A 1 310 ? 20.049 12.029 2.155 1.00 60.72 310 VAL A N 1
ATOM 2411 C CA . VAL A 1 310 ? 20.910 10.853 2.240 1.00 60.72 310 VAL A CA 1
ATOM 2412 C C . VAL A 1 310 ? 21.614 10.739 0.915 1.00 60.72 310 VAL A C 1
ATOM 2414 O O . VAL A 1 310 ? 20.999 10.556 -0.135 1.00 60.72 310 VAL A O 1
ATOM 2417 N N . ASN A 1 311 ? 22.931 10.871 0.966 1.00 59.44 311 ASN A N 1
ATOM 2418 C CA . ASN A 1 311 ? 23.731 10.506 -0.173 1.00 59.44 311 ASN A CA 1
ATOM 2419 C C . ASN A 1 311 ? 23.929 8.992 -0.131 1.00 59.44 311 ASN A C 1
ATOM 2421 O O . ASN A 1 311 ? 24.727 8.492 0.658 1.00 59.44 311 ASN A O 1
ATOM 2425 N N . PHE A 1 312 ? 23.178 8.269 -0.959 1.00 60.19 312 PHE A N 1
ATOM 2426 C CA . PHE A 1 312 ? 23.343 6.825 -1.082 1.00 60.19 312 PHE A CA 1
ATOM 2427 C C . PHE A 1 312 ? 24.640 6.435 -1.816 1.00 60.19 312 PHE A C 1
ATOM 2429 O O . PHE A 1 312 ? 24.932 5.249 -1.873 1.00 60.19 312 PHE A O 1
ATOM 2436 N N . ASN A 1 313 ? 25.437 7.390 -2.329 1.00 52.88 313 ASN A N 1
ATOM 2437 C CA . ASN A 1 313 ? 26.759 7.169 -2.940 1.00 52.88 313 ASN A CA 1
ATOM 2438 C C . ASN A 1 313 ? 26.795 6.028 -3.986 1.00 52.88 313 ASN A C 1
ATOM 2440 O O . ASN A 1 313 ? 27.802 5.339 -4.122 1.00 52.88 313 ASN A O 1
ATOM 2444 N N . VAL A 1 314 ? 25.717 5.833 -4.759 1.00 55.25 314 VAL A N 1
ATOM 2445 C CA . VAL A 1 314 ? 25.651 4.794 -5.803 1.00 55.25 314 VAL A CA 1
ATOM 2446 C C . VAL A 1 314 ? 25.580 5.434 -7.184 1.00 55.25 314 VAL A C 1
ATOM 2448 O O . VAL A 1 314 ? 24.533 5.955 -7.551 1.00 55.25 314 VAL A O 1
ATOM 2451 N N . GLY A 1 315 ? 26.684 5.416 -7.939 1.00 52.16 315 GLY A N 1
ATOM 2452 C CA . GLY A 1 315 ? 26.707 5.434 -9.417 1.00 52.16 315 GLY A CA 1
ATOM 2453 C C . GLY A 1 315 ? 25.790 6.410 -10.181 1.00 52.16 315 GLY A C 1
ATOM 2454 O O . GLY A 1 315 ? 25.454 6.146 -11.328 1.00 52.16 315 GLY A O 1
ATOM 2455 N N . GLY A 1 316 ? 25.337 7.515 -9.581 1.00 58.56 316 GLY A N 1
ATOM 2456 C CA . GLY A 1 316 ? 24.389 8.459 -10.187 1.00 58.56 316 GLY A CA 1
ATOM 2457 C C . GLY A 1 316 ? 22.890 8.148 -10.011 1.00 58.56 316 GLY A C 1
ATOM 2458 O O . GLY A 1 316 ? 22.089 9.062 -10.206 1.00 58.56 316 GLY A O 1
ATOM 2459 N N . PHE A 1 317 ? 22.481 6.946 -9.583 1.00 65.50 317 PHE A N 1
ATOM 2460 C CA . PHE A 1 317 ? 21.065 6.637 -9.303 1.00 65.50 317 PHE A CA 1
ATOM 2461 C C . PHE A 1 317 ? 20.641 7.161 -7.930 1.00 65.50 317 PHE A C 1
ATOM 2463 O O . PHE A 1 317 ? 21.237 6.816 -6.910 1.00 65.50 317 PHE A O 1
ATOM 2470 N N . GLY A 1 318 ? 19.595 7.994 -7.886 1.00 62.16 318 GLY A N 1
ATOM 2471 C CA . GLY A 1 318 ? 19.080 8.522 -6.616 1.00 62.16 318 GLY A CA 1
ATOM 2472 C C . GLY A 1 318 ? 20.063 9.446 -5.884 1.00 62.16 318 GLY A C 1
ATOM 2473 O O . GLY A 1 318 ? 19.921 9.674 -4.680 1.00 62.16 318 GLY A O 1
ATOM 2474 N N . ALA A 1 319 ? 21.061 9.991 -6.593 1.00 59.34 319 ALA A N 1
ATOM 2475 C CA . ALA A 1 319 ? 21.959 11.001 -6.052 1.00 59.34 319 ALA A CA 1
ATOM 2476 C C . ALA A 1 319 ? 21.112 12.200 -5.597 1.00 59.34 319 ALA A C 1
ATOM 2478 O O . ALA A 1 319 ? 20.523 12.879 -6.439 1.00 59.34 319 ALA A O 1
ATOM 2479 N N . ASN A 1 320 ? 21.059 12.443 -4.281 1.00 67.62 320 ASN A N 1
ATOM 2480 C CA . ASN A 1 320 ? 20.230 13.438 -3.573 1.00 67.62 320 ASN A CA 1
ATOM 2481 C C . ASN A 1 320 ? 18.815 13.005 -3.147 1.00 67.62 320 ASN A C 1
ATOM 2483 O O . ASN A 1 320 ? 17.957 13.866 -2.930 1.00 67.62 320 ASN A O 1
ATOM 2487 N N . ALA A 1 321 ? 18.566 11.708 -2.967 1.00 73.06 321 ALA A N 1
ATOM 2488 C CA . ALA A 1 321 ? 17.343 11.258 -2.317 1.00 73.06 321 ALA A CA 1
ATOM 2489 C C . ALA A 1 321 ? 17.179 11.890 -0.918 1.00 73.06 321 ALA A C 1
ATOM 2491 O O . ALA A 1 321 ? 18.114 12.010 -0.120 1.00 73.06 321 ALA A O 1
ATOM 2492 N N . GLN A 1 322 ? 15.954 12.306 -0.628 1.00 76.56 322 GLN A N 1
ATOM 2493 C CA . GLN A 1 322 ? 15.514 12.790 0.670 1.00 76.56 322 GLN A CA 1
ATOM 2494 C C . GLN A 1 322 ? 14.510 11.796 1.220 1.00 76.56 322 GLN A C 1
ATOM 2496 O O . GLN A 1 322 ? 13.654 11.307 0.482 1.00 76.56 322 GLN A O 1
ATOM 2501 N N . TYR A 1 323 ? 14.573 11.533 2.517 1.00 80.44 323 TYR A N 1
ATOM 2502 C CA . TYR A 1 323 ? 13.550 10.730 3.164 1.00 80.44 323 TYR A CA 1
ATOM 2503 C C . TYR A 1 323 ? 12.787 11.540 4.207 1.00 80.44 323 TYR A C 1
ATOM 2505 O O . TYR A 1 323 ? 13.318 12.458 4.841 1.00 80.44 323 TYR A O 1
ATOM 2513 N N . SER A 1 324 ? 11.511 11.198 4.341 1.00 82.69 324 SER A N 1
ATOM 2514 C CA . SER A 1 324 ? 10.611 11.698 5.369 1.00 82.69 324 SER A CA 1
ATOM 2515 C C . SER A 1 324 ? 10.115 10.520 6.196 1.00 82.69 324 SER A C 1
ATOM 2517 O O . SER A 1 324 ? 9.573 9.559 5.649 1.00 82.69 324 SER A O 1
ATOM 2519 N N . VAL A 1 325 ? 10.307 10.589 7.511 1.00 84.69 325 VAL A N 1
ATOM 2520 C CA . VAL A 1 325 ? 9.852 9.550 8.446 1.00 84.69 325 VAL A CA 1
ATOM 2521 C C . VAL A 1 325 ? 8.612 10.042 9.162 1.00 84.69 325 VAL A C 1
ATOM 2523 O O . VAL A 1 325 ? 8.608 11.138 9.727 1.00 84.69 325 VAL A O 1
ATOM 2526 N N . TYR A 1 326 ? 7.572 9.218 9.180 1.00 86.06 326 TYR A N 1
ATOM 2527 C CA . TYR A 1 326 ? 6.318 9.513 9.867 1.00 86.06 326 TYR A CA 1
ATOM 2528 C C . TYR A 1 326 ? 6.213 8.709 11.163 1.00 86.06 326 TYR A C 1
ATOM 2530 O O . TYR A 1 326 ? 6.886 7.692 11.339 1.00 86.06 326 TYR A O 1
ATOM 2538 N N . GLN A 1 327 ? 5.374 9.173 12.093 1.00 83.88 327 GLN A N 1
ATOM 2539 C CA . GLN A 1 327 ? 5.076 8.393 13.294 1.00 83.88 327 GLN A CA 1
ATOM 2540 C C . GLN A 1 327 ? 4.405 7.065 12.911 1.00 83.88 327 GLN A C 1
ATOM 2542 O O . GLN A 1 327 ? 3.657 7.036 11.926 1.00 83.88 327 GLN A O 1
ATOM 2547 N N . PRO A 1 328 ? 4.619 5.978 13.681 1.00 86.81 328 PRO A N 1
ATOM 2548 C CA . PRO A 1 328 ? 3.835 4.765 13.514 1.00 86.81 328 PRO A CA 1
ATOM 2549 C C . PRO A 1 328 ? 2.343 5.084 13.601 1.00 86.81 328 PRO A C 1
ATOM 2551 O O . PRO A 1 328 ? 1.878 5.649 14.594 1.00 86.81 328 PRO A O 1
ATOM 2554 N N . LYS A 1 329 ? 1.579 4.684 12.585 1.00 84.69 329 LYS A N 1
ATOM 2555 C CA . LYS A 1 329 ? 0.127 4.857 12.567 1.00 84.69 329 LYS A CA 1
ATOM 2556 C C . LYS A 1 329 ? -0.565 3.508 12.529 1.00 84.69 329 LYS A C 1
ATOM 2558 O O . LYS A 1 329 ? -0.149 2.605 11.809 1.00 84.69 329 LYS A O 1
ATOM 2563 N N . VAL A 1 330 ? -1.652 3.392 13.280 1.00 85.06 330 VAL A N 1
ATOM 2564 C CA . VAL A 1 330 ? -2.616 2.302 13.122 1.00 85.06 330 VAL A CA 1
ATOM 2565 C C . VAL A 1 330 ? -3.099 2.241 11.671 1.00 85.06 330 VAL A C 1
ATOM 2567 O O . VAL A 1 330 ? -3.442 3.267 11.077 1.00 85.06 330 VAL A O 1
ATOM 2570 N N . VAL A 1 331 ? -3.124 1.037 11.098 1.00 87.31 331 VAL A N 1
ATOM 2571 C CA . VAL A 1 331 ? -3.704 0.824 9.768 1.00 87.31 331 VAL A CA 1
ATOM 2572 C C . VAL A 1 331 ? -5.191 1.171 9.818 1.00 87.31 331 VAL A C 1
ATOM 2574 O O . VAL A 1 331 ? -5.916 0.661 10.666 1.00 87.31 331 VAL A O 1
ATOM 2577 N N . GLY A 1 332 ? -5.639 2.057 8.929 1.00 85.75 332 GLY A N 1
ATOM 2578 C CA . GLY A 1 332 ? -7.011 2.558 8.945 1.00 85.75 332 GLY A CA 1
ATOM 2579 C C . GLY A 1 332 ? -8.035 1.516 8.495 1.00 85.75 332 GLY A C 1
ATOM 2580 O O . GLY A 1 332 ? -7.708 0.543 7.823 1.00 85.75 332 GLY A O 1
ATOM 2581 N N . PHE A 1 333 ? -9.303 1.743 8.822 1.00 88.94 333 PHE A N 1
ATOM 2582 C CA . PHE A 1 333 ? -10.406 0.925 8.316 1.00 88.94 333 PHE A CA 1
ATOM 2583 C C . PHE A 1 333 ? -10.733 1.237 6.851 1.00 88.94 333 PHE A C 1
ATOM 2585 O O . PHE A 1 333 ? -10.631 2.389 6.419 1.00 88.94 333 PHE A O 1
ATOM 2592 N N . LEU A 1 334 ? -11.229 0.227 6.128 1.00 89.94 334 LEU A N 1
ATOM 2593 C CA . LEU A 1 334 ? -11.806 0.368 4.787 1.00 89.94 334 LEU A CA 1
ATOM 2594 C C . LEU A 1 334 ? -12.857 1.485 4.724 1.00 89.94 334 LEU A C 1
ATOM 2596 O O . LEU A 1 334 ? -13.621 1.705 5.673 1.00 89.94 334 LEU A O 1
ATOM 2600 N N . SER A 1 335 ? -12.901 2.202 3.603 1.00 83.12 335 SER A N 1
ATOM 2601 C CA . SER A 1 335 ? -13.831 3.309 3.388 1.00 83.12 335 SER A CA 1
ATOM 2602 C C . SER A 1 335 ? -15.191 2.839 2.845 1.00 83.12 335 SER A C 1
ATOM 2604 O O . SER A 1 335 ? -15.289 1.948 2.004 1.00 83.12 335 SER A O 1
ATOM 2606 N N . GLY A 1 336 ? -16.271 3.464 3.329 1.00 81.50 336 GLY A N 1
ATOM 2607 C CA . GLY A 1 336 ? -17.628 3.306 2.791 1.00 81.50 336 GLY A CA 1
ATOM 2608 C C . GLY A 1 336 ? -18.075 1.852 2.588 1.00 81.50 336 GLY A C 1
ATOM 2609 O O . GLY A 1 336 ? -17.958 1.021 3.484 1.00 81.50 336 GLY A O 1
ATOM 2610 N N . LYS A 1 337 ? -18.582 1.558 1.384 1.00 88.06 337 LYS A N 1
ATOM 2611 C CA . LYS A 1 337 ? -19.159 0.254 1.011 1.00 88.06 337 LYS A CA 1
ATOM 2612 C C . LYS A 1 337 ? -18.154 -0.903 1.056 1.00 88.06 337 LYS A C 1
ATOM 2614 O O . LYS A 1 337 ? -18.573 -2.053 1.165 1.00 88.06 337 LYS A O 1
ATOM 2619 N N . ASP A 1 338 ? -16.854 -0.623 0.969 1.00 90.44 338 ASP A N 1
ATOM 2620 C CA . ASP A 1 338 ? -15.826 -1.666 1.003 1.00 90.44 338 ASP A CA 1
ATOM 2621 C C . ASP A 1 338 ? -15.712 -2.292 2.402 1.00 90.44 338 ASP A C 1
ATOM 2623 O O . ASP A 1 338 ? -15.517 -3.501 2.519 1.00 90.44 338 ASP A O 1
ATOM 2627 N N . PHE A 1 339 ? -15.948 -1.510 3.463 1.00 91.00 339 PHE A N 1
ATOM 2628 C CA . PHE A 1 339 ? -16.050 -2.034 4.829 1.00 91.00 339 PHE A CA 1
ATOM 2629 C C . PHE A 1 339 ? -17.224 -3.010 4.965 1.00 91.00 339 PHE A C 1
ATOM 2631 O O . PHE A 1 339 ? -17.052 -4.131 5.443 1.00 91.00 339 PHE A O 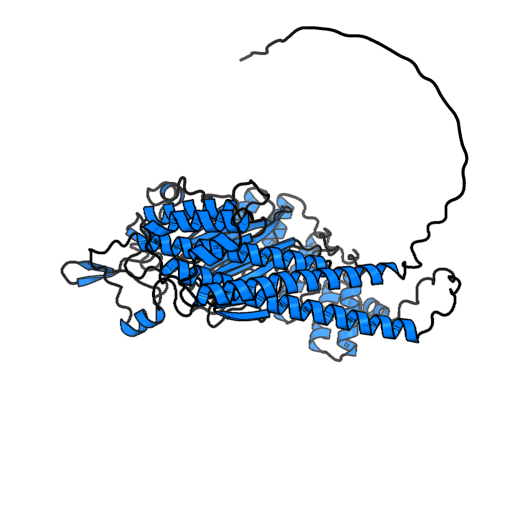1
ATOM 2638 N N . ASP A 1 340 ? -18.404 -2.615 4.483 1.00 88.81 340 ASP A N 1
ATOM 2639 C CA . ASP A 1 340 ? -19.611 -3.446 4.534 1.00 88.81 340 ASP A CA 1
ATOM 2640 C C . ASP A 1 340 ? -19.426 -4.750 3.755 1.00 88.81 340 ASP A C 1
ATOM 2642 O O . ASP A 1 340 ? -19.814 -5.824 4.217 1.00 88.81 340 ASP A O 1
ATOM 2646 N N . LYS A 1 341 ? -18.788 -4.657 2.584 1.00 90.50 341 LYS A N 1
ATOM 2647 C CA . LYS A 1 341 ? -18.460 -5.801 1.734 1.00 90.50 341 LYS A CA 1
ATOM 2648 C C . LYS A 1 341 ? -17.504 -6.769 2.432 1.00 90.50 341 LYS A C 1
ATOM 2650 O O . LYS A 1 341 ? -17.763 -7.971 2.417 1.00 90.50 341 LYS A O 1
ATOM 2655 N N . ALA A 1 342 ? -16.445 -6.268 3.072 1.00 91.31 342 ALA A N 1
ATOM 2656 C CA . ALA A 1 342 ? -15.507 -7.096 3.829 1.00 91.31 342 ALA A CA 1
ATOM 2657 C C . ALA A 1 342 ? -16.192 -7.817 4.999 1.00 91.31 342 ALA A C 1
ATOM 2659 O O . ALA A 1 342 ? -16.032 -9.028 5.154 1.00 91.31 342 ALA A O 1
ATOM 2660 N N . ILE A 1 343 ? -17.003 -7.098 5.783 1.00 90.19 343 ILE A N 1
ATOM 2661 C CA . ILE A 1 343 ? -17.779 -7.692 6.877 1.00 90.19 343 ILE A CA 1
ATOM 2662 C C . ILE A 1 343 ? -18.711 -8.785 6.337 1.00 90.19 343 ILE A C 1
ATOM 2664 O O . ILE A 1 343 ? -18.674 -9.907 6.834 1.00 90.19 343 ILE A O 1
ATOM 2668 N N . ASN A 1 344 ? -19.486 -8.499 5.288 1.00 88.75 344 ASN A N 1
ATOM 2669 C CA . ASN A 1 344 ? -20.423 -9.462 4.708 1.00 88.75 344 ASN A CA 1
ATOM 2670 C C . ASN A 1 344 ? -19.725 -10.749 4.232 1.00 88.75 344 ASN A C 1
ATOM 2672 O O . ASN A 1 344 ? -20.145 -11.846 4.593 1.00 88.75 344 ASN A O 1
ATOM 2676 N N . TYR A 1 345 ? -18.623 -10.640 3.478 1.00 90.06 345 TYR A N 1
ATOM 2677 C CA . TYR A 1 345 ? -17.885 -11.828 3.033 1.00 90.06 345 TYR A CA 1
ATOM 2678 C C . TYR A 1 345 ? -17.368 -12.668 4.180 1.00 90.06 345 TYR A C 1
ATOM 2680 O O . TYR A 1 345 ? -17.434 -13.896 4.115 1.00 90.06 345 TYR A O 1
ATOM 2688 N N . ASN A 1 346 ? -16.878 -12.012 5.228 1.00 86.44 346 ASN A N 1
ATOM 2689 C CA . ASN A 1 346 ? -16.459 -12.737 6.399 1.00 86.44 346 ASN A CA 1
ATOM 2690 C C . ASN A 1 346 ? -17.645 -13.494 7.003 1.00 86.44 346 ASN A C 1
ATOM 2692 O O . ASN A 1 346 ? -17.552 -14.703 7.116 1.00 86.44 346 ASN A O 1
ATOM 2696 N N . PHE A 1 347 ? -18.797 -12.867 7.252 1.00 82.25 347 PHE A N 1
ATOM 2697 C CA . PHE A 1 347 ? -19.970 -13.572 7.796 1.00 82.25 347 PHE A CA 1
ATOM 2698 C C . PHE A 1 347 ? -20.461 -14.759 6.955 1.00 82.25 347 PHE A C 1
ATOM 2700 O O . PHE A 1 347 ? -20.933 -15.743 7.522 1.00 82.25 347 PHE A O 1
ATOM 2707 N N . LEU A 1 348 ? -20.321 -14.698 5.629 1.00 79.19 348 LEU A N 1
ATOM 2708 C CA . LEU A 1 348 ? -20.686 -15.799 4.732 1.00 79.19 348 LEU A CA 1
ATOM 2709 C C . LEU A 1 348 ? -19.693 -16.977 4.769 1.00 79.19 348 LEU A C 1
ATOM 2711 O O . LEU A 1 348 ? -20.085 -18.105 4.473 1.00 79.19 348 LEU A O 1
ATOM 2715 N N . GLY A 1 349 ? -18.419 -16.731 5.093 1.00 63.62 349 GLY A N 1
ATOM 2716 C CA . GLY A 1 349 ? -17.358 -17.749 5.095 1.00 63.62 349 GLY A CA 1
ATOM 2717 C C . GLY A 1 349 ? -16.942 -18.241 6.487 1.00 63.62 349 GLY A C 1
ATOM 2718 O O . GLY A 1 349 ? -16.717 -19.434 6.674 1.00 63.62 349 GLY A O 1
ATOM 2719 N N . HIS A 1 350 ? -16.855 -17.328 7.456 1.00 62.22 350 HIS A N 1
ATOM 2720 C CA . HIS A 1 350 ? -16.410 -17.522 8.837 1.00 62.22 350 HIS A CA 1
ATOM 2721 C C . HIS A 1 350 ? -17.033 -16.447 9.752 1.00 62.22 350 HIS A C 1
ATOM 2723 O O . HIS A 1 350 ? -16.742 -15.268 9.559 1.00 62.22 350 HIS A O 1
ATOM 2729 N N . PRO A 1 351 ? -17.829 -16.787 10.785 1.00 62.47 351 PRO A N 1
ATOM 2730 C CA . PRO A 1 351 ? -18.459 -15.775 11.634 1.00 62.47 351 PRO A CA 1
ATOM 2731 C C . PRO A 1 351 ? -17.399 -14.848 12.246 1.00 62.47 351 PRO A C 1
ATOM 2733 O O . PRO A 1 351 ? -16.601 -15.262 13.089 1.00 62.47 351 PRO A O 1
ATOM 2736 N N . VAL A 1 352 ? -17.365 -13.588 11.798 1.00 68.44 352 VAL A N 1
ATOM 2737 C CA . VAL A 1 352 ? -16.482 -12.583 12.388 1.00 68.44 352 VAL A CA 1
ATOM 2738 C C . VAL A 1 352 ? -17.063 -12.191 13.723 1.00 68.44 352 VAL A C 1
ATOM 2740 O O . VAL A 1 352 ? -18.176 -11.681 13.822 1.00 68.44 352 VAL A O 1
ATOM 2743 N N . ASN A 1 353 ? -16.272 -12.398 14.767 1.00 79.25 353 ASN A N 1
ATOM 2744 C CA . ASN A 1 353 ? -16.575 -11.812 16.051 1.00 79.25 353 ASN A CA 1
ATOM 2745 C C . ASN A 1 353 ? -16.304 -10.301 15.963 1.00 79.25 353 ASN A C 1
ATOM 2747 O O . ASN A 1 353 ? -15.177 -9.853 16.167 1.00 79.25 353 ASN A O 1
ATOM 2751 N N . VAL A 1 354 ? -17.337 -9.510 15.656 1.00 85.94 354 VAL A N 1
ATOM 2752 C CA . VAL A 1 354 ? -17.264 -8.032 15.638 1.00 85.94 354 VAL A CA 1
ATOM 2753 C C . VAL A 1 354 ? -16.862 -7.440 16.995 1.00 85.94 354 VAL A C 1
ATOM 2755 O O . VAL A 1 354 ? -16.430 -6.292 17.074 1.00 85.94 354 VAL A O 1
ATOM 2758 N N . ASN A 1 355 ? -16.955 -8.253 18.046 1.00 87.94 355 ASN A N 1
ATOM 2759 C CA . ASN A 1 355 ? -16.595 -7.950 19.421 1.00 87.94 355 ASN A CA 1
ATOM 2760 C C . ASN A 1 355 ? -15.220 -8.520 19.819 1.00 87.94 355 ASN A C 1
ATOM 2762 O O . ASN A 1 355 ? -14.895 -8.561 21.005 1.00 87.94 355 ASN A O 1
ATOM 2766 N N . ALA A 1 356 ? -14.415 -8.986 18.856 1.00 85.69 356 ALA A N 1
ATOM 2767 C CA . ALA A 1 356 ? -13.072 -9.482 19.122 1.00 85.69 356 ALA A CA 1
ATOM 2768 C C . ALA A 1 356 ? -12.204 -8.402 19.782 1.00 85.69 356 ALA A C 1
ATOM 2770 O O . ALA A 1 356 ? -12.204 -7.240 19.368 1.00 85.69 356 ALA A O 1
ATOM 2771 N N . ILE A 1 357 ? -11.449 -8.823 20.796 1.00 82.69 357 ILE A N 1
ATOM 2772 C CA . ILE A 1 357 ? -10.484 -7.990 21.507 1.00 82.69 357 ILE A CA 1
ATOM 2773 C C . ILE A 1 357 ? -9.123 -8.166 20.828 1.00 82.69 357 ILE A C 1
ATOM 2775 O O . ILE A 1 357 ? -8.612 -9.280 20.703 1.00 82.69 357 ILE A O 1
ATOM 2779 N N . TYR A 1 358 ? -8.544 -7.068 20.360 1.00 79.94 358 TYR A N 1
ATOM 2780 C CA . TYR A 1 358 ? -7.211 -7.031 19.774 1.00 79.94 358 TYR A CA 1
ATOM 2781 C C . TYR A 1 358 ? -6.124 -7.108 20.854 1.00 79.94 358 TYR A C 1
ATOM 2783 O O . TYR A 1 358 ? -6.381 -6.911 22.037 1.00 79.94 358 TYR A O 1
ATOM 2791 N N . GLY A 1 359 ? -4.868 -7.338 20.455 1.00 67.94 359 GLY A N 1
ATOM 2792 C CA . GLY A 1 359 ? -3.747 -7.488 21.401 1.00 67.94 359 GLY A CA 1
ATOM 2793 C C . GLY A 1 359 ? -3.466 -6.278 22.311 1.00 67.94 359 GLY A C 1
ATOM 2794 O O . GLY A 1 359 ? -2.805 -6.430 23.326 1.00 67.94 359 GLY A O 1
ATOM 2795 N N . ASN A 1 360 ? -3.983 -5.089 21.986 1.00 72.75 360 ASN A N 1
ATOM 2796 C CA . ASN A 1 360 ? -3.945 -3.886 22.837 1.00 72.75 360 ASN A CA 1
ATOM 2797 C C . ASN A 1 360 ? -5.159 -3.779 23.785 1.00 72.75 360 ASN A C 1
ATOM 2799 O O . ASN A 1 360 ? -5.364 -2.742 24.412 1.00 72.75 360 ASN A O 1
ATOM 2803 N N . GLY A 1 361 ? -5.998 -4.813 23.846 1.00 82.69 361 GLY A N 1
ATOM 2804 C CA . GLY A 1 361 ? -7.204 -4.863 24.658 1.00 82.69 361 GLY A CA 1
ATOM 2805 C C . GLY A 1 361 ? -8.381 -4.056 24.115 1.00 82.69 361 GLY A C 1
ATOM 2806 O O . GLY A 1 361 ? -9.376 -3.960 24.812 1.00 82.69 361 GLY A O 1
ATOM 2807 N N . THR A 1 362 ? -8.318 -3.468 22.916 1.00 88.00 362 THR A N 1
ATOM 2808 C CA . THR A 1 362 ? -9.458 -2.740 22.326 1.00 88.00 362 THR A CA 1
ATOM 2809 C C . THR A 1 362 ? -10.295 -3.646 21.427 1.00 88.00 362 THR A C 1
ATOM 2811 O O . THR A 1 362 ? -9.791 -4.623 20.879 1.00 88.00 362 THR A O 1
ATOM 2814 N N . THR A 1 363 ? -11.581 -3.332 21.255 1.00 90.31 363 THR A N 1
ATOM 2815 C CA . THR A 1 363 ? -12.406 -3.931 20.187 1.00 90.31 363 THR A CA 1
ATOM 2816 C C . THR A 1 363 ? -12.423 -3.029 18.957 1.00 90.31 363 THR A C 1
ATOM 2818 O O . THR A 1 363 ? -12.164 -1.833 19.067 1.00 90.31 363 THR A O 1
ATOM 2821 N N . MET A 1 364 ? -12.839 -3.564 17.803 1.00 89.56 364 MET A N 1
ATOM 2822 C CA . MET A 1 364 ? -13.038 -2.780 16.573 1.00 89.56 364 MET A CA 1
ATOM 2823 C C . MET A 1 364 ? -13.838 -1.495 16.800 1.00 89.56 364 MET A C 1
ATOM 2825 O O . MET A 1 364 ? -13.517 -0.454 16.231 1.00 89.56 364 MET A O 1
ATOM 2829 N N . LEU A 1 365 ? -14.867 -1.563 17.646 1.00 92.81 365 LEU A N 1
ATOM 2830 C CA . LEU A 1 365 ? -15.708 -0.415 17.930 1.00 92.81 365 LEU A CA 1
ATOM 2831 C C . LEU A 1 365 ? -14.963 0.681 18.695 1.00 92.81 365 LEU A C 1
ATOM 2833 O O . LEU A 1 365 ? -15.156 1.847 18.369 1.00 92.81 365 LEU A O 1
ATOM 2837 N N . HIS A 1 366 ? -14.106 0.325 19.659 1.00 92.62 366 HIS A N 1
ATOM 2838 C CA . HIS A 1 366 ? -13.286 1.305 20.380 1.00 92.62 366 HIS A CA 1
ATOM 2839 C C . HIS A 1 366 ? -12.444 2.126 19.405 1.00 92.62 366 HIS A C 1
ATOM 2841 O O . HIS A 1 366 ? -12.387 3.347 19.508 1.00 92.62 366 HIS A O 1
ATOM 2847 N N . ASP A 1 367 ? -11.828 1.460 18.430 1.00 87.62 367 ASP A N 1
ATOM 2848 C CA . ASP A 1 367 ? -10.964 2.132 17.464 1.00 87.62 367 ASP A CA 1
ATOM 2849 C C . ASP A 1 367 ? -11.775 2.968 16.461 1.00 87.62 367 ASP A C 1
ATOM 2851 O O . ASP A 1 367 ? -11.350 4.057 16.089 1.00 87.62 367 ASP A O 1
ATOM 2855 N N . ILE A 1 368 ? -12.975 2.513 16.076 1.00 89.12 368 ILE A N 1
ATOM 2856 C CA . ILE A 1 368 ? -13.891 3.283 15.220 1.00 89.12 368 ILE A CA 1
ATOM 2857 C C . ILE A 1 368 ? -14.354 4.576 15.906 1.00 89.12 368 ILE A C 1
ATOM 2859 O O . ILE A 1 368 ? -14.401 5.611 15.246 1.00 89.12 368 ILE A O 1
ATOM 2863 N N . VAL A 1 369 ? -14.700 4.542 17.199 1.00 90.75 369 VAL A N 1
ATOM 2864 C CA . VAL A 1 369 ? -15.227 5.734 17.893 1.00 90.75 369 VAL A CA 1
ATOM 2865 C C . VAL A 1 369 ? -14.145 6.735 18.300 1.00 90.75 369 VAL A C 1
ATOM 2867 O O . VAL A 1 369 ? -14.445 7.912 18.464 1.00 90.75 369 VAL A O 1
ATOM 2870 N N . ASN A 1 370 ? -12.894 6.292 18.451 1.00 85.31 370 ASN A N 1
ATOM 2871 C CA . ASN A 1 370 ? -11.799 7.147 18.914 1.00 85.31 370 ASN A CA 1
ATOM 2872 C C . ASN A 1 370 ? -11.147 7.997 17.808 1.00 85.31 370 ASN A C 1
ATOM 2874 O O . ASN A 1 370 ? -10.393 8.911 18.131 1.00 85.31 370 ASN A O 1
ATOM 2878 N N . ASP A 1 371 ? -11.416 7.729 16.526 1.00 73.31 371 ASP A N 1
ATOM 2879 C CA . ASP A 1 371 ? -10.707 8.347 15.386 1.00 73.31 371 ASP A CA 1
ATOM 2880 C C . ASP A 1 371 ? -11.484 9.502 14.718 1.00 73.31 371 ASP A C 1
ATOM 2882 O O . ASP A 1 371 ? -11.323 9.793 13.532 1.00 73.31 371 ASP A O 1
ATOM 2886 N N . ILE A 1 372 ? -12.393 10.154 15.448 1.00 80.25 372 ILE A N 1
ATOM 2887 C CA . ILE A 1 372 ? -13.359 11.081 14.847 1.00 80.25 372 ILE A CA 1
ATOM 2888 C C . ILE A 1 372 ? -12.916 12.522 15.066 1.00 80.25 372 ILE A C 1
ATOM 2890 O O . ILE A 1 372 ? -12.986 13.052 16.170 1.00 80.25 372 ILE A O 1
ATOM 2894 N N . THR A 1 373 ? -12.490 13.167 13.979 1.00 76.25 373 THR A N 1
ATOM 2895 C CA . THR A 1 373 ? -11.968 14.546 14.017 1.00 76.25 373 THR A CA 1
ATOM 2896 C C . THR A 1 373 ? -12.707 15.509 13.091 1.00 76.25 373 THR A C 1
ATOM 2898 O O . THR A 1 373 ? -12.516 16.717 13.180 1.00 76.25 373 THR A O 1
ATOM 2901 N N . THR A 1 374 ? -13.536 14.993 12.177 1.00 79.75 374 THR A N 1
ATOM 2902 C CA . THR A 1 374 ? -14.262 15.783 11.171 1.00 79.75 374 THR A CA 1
ATOM 2903 C C . THR A 1 374 ? -15.659 15.226 10.892 1.00 79.75 374 THR A C 1
ATOM 2905 O O . THR A 1 374 ? -15.953 14.071 11.198 1.00 79.75 374 THR A O 1
ATOM 2908 N N . GLU A 1 375 ? -16.521 16.014 10.243 1.00 80.75 375 GLU A N 1
ATOM 2909 C CA . GLU A 1 375 ? -17.862 15.568 9.828 1.00 80.75 375 GLU A CA 1
ATOM 2910 C C . GLU A 1 375 ? -17.815 14.371 8.854 1.00 80.75 375 GLU A C 1
ATOM 2912 O O . GLU A 1 375 ? -18.652 13.467 8.912 1.00 80.75 375 GLU A O 1
ATOM 2917 N N . THR A 1 376 ? -16.810 14.317 7.977 1.00 79.81 376 THR A N 1
ATOM 2918 C CA . THR A 1 376 ? -16.593 13.167 7.086 1.00 79.81 376 THR A CA 1
ATOM 2919 C C . THR A 1 376 ? -16.270 11.901 7.883 1.00 79.81 376 THR A C 1
ATOM 2921 O O . THR A 1 376 ? -16.819 10.832 7.591 1.00 79.81 376 THR A O 1
ATOM 2924 N N . ASP A 1 377 ? -15.438 12.016 8.924 1.00 80.62 377 ASP A N 1
ATOM 2925 C CA . ASP A 1 377 ? -15.126 10.901 9.829 1.00 80.62 377 ASP A CA 1
ATOM 2926 C C . ASP A 1 377 ? -16.382 10.441 10.579 1.00 80.62 377 ASP A C 1
ATOM 2928 O O . ASP A 1 377 ? -16.608 9.237 10.720 1.00 80.62 377 ASP A O 1
ATOM 2932 N N . LEU A 1 378 ? -17.250 11.375 10.986 1.00 87.44 378 LEU A N 1
ATOM 2933 C CA . LEU A 1 378 ? -18.524 11.063 11.634 1.00 87.44 378 LEU A CA 1
ATOM 2934 C C . LEU A 1 378 ? -19.433 10.234 10.723 1.00 87.44 378 LEU A C 1
ATOM 2936 O O . LEU A 1 378 ? -19.877 9.161 11.127 1.00 87.44 378 LEU A O 1
ATOM 2940 N N . LYS A 1 379 ? -19.679 10.675 9.482 1.00 86.94 379 LYS A N 1
ATOM 2941 C CA . LYS A 1 379 ? -20.530 9.935 8.527 1.00 86.94 379 LYS A CA 1
ATOM 2942 C C . LYS A 1 379 ? -20.013 8.512 8.300 1.00 86.94 379 LYS A C 1
ATOM 2944 O O . LYS A 1 379 ? -20.793 7.558 8.314 1.00 86.94 379 LYS A O 1
ATOM 2949 N N . ARG A 1 380 ? -18.692 8.353 8.149 1.00 84.31 380 ARG A N 1
ATOM 2950 C CA . ARG A 1 380 ? -18.042 7.036 8.025 1.00 84.31 380 ARG A CA 1
ATOM 2951 C C . ARG A 1 380 ? -18.231 6.189 9.281 1.00 84.31 380 ARG A C 1
ATOM 2953 O O . ARG A 1 380 ? -18.558 5.010 9.173 1.00 84.31 380 ARG A O 1
ATOM 2960 N N . THR A 1 381 ? -18.049 6.782 10.454 1.00 89.12 381 THR A N 1
ATOM 2961 C CA . THR A 1 381 ? -18.196 6.103 11.746 1.00 89.12 381 THR A CA 1
ATOM 2962 C C . THR A 1 381 ? -19.624 5.620 11.956 1.00 89.12 381 THR A C 1
ATOM 2964 O O . THR A 1 381 ? -19.824 4.442 12.237 1.00 89.12 381 THR A O 1
ATOM 2967 N N . LEU A 1 382 ? -20.622 6.479 11.738 1.00 91.81 382 LEU A N 1
ATOM 2968 C CA . LEU A 1 382 ? -22.034 6.117 11.869 1.00 91.81 382 LEU A CA 1
ATOM 2969 C C . LEU A 1 382 ? -22.409 4.957 10.938 1.00 91.81 382 LEU A C 1
ATOM 2971 O O . LEU A 1 382 ? -23.037 3.997 11.382 1.00 91.81 382 LEU A O 1
ATOM 2975 N N . SER A 1 383 ? -21.949 4.991 9.681 1.00 89.62 383 SER A N 1
ATOM 2976 C CA . SER A 1 383 ? -22.153 3.893 8.727 1.00 89.62 383 SER A CA 1
ATOM 2977 C C . SER A 1 383 ? -21.536 2.579 9.220 1.00 89.62 383 SER A C 1
ATOM 2979 O O . SER A 1 383 ? -22.181 1.535 9.162 1.00 89.62 383 SER A O 1
ATOM 2981 N N . ARG A 1 384 ? -20.302 2.614 9.743 1.00 90.94 384 ARG A N 1
ATOM 2982 C CA . ARG A 1 384 ? -19.628 1.420 10.279 1.00 90.94 384 ARG A CA 1
ATOM 2983 C C . ARG A 1 384 ? -20.344 0.874 11.509 1.00 90.94 384 ARG A C 1
ATOM 2985 O O . ARG A 1 384 ? -20.552 -0.332 11.588 1.00 90.94 384 ARG A O 1
ATOM 2992 N N . ILE A 1 385 ? -20.764 1.740 12.435 1.00 92.88 385 ILE A N 1
ATOM 2993 C CA . ILE A 1 385 ? -21.549 1.345 13.612 1.00 92.88 385 ILE A CA 1
ATOM 2994 C C . ILE A 1 385 ? -22.837 0.651 13.168 1.00 92.88 385 ILE A C 1
ATOM 2996 O O . ILE A 1 385 ? -23.124 -0.445 13.641 1.00 92.88 385 ILE A O 1
ATOM 3000 N N . GLN A 1 386 ? -23.574 1.241 12.223 1.00 92.12 386 GLN A N 1
ATOM 3001 C CA . GLN A 1 386 ? -24.803 0.653 11.696 1.00 92.12 386 GLN A CA 1
ATOM 3002 C C . GLN A 1 386 ? -24.559 -0.732 11.086 1.00 92.12 386 GLN A C 1
ATOM 3004 O O . GLN A 1 386 ? -25.363 -1.645 11.277 1.00 92.12 386 GLN A O 1
ATOM 3009 N N . THR A 1 387 ? -23.451 -0.912 10.367 1.00 90.25 387 THR A N 1
ATOM 3010 C CA . THR A 1 387 ? -23.061 -2.223 9.843 1.00 90.25 387 THR A CA 1
ATOM 3011 C C . THR A 1 387 ? -22.761 -3.199 10.969 1.00 90.25 387 THR A C 1
ATOM 3013 O O . THR A 1 387 ? -23.357 -4.269 10.992 1.00 90.25 387 THR A O 1
ATOM 3016 N N . LEU A 1 388 ? -21.923 -2.837 11.941 1.00 90.81 388 LEU A N 1
ATOM 3017 C CA . LEU A 1 388 ? -21.582 -3.716 13.062 1.00 90.81 388 LEU A CA 1
ATOM 3018 C C . LEU A 1 388 ? -22.807 -4.086 13.919 1.00 90.81 388 LEU A C 1
ATOM 3020 O O . LEU A 1 388 ? -22.902 -5.218 14.388 1.00 90.81 388 LEU A O 1
ATOM 3024 N N . GLN A 1 389 ? -23.778 -3.181 14.081 1.00 92.19 389 GLN A N 1
ATOM 3025 C CA . GLN A 1 389 ? -25.034 -3.449 14.795 1.00 92.19 389 GLN A CA 1
ATOM 3026 C C . GLN A 1 389 ? -25.833 -4.600 14.174 1.00 92.19 389 GLN A C 1
ATOM 3028 O O . GLN A 1 389 ? -26.396 -5.407 14.912 1.00 92.19 389 GLN A O 1
ATOM 3033 N N . LYS A 1 390 ? -25.821 -4.744 12.840 1.00 89.94 390 LYS A N 1
ATOM 3034 C CA . LYS A 1 390 ? -26.458 -5.882 12.141 1.00 89.94 390 LYS A CA 1
ATOM 3035 C C . LYS A 1 390 ? -25.842 -7.231 12.522 1.00 89.94 390 LYS A C 1
ATOM 3037 O O . LYS A 1 390 ? -26.457 -8.266 12.295 1.00 89.94 390 LYS A O 1
ATOM 3042 N N . TYR A 1 391 ? -24.644 -7.207 13.096 1.00 88.19 391 TYR A N 1
ATOM 3043 C CA . TYR A 1 391 ? -23.822 -8.371 13.392 1.00 88.19 391 TYR A CA 1
ATOM 3044 C C . TYR A 1 391 ? -23.556 -8.560 14.894 1.00 88.19 391 TYR A C 1
ATOM 3046 O O . TYR A 1 391 ? -22.612 -9.250 15.273 1.00 88.19 391 TYR A O 1
ATOM 3054 N N . GLY A 1 392 ? -24.386 -7.970 15.762 1.00 89.56 392 GLY A N 1
ATOM 3055 C CA . GLY A 1 392 ? -24.322 -8.213 17.208 1.00 89.56 392 GLY A CA 1
ATOM 3056 C C . GLY A 1 392 ? -23.230 -7.426 17.937 1.00 89.56 392 GLY A C 1
ATOM 3057 O O . GLY A 1 392 ? -22.648 -7.922 18.902 1.00 89.56 392 GLY A O 1
ATOM 3058 N N . LEU A 1 393 ? -22.940 -6.206 17.481 1.00 93.38 393 LEU A N 1
ATOM 3059 C CA . LEU A 1 393 ? -22.061 -5.259 18.170 1.00 93.38 393 LEU A CA 1
ATOM 3060 C C . LEU A 1 393 ? -22.417 -5.100 19.659 1.00 93.38 393 LEU A C 1
ATOM 3062 O O . LEU A 1 393 ? -23.560 -4.796 19.994 1.00 93.38 393 LEU A O 1
ATOM 3066 N N . SER A 1 394 ? -21.417 -5.212 20.533 1.00 94.31 394 SER A N 1
ATOM 3067 C CA . SER A 1 394 ? -21.509 -4.879 21.955 1.00 94.31 394 SER A CA 1
ATOM 3068 C C . SER A 1 394 ? -20.736 -3.599 22.262 1.00 94.31 394 SER A C 1
ATOM 3070 O O . SER A 1 394 ? -19.595 -3.424 21.830 1.00 94.31 394 SER A O 1
ATOM 3072 N N . ILE A 1 395 ? -21.357 -2.711 23.039 1.00 96.31 395 ILE A N 1
ATOM 3073 C CA . ILE A 1 395 ? -20.756 -1.445 23.490 1.00 96.31 395 ILE A CA 1
ATOM 3074 C C . ILE A 1 395 ? -20.235 -1.511 24.929 1.00 96.31 395 ILE A C 1
ATOM 3076 O O . ILE A 1 395 ? -19.661 -0.534 25.408 1.00 96.31 395 ILE A O 1
ATOM 3080 N N . ASP A 1 396 ? -20.430 -2.652 25.595 1.00 95.75 396 ASP A N 1
ATOM 3081 C CA . ASP A 1 396 ? -20.192 -2.857 27.030 1.00 95.75 396 ASP A CA 1
ATOM 3082 C C . ASP A 1 396 ? -18.964 -3.744 27.312 1.00 95.75 396 ASP A C 1
ATOM 3084 O O . ASP A 1 396 ? -18.739 -4.175 28.439 1.00 95.75 396 ASP A O 1
ATOM 3088 N N . ILE A 1 397 ? -18.151 -4.026 26.290 1.00 94.44 397 ILE A N 1
ATOM 3089 C CA . ILE A 1 397 ? -16.882 -4.743 26.456 1.00 94.44 397 ILE A CA 1
ATOM 3090 C C . ILE A 1 397 ? -15.824 -3.737 26.914 1.00 94.44 397 ILE A C 1
ATOM 3092 O O . ILE A 1 397 ? -15.617 -2.754 26.202 1.00 94.44 397 ILE A O 1
ATOM 3096 N N . PRO A 1 398 ? -15.165 -3.943 28.066 1.00 93.50 398 PRO A N 1
ATOM 3097 C CA . PRO A 1 398 ? -14.124 -3.042 28.535 1.00 93.50 398 PRO A CA 1
ATOM 3098 C C . PRO A 1 398 ? -12.829 -3.235 27.743 1.00 93.50 398 PRO A C 1
ATOM 3100 O O . PRO A 1 398 ? -12.474 -4.358 27.374 1.00 93.50 398 PRO A O 1
ATOM 3103 N N . ASN A 1 399 ? -12.105 -2.142 27.514 1.00 91.19 399 ASN A N 1
ATOM 3104 C CA . ASN A 1 399 ? -10.755 -2.188 26.973 1.00 91.19 399 ASN A CA 1
ATOM 3105 C C . ASN A 1 399 ? -9.699 -2.528 28.048 1.00 91.19 399 ASN A C 1
ATOM 3107 O O . ASN A 1 399 ? -10.029 -2.746 29.214 1.00 91.19 399 ASN A O 1
ATOM 3111 N N . ALA A 1 400 ? -8.409 -2.524 27.685 1.00 86.19 400 ALA A N 1
ATOM 3112 C CA . ALA A 1 400 ? -7.306 -2.754 28.631 1.00 86.19 400 ALA A CA 1
ATOM 3113 C C . ALA A 1 400 ? -7.273 -1.762 29.813 1.00 86.19 400 ALA A C 1
ATOM 3115 O O . ALA A 1 400 ? -6.732 -2.082 30.867 1.00 86.19 400 ALA A O 1
ATOM 3116 N N . GLN A 1 401 ? -7.849 -0.567 29.653 1.00 88.81 401 GLN A N 1
ATOM 3117 C CA . GLN A 1 401 ? -7.969 0.448 30.704 1.00 88.81 401 GLN A CA 1
ATOM 3118 C C . GLN A 1 401 ? -9.279 0.324 31.503 1.00 88.81 401 GLN A C 1
ATOM 3120 O O . GLN A 1 401 ? -9.566 1.169 32.349 1.00 88.81 401 GLN A O 1
ATOM 3125 N N . GLY A 1 402 ? -10.084 -0.707 31.240 1.00 92.19 402 GLY A N 1
ATOM 3126 C CA . GLY A 1 402 ? -11.366 -0.935 31.900 1.00 92.19 402 GLY A CA 1
ATOM 3127 C C . GLY A 1 402 ? -12.508 -0.057 31.385 1.00 92.19 402 GLY A C 1
ATOM 3128 O O . GLY A 1 402 ? -13.573 -0.066 31.994 1.00 92.19 402 GLY A O 1
ATOM 3129 N N . PHE A 1 403 ? -12.315 0.693 30.294 1.00 93.56 403 PHE A N 1
ATOM 3130 C CA . PHE A 1 403 ? -13.356 1.545 29.717 1.00 93.56 403 PHE A CA 1
ATOM 3131 C C . PHE A 1 403 ? -14.111 0.826 28.616 1.00 93.56 403 PHE A C 1
ATOM 3133 O O . PHE A 1 403 ? -13.511 0.308 27.679 1.00 93.56 403 PHE A O 1
ATOM 3140 N N . THR A 1 404 ? -15.432 0.851 28.710 1.00 96.00 404 THR A N 1
ATOM 3141 C CA . THR A 1 404 ? -16.323 0.424 27.627 1.00 96.00 404 THR A CA 1
ATOM 3142 C C . THR A 1 404 ? -16.477 1.523 26.572 1.00 96.00 404 THR A C 1
ATOM 3144 O O . THR A 1 404 ? -16.263 2.706 26.850 1.00 96.00 404 THR A O 1
ATOM 3147 N N . VAL A 1 405 ? -16.933 1.173 25.364 1.00 95.88 405 VAL A N 1
ATOM 3148 C CA . VAL A 1 405 ? -17.279 2.177 24.337 1.00 95.88 405 VAL A CA 1
ATOM 3149 C C . VAL A 1 405 ? -18.359 3.129 24.840 1.00 95.88 405 VAL A C 1
ATOM 3151 O O . VAL A 1 405 ? -18.281 4.331 24.586 1.00 95.88 405 VAL A O 1
ATOM 3154 N N . ARG A 1 406 ? -19.337 2.610 25.593 1.00 96.44 406 ARG A N 1
ATOM 3155 C CA . ARG A 1 406 ? -20.368 3.432 26.234 1.00 96.44 406 ARG A CA 1
ATOM 3156 C C . ARG A 1 406 ? -19.745 4.525 27.101 1.00 96.44 406 ARG A C 1
ATOM 3158 O O . ARG A 1 406 ? -20.075 5.696 26.943 1.00 96.44 406 ARG A O 1
ATOM 3165 N N . GLU A 1 407 ? -18.828 4.152 27.990 1.00 95.00 407 GLU A N 1
ATOM 3166 C CA . GLU A 1 407 ? -18.161 5.100 28.886 1.00 95.00 407 GLU A CA 1
ATOM 3167 C C . GLU A 1 407 ? -17.278 6.097 28.131 1.00 95.00 407 GLU A C 1
ATOM 3169 O O . GLU A 1 407 ? -17.267 7.277 28.485 1.00 95.00 407 GLU A O 1
ATOM 3174 N N . LEU A 1 408 ? -16.568 5.655 27.087 1.00 94.19 408 LEU A N 1
ATOM 3175 C CA . LEU A 1 408 ? -15.740 6.539 26.265 1.00 94.19 408 LEU A CA 1
ATOM 3176 C C . LEU A 1 408 ? -16.577 7.613 25.569 1.00 94.19 408 LEU A C 1
ATOM 3178 O O . LEU A 1 408 ? -16.260 8.795 25.685 1.00 94.19 408 LEU A O 1
ATOM 3182 N N . VAL A 1 409 ? -17.668 7.221 24.906 1.00 95.31 409 VAL A N 1
ATOM 3183 C CA . VAL A 1 409 ? -18.550 8.160 24.197 1.00 95.31 409 VAL A CA 1
ATOM 3184 C C . VAL A 1 409 ? -19.225 9.118 25.177 1.00 95.31 409 VAL A C 1
ATOM 3186 O O . VAL A 1 409 ? -19.255 10.322 24.920 1.00 95.31 409 VAL A O 1
ATOM 3189 N N . CYS A 1 410 ? -19.710 8.628 26.325 1.00 94.94 410 CYS A N 1
ATOM 3190 C CA . CYS A 1 410 ? -20.279 9.495 27.358 1.00 94.94 410 CYS A CA 1
ATOM 3191 C C . CYS A 1 410 ? -19.264 10.548 27.833 1.00 94.94 410 CYS A C 1
ATOM 3193 O O . CYS A 1 410 ? -19.567 11.740 27.811 1.00 94.94 410 CYS A O 1
ATOM 3195 N N . ARG A 1 411 ? -18.039 10.132 28.179 1.00 93.00 411 ARG A N 1
ATOM 3196 C CA . ARG A 1 411 ? -16.977 11.044 28.634 1.00 93.00 411 ARG A CA 1
ATOM 3197 C C . ARG A 1 411 ? -16.563 12.049 27.571 1.00 93.00 411 ARG A C 1
ATOM 3199 O O . ARG A 1 411 ? -16.400 13.220 27.886 1.00 93.00 411 ARG A O 1
ATOM 3206 N N . GLN A 1 412 ? -16.392 11.611 26.325 1.00 92.56 412 GLN A N 1
ATOM 3207 C CA . GLN A 1 412 ? -16.074 12.512 25.215 1.00 92.56 412 GLN A CA 1
ATOM 3208 C C . GLN A 1 412 ? -17.177 13.556 25.020 1.00 92.56 412 GLN A C 1
ATOM 3210 O O . GLN A 1 412 ? -16.866 14.731 24.852 1.00 92.56 412 GLN A O 1
ATOM 3215 N N . THR A 1 413 ? -18.445 13.145 25.123 1.00 93.00 413 THR A N 1
ATOM 3216 C CA . THR A 1 413 ? -19.593 14.058 25.015 1.00 93.00 413 THR A CA 1
ATOM 3217 C C . THR A 1 413 ? -19.595 15.087 26.146 1.00 93.00 413 THR A C 1
ATOM 3219 O O . THR A 1 413 ? -19.695 16.282 25.887 1.00 93.00 413 THR A O 1
ATOM 3222 N N . VAL A 1 414 ? -19.434 14.648 27.399 1.00 93.56 414 VAL A N 1
ATOM 3223 C CA . VAL A 1 414 ? -19.373 15.543 28.570 1.00 93.56 414 VAL A CA 1
ATOM 3224 C C . VAL A 1 414 ? -18.194 16.509 28.468 1.00 93.56 414 VAL A C 1
ATOM 3226 O O . VAL A 1 414 ? -18.361 17.710 28.660 1.00 93.56 414 VAL A O 1
ATOM 3229 N N . ASN A 1 415 ? -17.009 16.010 28.109 1.00 92.00 415 ASN A N 1
ATOM 3230 C CA . ASN A 1 415 ? -15.819 16.842 27.959 1.00 92.00 415 ASN A CA 1
ATOM 3231 C C . ASN A 1 415 ? -16.006 17.909 26.876 1.00 92.00 415 ASN A C 1
ATOM 3233 O O . ASN A 1 415 ? -15.653 19.060 27.115 1.00 92.00 415 ASN A O 1
ATOM 3237 N N . ALA A 1 416 ? -16.586 17.545 25.728 1.00 90.69 416 ALA A N 1
ATOM 3238 C CA . ALA A 1 416 ? -16.860 18.479 24.638 1.00 90.69 416 ALA A CA 1
ATOM 3239 C C . ALA A 1 416 ? -17.870 19.566 25.045 1.00 90.69 416 ALA A C 1
ATOM 3241 O O . ALA A 1 416 ? -17.663 20.745 24.749 1.00 90.69 416 ALA A O 1
ATOM 3242 N N . LEU A 1 417 ? -18.920 19.191 25.787 1.00 90.25 417 LEU A N 1
ATOM 3243 C CA . LEU A 1 417 ? -19.899 20.139 26.328 1.00 90.25 417 LEU A CA 1
ATOM 3244 C C . LEU A 1 417 ? -19.248 21.097 27.336 1.00 90.25 417 LEU A C 1
ATOM 3246 O O . LEU A 1 417 ? -19.446 22.310 27.259 1.00 90.25 417 LEU A O 1
ATOM 3250 N N . ASN A 1 418 ? -18.420 20.572 28.242 1.00 91.81 418 ASN A N 1
ATOM 3251 C CA . ASN A 1 418 ? -17.712 21.360 29.251 1.00 91.81 418 ASN A CA 1
ATOM 3252 C C . ASN A 1 418 ? -16.675 22.307 28.629 1.00 91.81 418 ASN A C 1
ATOM 3254 O O . ASN A 1 418 ? -16.509 23.434 29.100 1.00 91.81 418 ASN A O 1
ATOM 3258 N N . SER A 1 419 ? -16.010 21.888 27.549 1.00 92.06 419 SER A N 1
ATOM 3259 C CA . SER A 1 419 ? -15.085 22.737 26.792 1.00 92.06 419 SER A CA 1
ATOM 3260 C C . SER A 1 419 ? -15.783 23.696 25.826 1.00 92.06 419 SER A C 1
ATOM 3262 O O . SER A 1 419 ? -15.097 24.497 25.193 1.00 92.06 419 SER A O 1
ATOM 3264 N N . ARG A 1 420 ? -17.120 23.633 25.707 1.00 92.69 420 ARG A N 1
ATOM 3265 C CA . ARG A 1 420 ? -17.924 24.390 24.730 1.00 92.69 420 ARG A CA 1
ATOM 3266 C C . ARG A 1 420 ? -17.462 24.178 23.284 1.00 92.69 420 ARG A C 1
ATOM 3268 O O . ARG A 1 420 ? -17.458 25.106 22.479 1.00 92.69 420 ARG A O 1
ATOM 3275 N N . ASP A 1 421 ? -17.039 22.957 22.964 1.00 91.31 421 ASP A N 1
ATOM 3276 C CA . ASP A 1 421 ? -16.754 22.554 21.589 1.00 91.31 421 ASP A CA 1
ATOM 3277 C C . ASP A 1 421 ? -18.055 22.049 20.956 1.00 91.31 421 ASP A C 1
ATOM 3279 O O . ASP A 1 421 ? -18.397 20.867 21.051 1.00 91.31 421 ASP A O 1
ATOM 3283 N N . ASP A 1 422 ? -18.824 22.963 20.361 1.00 90.94 422 ASP A N 1
ATOM 3284 C CA . ASP A 1 422 ? -20.144 22.662 19.792 1.00 90.94 422 ASP A CA 1
ATOM 3285 C C . ASP A 1 422 ? -20.073 21.603 18.680 1.00 90.94 422 ASP A C 1
ATOM 3287 O O . ASP A 1 422 ? -20.968 20.761 18.552 1.00 90.94 422 ASP A O 1
ATOM 3291 N N . VAL A 1 423 ? -18.988 21.607 17.895 1.00 90.00 423 VAL A N 1
ATOM 3292 C CA . VAL A 1 423 ? -18.785 20.666 16.786 1.00 90.00 423 VAL A CA 1
ATOM 3293 C C . VAL A 1 423 ? -18.551 19.265 17.339 1.00 90.00 423 VAL A C 1
ATOM 3295 O O . VAL A 1 423 ? -19.278 18.334 16.981 1.00 90.00 423 VAL A O 1
ATOM 3298 N N . LEU A 1 424 ? -17.592 19.109 18.254 1.00 89.00 424 LEU A N 1
ATOM 3299 C CA . LEU A 1 424 ? -17.302 17.815 18.865 1.00 89.00 424 LEU A CA 1
ATOM 3300 C C . LEU A 1 424 ? -18.480 17.306 19.707 1.00 89.00 424 LEU A C 1
ATOM 3302 O O . LEU A 1 424 ? -18.780 16.109 19.684 1.00 89.00 424 LEU A O 1
ATOM 3306 N N . SER A 1 425 ? -19.194 18.200 20.397 1.00 90.75 425 SER A N 1
ATOM 3307 C CA . SER A 1 425 ? -20.399 17.866 21.167 1.00 90.75 425 SER A CA 1
ATOM 3308 C C . SER A 1 425 ? -21.487 17.289 20.265 1.00 90.75 425 SER A C 1
ATOM 3310 O O . SER A 1 425 ? -22.030 16.222 20.545 1.00 90.75 425 SER A O 1
ATOM 3312 N N . LEU A 1 426 ? -21.770 17.936 19.129 1.00 93.25 426 LEU A N 1
ATOM 3313 C CA . LEU A 1 426 ? -22.757 17.440 18.171 1.00 93.25 426 LEU A CA 1
ATOM 3314 C C . LEU A 1 426 ? -22.348 16.080 17.588 1.00 93.25 426 LEU A C 1
ATOM 3316 O O . LEU A 1 426 ? -23.179 15.176 17.478 1.00 93.25 426 LEU A O 1
ATOM 3320 N N . MET A 1 427 ? -21.071 15.919 17.237 1.00 93.31 427 MET A N 1
ATOM 3321 C CA . MET A 1 427 ? -20.538 14.671 16.684 1.00 93.31 427 MET A CA 1
ATOM 3322 C C . MET A 1 427 ? -20.664 13.510 17.680 1.00 93.31 427 MET A C 1
ATOM 3324 O O . MET A 1 427 ? -21.213 12.458 17.347 1.00 93.31 427 MET A O 1
ATOM 3328 N N . THR A 1 428 ? -20.216 13.714 18.918 1.00 93.56 428 THR A N 1
ATOM 3329 C CA . THR A 1 428 ? -20.275 12.711 19.994 1.00 93.56 428 THR A CA 1
ATOM 3330 C C . THR A 1 428 ? -21.712 12.376 20.400 1.00 93.56 428 THR A C 1
ATOM 3332 O O . THR A 1 428 ? -22.035 11.199 20.569 1.00 93.56 428 THR A O 1
ATOM 3335 N N . MET A 1 429 ? -22.626 13.354 20.406 1.00 94.62 429 MET A N 1
ATOM 3336 C CA . MET A 1 429 ? -24.060 13.112 20.606 1.00 94.62 429 MET A CA 1
ATOM 3337 C C . MET A 1 429 ? -24.697 12.265 19.496 1.00 94.62 429 MET A C 1
ATOM 3339 O O . MET A 1 429 ? -25.533 11.404 19.785 1.00 94.62 429 MET A O 1
ATOM 3343 N N . GLN A 1 430 ? -24.329 12.471 18.228 1.00 96.31 430 GLN A N 1
ATOM 3344 C CA . GLN A 1 430 ? -24.845 11.645 17.128 1.00 96.31 430 GLN A CA 1
ATOM 3345 C C . GLN A 1 430 ? -24.387 10.188 17.249 1.00 96.31 430 GLN A C 1
ATOM 3347 O O . GLN A 1 430 ? -25.178 9.273 17.013 1.00 96.31 430 GLN A O 1
ATOM 3352 N N . ILE A 1 431 ? -23.143 9.964 17.675 1.00 95.56 431 ILE A N 1
ATOM 3353 C CA . ILE A 1 431 ? -22.611 8.621 17.942 1.00 95.56 431 ILE A CA 1
ATOM 3354 C C . ILE A 1 431 ? -23.335 7.985 19.122 1.00 95.56 431 ILE A C 1
ATOM 3356 O O . ILE A 1 431 ? -23.787 6.847 19.013 1.00 95.56 431 ILE A O 1
ATOM 3360 N N . ALA A 1 432 ? -23.500 8.724 20.223 1.00 95.81 432 ALA A N 1
ATOM 3361 C CA . ALA A 1 432 ? -24.242 8.266 21.390 1.00 95.81 432 ALA A CA 1
ATOM 3362 C C . ALA A 1 432 ? -25.650 7.805 20.994 1.00 95.81 432 ALA A C 1
ATOM 3364 O O . ALA A 1 432 ? -26.047 6.681 21.305 1.00 95.81 432 ALA A O 1
ATOM 3365 N N . LYS A 1 433 ? -26.361 8.618 20.203 1.00 96.38 433 LYS A N 1
ATOM 3366 C CA . LYS A 1 433 ? -27.678 8.272 19.660 1.00 96.38 433 LYS A CA 1
ATOM 3367 C C . LYS A 1 433 ? -27.636 7.005 18.803 1.00 96.38 433 LYS A C 1
ATOM 3369 O O . LYS A 1 433 ? -28.478 6.131 18.994 1.00 96.38 433 LYS A O 1
ATOM 3374 N N . GLN A 1 434 ? -26.671 6.884 17.889 1.00 96.38 434 GLN A N 1
ATOM 3375 C CA . GLN A 1 434 ? -26.530 5.701 17.033 1.00 96.38 434 GLN A CA 1
ATOM 3376 C C . GLN A 1 434 ? -26.281 4.428 17.849 1.00 96.38 434 GLN A C 1
ATOM 3378 O O . GLN A 1 434 ? -26.797 3.369 17.502 1.00 96.38 434 GLN A O 1
ATOM 3383 N N . LEU A 1 435 ? -25.527 4.527 18.945 1.00 95.81 435 LEU A N 1
ATOM 3384 C CA . LEU A 1 435 ? -25.232 3.422 19.859 1.00 95.81 435 LEU A CA 1
ATOM 3385 C C . LEU A 1 435 ? -26.350 3.158 20.885 1.00 95.81 435 LEU A C 1
ATOM 3387 O O . LEU A 1 435 ? -26.219 2.244 21.696 1.00 95.81 435 LEU A O 1
ATOM 3391 N N . GLY A 1 436 ? -27.441 3.932 20.875 1.00 95.69 436 GLY A N 1
ATOM 3392 C CA . GLY A 1 436 ? -28.529 3.797 21.849 1.00 95.69 436 GLY A CA 1
ATOM 3393 C C . GLY A 1 436 ? -28.158 4.257 23.265 1.00 95.69 436 GLY A C 1
ATOM 3394 O O . GLY A 1 436 ? -28.739 3.785 24.241 1.00 95.69 436 GLY A O 1
ATOM 3395 N N . ILE A 1 437 ? -27.181 5.156 23.397 1.00 96.56 437 ILE A N 1
ATOM 3396 C CA . ILE A 1 437 ? -26.784 5.774 24.664 1.00 96.56 437 ILE A CA 1
ATOM 3397 C C . ILE A 1 437 ? -27.732 6.942 24.954 1.00 96.56 437 ILE A C 1
ATOM 3399 O O . ILE A 1 437 ? -27.891 7.858 24.147 1.00 96.56 437 ILE A O 1
ATOM 3403 N N . THR A 1 438 ? -28.379 6.904 26.116 1.00 95.38 438 THR A N 1
ATOM 3404 C CA . THR A 1 438 ? -29.368 7.912 26.528 1.00 95.38 438 THR A CA 1
ATOM 3405 C C . THR A 1 438 ? -28.712 9.142 27.153 1.00 95.38 438 THR A C 1
ATOM 3407 O O . THR A 1 438 ? -27.639 9.055 27.748 1.00 95.38 438 THR A O 1
ATOM 3410 N N . THR A 1 439 ? -29.398 10.287 27.117 1.00 91.62 439 THR A N 1
ATOM 3411 C CA . THR A 1 439 ? -28.943 11.515 27.790 1.00 91.62 439 THR A CA 1
ATOM 3412 C C . THR A 1 439 ? -28.707 11.300 29.288 1.00 91.62 439 THR A C 1
ATOM 3414 O O . THR A 1 439 ? -27.717 11.787 29.822 1.00 91.62 439 THR A O 1
ATOM 3417 N N . ASN A 1 440 ? -29.543 10.498 29.955 1.00 91.25 440 ASN A N 1
ATOM 3418 C CA . ASN A 1 440 ? -29.363 10.165 31.373 1.00 91.25 440 ASN A CA 1
ATOM 3419 C C . ASN A 1 440 ? -28.050 9.413 31.630 1.00 91.25 440 ASN A C 1
ATOM 3421 O O . ASN A 1 440 ? -27.392 9.663 32.634 1.00 91.25 440 ASN A O 1
ATOM 3425 N N . GLN A 1 441 ? -27.640 8.524 30.720 1.00 92.25 441 GLN A N 1
ATOM 3426 C CA . GLN A 1 441 ? -26.357 7.819 30.819 1.00 92.25 441 GLN A CA 1
ATOM 3427 C C . GLN A 1 441 ? -25.160 8.747 30.578 1.00 92.25 441 GLN A C 1
ATOM 3429 O O . GLN A 1 441 ? -24.113 8.548 31.188 1.00 92.25 441 GLN A O 1
ATOM 3434 N N . ILE A 1 442 ? -25.309 9.759 29.718 1.00 91.62 442 ILE A N 1
ATOM 3435 C CA . ILE A 1 442 ? -24.280 10.786 29.500 1.00 91.62 442 ILE A CA 1
ATOM 3436 C C . ILE A 1 442 ? -24.133 11.640 30.764 1.00 91.62 442 ILE A C 1
ATOM 3438 O O . ILE A 1 442 ? -23.030 11.762 31.288 1.00 91.62 442 ILE A O 1
ATOM 3442 N N . ILE A 1 443 ? -25.240 12.144 31.317 1.00 87.50 443 ILE A N 1
ATOM 3443 C CA . ILE A 1 443 ? -25.241 12.955 32.547 1.00 87.50 443 ILE A CA 1
ATOM 3444 C C . ILE A 1 443 ? -24.674 12.161 33.735 1.00 87.50 443 ILE A C 1
ATOM 3446 O O . ILE A 1 443 ? -23.854 12.671 34.492 1.00 87.50 443 ILE A O 1
ATOM 3450 N N . ALA A 1 444 ? -25.043 10.884 33.874 1.00 86.38 444 ALA A N 1
ATOM 3451 C CA . ALA A 1 444 ? -24.530 10.020 34.939 1.00 86.38 444 ALA A CA 1
ATOM 3452 C C . ALA A 1 444 ? -23.014 9.750 34.843 1.00 86.38 444 ALA A C 1
ATOM 3454 O O . ALA A 1 444 ? -22.411 9.301 35.812 1.00 86.38 444 ALA A O 1
ATOM 3455 N N . SER A 1 445 ? -22.383 10.003 33.691 1.00 81.62 445 SER A N 1
ATOM 3456 C CA . SER A 1 445 ? -20.930 9.852 33.533 1.00 81.62 445 SER A CA 1
ATOM 3457 C C . SER A 1 445 ? -20.122 11.053 34.040 1.00 81.62 445 SER A C 1
ATOM 3459 O O . SER A 1 445 ? -18.927 10.904 34.290 1.00 81.62 445 SER A O 1
ATOM 3461 N N . ASP A 1 446 ? -20.777 12.207 34.218 1.00 70.25 446 ASP A N 1
ATOM 3462 C CA . ASP A 1 446 ? -20.199 13.444 34.766 1.00 70.25 446 ASP A CA 1
ATOM 3463 C C . ASP A 1 446 ? -20.153 13.426 36.305 1.00 70.25 446 ASP A C 1
ATOM 3465 O O . ASP A 1 446 ? -19.472 14.221 36.949 1.00 70.25 446 ASP A O 1
ATOM 3469 N N . THR A 1 447 ? -20.852 12.475 36.933 1.00 60.34 447 THR A N 1
ATOM 3470 C CA . THR A 1 447 ? -20.767 12.280 38.380 1.00 60.34 447 THR A CA 1
ATOM 3471 C C . THR A 1 447 ? -19.458 11.550 38.696 1.00 60.34 447 THR A C 1
ATOM 3473 O O . THR A 1 447 ? -19.250 10.445 38.183 1.00 60.34 447 THR A O 1
ATOM 3476 N N . PRO A 1 448 ? -18.556 12.113 39.527 1.00 54.34 448 PRO A N 1
ATOM 3477 C CA . PRO A 1 448 ? -17.332 11.427 39.916 1.00 54.34 448 PRO A CA 1
ATOM 3478 C C . PRO A 1 448 ? -17.697 10.045 40.455 1.00 54.34 448 PRO A C 1
ATOM 3480 O O . PRO A 1 448 ? -18.477 9.944 41.406 1.00 54.34 448 PRO A O 1
ATOM 3483 N N . LYS A 1 449 ? -17.159 8.970 39.859 1.00 47.97 449 LYS A N 1
ATOM 3484 C CA . LYS A 1 449 ? -17.236 7.651 40.496 1.00 47.97 449 LYS A CA 1
ATOM 3485 C C . LYS A 1 449 ? -16.607 7.831 41.879 1.00 47.97 449 LYS A C 1
ATOM 3487 O O . LYS A 1 449 ? -15.417 8.131 41.971 1.00 47.97 449 LYS A O 1
ATOM 3492 N N . SER A 1 450 ? -17.420 7.714 42.931 1.00 39.94 450 SER A N 1
ATOM 3493 C CA . SER A 1 450 ? -16.931 7.676 44.309 1.00 39.94 450 SER A CA 1
ATOM 3494 C C . SER A 1 450 ? -15.793 6.653 44.361 1.00 39.94 450 SER A C 1
ATOM 3496 O O . SER A 1 450 ? -15.954 5.581 43.764 1.00 39.94 450 SER A O 1
ATOM 3498 N N . PRO A 1 451 ? -14.630 6.978 44.952 1.00 37.91 451 PRO A N 1
ATOM 3499 C CA . PRO A 1 451 ? -13.477 6.095 44.913 1.00 37.91 451 PRO A CA 1
ATOM 3500 C C . PRO A 1 451 ? -13.880 4.747 45.511 1.00 37.91 451 PRO A C 1
ATOM 3502 O O . PRO A 1 451 ? -14.180 4.638 46.700 1.00 37.91 451 PRO A O 1
ATOM 3505 N N . LEU A 1 452 ? -13.940 3.723 44.661 1.00 40.88 452 LEU A N 1
ATOM 3506 C CA . LEU A 1 452 ? -14.102 2.343 45.088 1.00 40.88 452 LEU A CA 1
ATOM 3507 C C . LEU A 1 452 ? -12.952 2.020 46.048 1.00 40.88 452 LEU A C 1
ATOM 3509 O O . LEU A 1 452 ? -11.791 2.109 45.665 1.00 40.88 452 LEU A O 1
ATOM 3513 N N . ALA A 1 453 ? -13.334 1.718 47.292 1.00 39.41 453 ALA A N 1
ATOM 3514 C CA . ALA A 1 453 ? -12.576 1.095 48.374 1.00 39.41 453 ALA A CA 1
ATOM 3515 C C . ALA A 1 453 ? -11.046 1.272 48.335 1.00 39.41 453 ALA A C 1
ATOM 3517 O O . ALA A 1 453 ? -10.317 0.531 47.680 1.00 39.41 453 ALA A O 1
ATOM 3518 N N . ILE A 1 454 ? -10.573 2.210 49.156 1.00 37.66 454 ILE A N 1
ATOM 3519 C CA . ILE A 1 454 ? -9.187 2.296 49.621 1.00 37.66 454 ILE A CA 1
ATOM 3520 C C . ILE A 1 454 ? -8.775 0.918 50.196 1.00 37.66 454 ILE A C 1
ATOM 3522 O O . ILE A 1 454 ? -9.443 0.449 51.123 1.00 37.66 454 ILE A O 1
ATOM 3526 N N . PRO A 1 455 ? -7.714 0.253 49.694 1.00 37.03 455 PRO A N 1
ATOM 3527 C CA . PRO A 1 455 ? -7.148 -0.919 50.360 1.00 37.03 455 PRO A CA 1
ATOM 3528 C C . PRO A 1 455 ? -6.579 -0.509 51.733 1.00 37.03 455 PRO A C 1
ATOM 3530 O O . PRO A 1 455 ? -6.199 0.650 51.916 1.00 37.03 455 PRO A O 1
ATOM 3533 N N . PRO A 1 456 ? -6.550 -1.411 52.730 1.00 37.41 456 PRO A N 1
ATOM 3534 C CA . PRO A 1 456 ? -6.254 -1.048 54.113 1.00 37.41 456 PRO A CA 1
ATOM 3535 C C . PRO A 1 456 ? -4.874 -0.390 54.250 1.00 37.41 456 PRO A C 1
ATOM 3537 O O . PRO A 1 456 ? -3.917 -0.781 53.587 1.00 37.41 456 PRO A O 1
ATOM 3540 N N . LYS A 1 457 ? -4.814 0.621 55.131 1.00 38.25 457 LYS A N 1
ATOM 3541 C CA . LYS A 1 457 ? -3.624 1.398 55.513 1.00 38.25 457 LYS A CA 1
ATOM 3542 C C . LYS A 1 457 ? -2.368 0.522 55.600 1.00 38.25 457 LYS A C 1
ATOM 3544 O O . LYS A 1 457 ? -2.259 -0.305 56.500 1.00 38.25 457 LYS A O 1
ATOM 3549 N N . ILE A 1 458 ? -1.408 0.798 54.723 1.00 37.91 458 ILE A N 1
ATOM 3550 C CA . ILE A 1 458 ? -0.009 0.404 54.893 1.00 37.91 458 ILE A CA 1
ATOM 3551 C C . ILE A 1 458 ? 0.615 1.373 55.906 1.00 37.91 458 ILE A C 1
ATOM 3553 O O . ILE A 1 458 ? 0.443 2.592 55.806 1.00 37.91 458 ILE A O 1
ATOM 3557 N N . GLU A 1 459 ? 1.279 0.820 56.920 1.00 39.91 459 GLU A N 1
ATOM 3558 C CA . GLU A 1 459 ? 2.040 1.574 57.913 1.00 39.91 459 GLU A CA 1
ATOM 3559 C C . GLU A 1 459 ? 3.156 2.384 57.245 1.00 39.91 459 GLU A C 1
ATOM 3561 O O . GLU A 1 459 ? 3.858 1.911 56.355 1.00 39.91 459 GLU A O 1
ATOM 3566 N N . VAL A 1 460 ? 3.304 3.633 57.681 1.00 35.59 460 VAL A N 1
ATOM 3567 C CA . VAL A 1 460 ? 4.283 4.587 57.155 1.00 35.59 460 VAL A CA 1
ATOM 3568 C C . VAL A 1 460 ? 5.699 4.136 57.552 1.00 35.59 460 VAL A C 1
ATOM 3570 O O . VAL A 1 460 ? 5.987 4.104 58.751 1.00 35.59 460 VAL A O 1
ATOM 3573 N N . PRO A 1 461 ? 6.608 3.833 56.601 1.00 39.78 461 PRO A N 1
ATOM 3574 C CA . PRO A 1 461 ? 8.016 3.619 56.913 1.00 39.78 461 PRO A CA 1
ATOM 3575 C C . PRO A 1 461 ? 8.691 4.962 57.260 1.00 39.78 461 PRO A C 1
ATOM 3577 O O . PRO A 1 461 ? 8.173 6.032 56.921 1.00 39.78 461 PRO A O 1
ATOM 3580 N N . PRO A 1 462 ? 9.829 4.947 57.976 1.00 39.97 462 PRO A N 1
ATOM 3581 C CA . PRO A 1 462 ? 10.408 6.143 58.579 1.00 39.97 462 PRO A CA 1
ATOM 3582 C C . PRO A 1 462 ? 10.751 7.210 57.533 1.00 39.97 462 PRO A C 1
ATOM 3584 O O . PRO A 1 462 ? 11.165 6.901 56.417 1.00 39.97 462 PRO A O 1
ATOM 3587 N N . LYS A 1 463 ? 10.595 8.483 57.926 1.00 42.94 463 LYS A N 1
ATOM 3588 C CA . LYS A 1 463 ? 10.916 9.668 57.117 1.00 42.94 463 LYS A CA 1
ATOM 3589 C C . LYS A 1 463 ? 12.321 9.554 56.515 1.00 42.94 463 LYS A C 1
ATOM 3591 O O . LYS A 1 463 ? 13.314 9.789 57.202 1.00 42.94 463 LYS A O 1
ATOM 3596 N N . VAL A 1 464 ? 12.388 9.258 55.219 1.00 48.00 464 VAL A N 1
ATOM 3597 C CA . VAL A 1 464 ? 13.594 9.442 54.410 1.00 48.00 464 VAL A CA 1
ATOM 3598 C C . VAL A 1 464 ? 13.809 10.945 54.237 1.00 48.00 464 VAL A C 1
ATOM 3600 O O . VAL A 1 464 ? 12.876 11.682 53.918 1.00 48.00 464 VAL A O 1
ATOM 3603 N N . ASN A 1 465 ? 15.031 11.404 54.506 1.00 45.22 465 ASN A N 1
ATOM 3604 C CA . ASN A 1 465 ? 15.426 12.807 54.423 1.00 45.22 465 ASN A CA 1
ATOM 3605 C C . ASN A 1 465 ? 15.176 13.352 52.994 1.00 45.22 465 ASN A C 1
ATOM 3607 O O . ASN A 1 465 ? 15.839 12.884 52.065 1.00 45.22 465 ASN A O 1
ATOM 3611 N N . PRO A 1 466 ? 14.265 14.328 52.795 1.00 44.00 466 PRO A N 1
ATOM 3612 C CA . PRO A 1 466 ? 13.891 14.839 51.470 1.00 44.00 466 PRO A CA 1
ATOM 3613 C C . PRO A 1 466 ? 15.068 15.387 50.655 1.00 44.00 466 PRO A C 1
ATOM 3615 O O . PRO A 1 466 ? 15.038 15.336 49.426 1.00 44.00 466 PRO A O 1
ATOM 3618 N N . ASN A 1 467 ? 16.122 15.857 51.331 1.00 42.00 467 ASN A N 1
ATOM 3619 C CA . ASN A 1 467 ? 17.310 16.402 50.675 1.00 42.00 467 ASN A CA 1
ATOM 3620 C C . ASN A 1 467 ? 18.108 15.316 49.925 1.00 42.00 467 ASN A C 1
ATOM 3622 O O . ASN A 1 467 ? 18.566 15.564 48.818 1.00 42.00 467 ASN A O 1
ATOM 3626 N N . ASN A 1 468 ? 18.158 14.073 50.431 1.00 49.56 468 ASN A N 1
ATOM 3627 C CA . ASN A 1 468 ? 18.859 12.971 49.749 1.00 49.56 468 ASN A CA 1
ATOM 3628 C C . ASN A 1 468 ? 18.136 12.485 48.482 1.00 49.56 468 ASN A C 1
ATOM 3630 O O . ASN A 1 468 ? 18.770 11.939 47.583 1.00 49.56 468 ASN A O 1
ATOM 3634 N N . ILE A 1 469 ? 16.812 12.652 48.399 1.00 46.59 469 ILE A N 1
ATOM 3635 C CA . ILE A 1 469 ? 16.025 12.223 47.232 1.00 46.59 469 ILE A CA 1
ATOM 3636 C C . ILE A 1 469 ? 16.215 13.214 46.079 1.00 46.59 469 ILE A C 1
ATOM 3638 O O . ILE A 1 469 ? 16.384 12.801 44.931 1.00 46.59 469 ILE A O 1
ATOM 3642 N N . LEU A 1 470 ? 16.226 14.513 46.389 1.00 40.25 470 LEU A N 1
ATOM 3643 C CA . LEU A 1 470 ? 16.423 15.564 45.395 1.00 40.25 470 LEU A CA 1
ATOM 3644 C C . LEU A 1 470 ? 17.858 15.567 44.847 1.00 40.25 470 LEU A C 1
ATOM 3646 O O . LEU A 1 470 ? 18.036 15.647 43.633 1.00 40.25 470 LEU A O 1
ATOM 3650 N N . ASP A 1 471 ? 18.862 15.392 45.711 1.00 44.72 471 ASP A N 1
ATOM 3651 C CA . ASP A 1 471 ? 20.269 15.346 45.297 1.00 44.72 471 ASP A CA 1
ATOM 3652 C C . ASP A 1 471 ? 20.567 14.119 44.415 1.00 44.72 471 ASP A C 1
ATOM 3654 O O . ASP A 1 471 ? 21.183 14.253 43.356 1.00 44.72 471 ASP A O 1
ATOM 3658 N N . ASN A 1 472 ? 20.020 12.943 44.758 1.00 50.66 472 ASN A N 1
ATOM 3659 C CA . ASN A 1 472 ? 20.131 11.740 43.923 1.00 50.66 472 ASN A CA 1
ATOM 3660 C C . ASN A 1 472 ? 19.408 11.886 42.572 1.00 50.66 472 ASN A C 1
ATOM 3662 O O . ASN A 1 472 ? 19.892 11.392 41.552 1.00 50.66 472 ASN A O 1
ATOM 3666 N N . PHE A 1 473 ? 18.260 12.573 42.534 1.00 46.00 473 PHE A N 1
ATOM 3667 C CA . PHE A 1 473 ? 17.534 12.845 41.290 1.00 46.00 473 PHE A CA 1
ATOM 3668 C C . PHE A 1 473 ? 18.316 13.789 40.365 1.00 46.00 473 PHE A C 1
ATOM 3670 O O . PHE A 1 473 ? 18.411 13.542 39.158 1.00 46.00 473 PHE A O 1
ATOM 3677 N N . ILE A 1 474 ? 18.918 14.844 40.922 1.00 42.78 474 ILE A N 1
ATOM 3678 C CA . ILE A 1 474 ? 19.747 15.798 40.174 1.00 42.78 474 ILE A CA 1
ATOM 3679 C C . ILE A 1 474 ? 21.004 15.103 39.636 1.00 42.78 474 ILE A C 1
ATOM 3681 O O . ILE A 1 474 ? 21.311 15.228 38.448 1.00 42.78 474 ILE A O 1
ATOM 3685 N N . GLU A 1 475 ? 21.704 14.324 40.463 1.00 51.00 475 GLU A N 1
ATOM 3686 C CA . GLU A 1 475 ? 22.925 13.622 40.054 1.00 51.00 475 GLU A CA 1
ATOM 3687 C C . GLU A 1 475 ? 22.645 12.570 38.965 1.00 51.00 475 GLU A C 1
ATOM 3689 O O . GLU A 1 475 ? 23.359 12.511 37.958 1.00 51.00 475 GLU A O 1
ATOM 3694 N N . ARG A 1 476 ? 21.539 11.823 39.088 1.00 60.16 476 ARG A N 1
ATOM 3695 C CA . ARG A 1 476 ? 21.052 10.892 38.058 1.00 60.16 476 ARG A CA 1
ATOM 3696 C C . ARG A 1 476 ? 20.761 11.599 36.736 1.00 60.16 476 ARG A C 1
ATOM 3698 O O . ARG A 1 476 ? 21.261 11.178 35.694 1.00 60.16 476 ARG A O 1
ATOM 3705 N N . THR A 1 477 ? 20.012 12.699 36.782 1.00 44.34 477 THR A N 1
ATOM 3706 C CA . THR A 1 477 ? 19.641 13.476 35.588 1.00 44.34 477 THR A CA 1
ATOM 3707 C C . THR A 1 477 ? 20.884 14.023 34.874 1.00 44.34 477 THR A C 1
ATOM 3709 O O . THR A 1 477 ? 20.962 14.010 33.644 1.00 44.34 477 THR A O 1
ATOM 3712 N N . ILE A 1 478 ? 21.908 14.441 35.627 1.00 48.78 478 ILE A N 1
ATOM 3713 C CA . ILE A 1 478 ? 23.194 14.899 35.078 1.00 48.78 478 ILE A CA 1
ATOM 3714 C C . ILE A 1 478 ? 23.961 13.748 34.405 1.00 48.78 478 ILE A C 1
ATOM 3716 O O . ILE A 1 478 ? 24.543 13.951 33.335 1.00 48.78 478 ILE A O 1
ATOM 3720 N N . ILE A 1 479 ? 23.979 12.547 34.995 1.00 52.84 479 ILE A N 1
ATOM 3721 C CA . ILE A 1 479 ? 24.641 11.368 34.409 1.00 52.84 479 ILE A CA 1
ATOM 3722 C C . ILE A 1 479 ? 23.922 10.925 33.126 1.00 52.84 479 ILE A C 1
ATOM 3724 O O . ILE A 1 479 ? 24.580 10.713 32.106 1.00 52.84 479 ILE A O 1
ATOM 3728 N N . GLU A 1 480 ? 22.590 10.862 33.133 1.00 50.81 480 GLU A N 1
ATOM 3729 C CA . GLU A 1 480 ? 21.773 10.519 31.960 1.00 50.81 480 GLU A CA 1
ATOM 3730 C C . GLU A 1 480 ? 21.961 11.535 30.821 1.00 50.81 480 GLU A C 1
ATOM 3732 O O . GLU A 1 480 ? 22.163 11.151 29.666 1.00 50.81 480 GLU A O 1
ATOM 3737 N N . PHE A 1 481 ? 22.009 12.833 31.141 1.00 47.94 481 PHE A N 1
ATOM 3738 C CA . PHE A 1 481 ? 22.293 13.892 30.170 1.00 47.94 481 PHE A CA 1
ATOM 3739 C C . PHE A 1 481 ? 23.711 13.791 29.582 1.00 47.94 481 PHE A C 1
ATOM 3741 O O . PHE A 1 481 ? 23.899 13.977 28.376 1.00 47.94 481 PHE A O 1
ATOM 3748 N N . LYS A 1 482 ? 24.719 13.455 30.400 1.00 54.59 482 LYS A N 1
ATOM 3749 C CA . LYS A 1 482 ? 26.100 13.223 29.934 1.00 54.59 482 LYS A CA 1
ATOM 3750 C C . LYS A 1 482 ? 26.198 11.999 29.021 1.00 54.59 482 LYS A C 1
ATOM 3752 O O . LYS A 1 482 ? 26.901 12.066 28.015 1.00 54.59 482 LYS A O 1
ATOM 3757 N N . ILE A 1 483 ? 25.485 10.913 29.334 1.00 60.06 483 ILE A N 1
ATOM 3758 C CA . ILE A 1 483 ? 25.421 9.712 28.486 1.00 60.06 483 ILE A CA 1
ATOM 3759 C C . ILE A 1 483 ? 24.752 10.051 27.153 1.00 60.06 483 ILE A C 1
ATOM 3761 O O . ILE A 1 483 ? 25.326 9.757 26.109 1.00 60.06 483 ILE A O 1
ATOM 3765 N N . LYS A 1 484 ? 23.592 10.718 27.175 1.00 56.81 484 LYS A N 1
ATOM 3766 C CA . LYS A 1 484 ? 22.839 11.072 25.965 1.00 56.81 484 LYS A CA 1
ATOM 3767 C C . LYS A 1 484 ? 23.665 11.925 24.999 1.00 56.81 484 LYS A C 1
ATOM 3769 O O . LYS A 1 484 ? 23.853 11.529 23.855 1.00 56.81 484 LYS A O 1
ATOM 3774 N N . ASN A 1 485 ? 24.271 13.014 25.481 1.00 57.72 485 ASN A N 1
ATOM 3775 C CA . ASN A 1 485 ? 25.111 13.866 24.632 1.00 57.72 485 ASN A CA 1
ATOM 3776 C C . ASN A 1 485 ? 26.337 13.125 24.072 1.00 57.72 485 ASN A C 1
ATOM 3778 O O . ASN A 1 485 ? 26.675 13.300 22.903 1.00 57.72 485 ASN A O 1
ATOM 3782 N N . LYS A 1 486 ? 27.004 12.278 24.871 1.00 63.78 486 LYS A N 1
ATOM 3783 C CA . LYS A 1 486 ? 28.171 11.504 24.405 1.00 63.78 486 LYS A CA 1
ATOM 3784 C C . LYS A 1 486 ? 27.791 10.387 23.419 1.00 63.78 486 LYS A C 1
ATOM 3786 O O . LYS A 1 486 ? 28.585 10.078 22.532 1.00 63.78 486 LYS A O 1
ATOM 3791 N N . VAL A 1 487 ? 26.592 9.810 23.535 1.00 58.62 487 VAL A N 1
ATOM 3792 C CA . VAL A 1 487 ? 26.046 8.821 22.587 1.00 58.62 487 VAL A CA 1
ATOM 3793 C C . VAL A 1 487 ? 25.664 9.482 21.262 1.00 58.62 487 VAL A C 1
ATOM 3795 O O . VAL A 1 487 ? 26.050 8.971 20.213 1.00 58.62 487 VAL A O 1
ATOM 3798 N N . ASP A 1 488 ? 25.003 10.641 21.298 1.00 46.88 488 ASP A N 1
ATOM 3799 C CA . ASP A 1 488 ? 24.618 11.389 20.093 1.00 46.88 488 ASP A CA 1
ATOM 3800 C C . ASP A 1 488 ? 25.856 11.857 19.300 1.00 46.88 488 ASP A C 1
ATOM 3802 O O . ASP A 1 488 ? 25.907 11.720 18.075 1.00 46.88 488 ASP A O 1
ATOM 3806 N N . LEU A 1 489 ? 26.911 12.307 19.996 1.00 50.88 489 LEU A N 1
ATOM 3807 C CA . LEU A 1 489 ? 28.223 12.609 19.402 1.00 50.88 489 LEU A CA 1
ATOM 3808 C C . LEU A 1 489 ? 28.904 11.365 18.806 1.00 50.88 489 LEU A C 1
ATOM 3810 O O . LEU A 1 489 ? 29.412 11.430 17.686 1.00 50.88 489 LEU A O 1
ATOM 3814 N N . SER A 1 490 ? 28.876 10.224 19.508 1.00 53.59 490 SER A N 1
ATOM 3815 C CA . SER A 1 490 ? 29.420 8.956 18.999 1.00 53.59 490 SER A CA 1
ATOM 3816 C C . SER A 1 490 ? 28.673 8.460 17.755 1.00 53.59 490 SER A C 1
ATOM 3818 O O . SER A 1 490 ? 29.296 7.869 16.874 1.00 53.59 490 SER A O 1
ATOM 3820 N N . TYR A 1 491 ? 27.359 8.680 17.675 1.00 46.44 491 TYR A N 1
ATOM 3821 C CA . TYR A 1 491 ? 26.522 8.271 16.546 1.00 46.44 491 TYR A CA 1
ATOM 3822 C C . TYR A 1 491 ? 26.742 9.168 15.319 1.00 46.44 491 TYR A C 1
ATOM 3824 O O . TYR A 1 491 ? 26.974 8.665 14.218 1.00 46.44 491 TYR A O 1
ATOM 3832 N N . ALA A 1 492 ? 26.776 10.492 15.509 1.00 42.09 492 ALA A N 1
ATOM 3833 C CA . ALA A 1 492 ? 27.109 11.442 14.447 1.00 42.09 492 ALA A CA 1
ATOM 3834 C C . ALA A 1 492 ? 28.522 11.202 13.881 1.00 42.09 492 ALA A C 1
ATOM 3836 O O . ALA A 1 492 ? 28.723 11.257 12.668 1.00 42.09 492 ALA A O 1
ATOM 3837 N N . GLN A 1 493 ? 29.493 10.865 14.737 1.00 48.53 493 GLN A N 1
ATOM 3838 C CA . GLN A 1 493 ? 30.851 10.517 14.308 1.00 48.53 493 GLN A CA 1
ATOM 3839 C C . GLN A 1 493 ? 30.920 9.177 13.556 1.00 48.53 493 GLN A C 1
ATOM 3841 O O . GLN A 1 493 ? 31.646 9.087 12.570 1.00 48.53 493 GLN A O 1
ATOM 3846 N N . GLN A 1 494 ? 30.134 8.163 13.940 1.00 49.56 494 GLN A N 1
ATOM 3847 C CA . GLN A 1 494 ? 30.080 6.874 13.234 1.00 49.56 494 GLN A CA 1
ATOM 3848 C C . GLN A 1 494 ? 29.486 6.995 11.818 1.00 49.56 494 GLN A C 1
ATOM 3850 O O . GLN A 1 494 ? 29.948 6.333 10.890 1.00 49.56 494 GLN A O 1
ATOM 3855 N N . ILE A 1 495 ? 28.505 7.883 11.627 1.00 44.38 495 ILE A N 1
ATOM 3856 C CA . ILE A 1 495 ? 27.954 8.205 10.301 1.00 44.38 495 ILE A CA 1
ATOM 3857 C C . ILE A 1 495 ? 29.021 8.858 9.411 1.00 44.38 495 ILE A C 1
ATOM 3859 O O . ILE A 1 495 ? 29.170 8.473 8.251 1.00 44.38 495 ILE A O 1
ATOM 3863 N N . ILE A 1 496 ? 29.797 9.798 9.958 1.00 45.03 496 ILE A N 1
ATOM 3864 C CA . ILE A 1 496 ? 30.8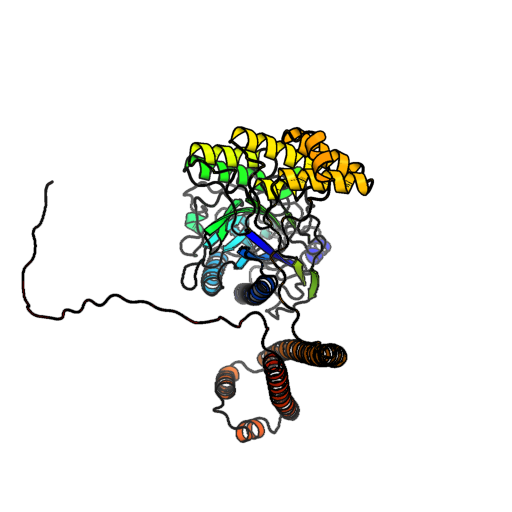83 10.474 9.232 1.00 45.03 496 ILE A CA 1
ATOM 3865 C C . ILE A 1 496 ? 32.015 9.488 8.880 1.00 45.03 496 ILE A C 1
ATOM 3867 O O . ILE A 1 496 ? 32.590 9.579 7.798 1.00 45.03 496 ILE A O 1
ATOM 3871 N N . GLU A 1 497 ? 32.316 8.512 9.743 1.00 46.34 497 GLU A N 1
ATOM 3872 C CA . GLU A 1 497 ? 33.315 7.464 9.476 1.00 46.34 497 GLU A CA 1
ATOM 3873 C C . GLU A 1 497 ? 32.916 6.521 8.340 1.00 46.34 497 GLU A C 1
ATOM 3875 O O . GLU A 1 497 ? 33.748 6.240 7.479 1.00 46.34 497 GLU A O 1
ATOM 3880 N N . ASN A 1 498 ? 31.659 6.071 8.297 1.00 48.12 498 ASN A N 1
ATOM 3881 C CA . ASN A 1 498 ? 31.172 5.245 7.190 1.00 48.12 498 ASN A CA 1
ATOM 3882 C C . ASN A 1 498 ? 31.264 6.018 5.865 1.00 48.12 498 ASN A C 1
ATOM 3884 O O . ASN A 1 498 ? 31.785 5.508 4.877 1.00 48.12 498 ASN A O 1
ATOM 3888 N N . GLN A 1 499 ? 30.884 7.299 5.883 1.00 44.22 499 GLN A N 1
ATOM 3889 C CA . GLN A 1 499 ? 30.978 8.181 4.718 1.00 44.22 499 GLN A CA 1
ATOM 3890 C C . GLN A 1 499 ? 32.426 8.430 4.265 1.00 44.22 499 GLN A C 1
ATOM 3892 O O . GLN A 1 499 ? 32.692 8.517 3.066 1.00 44.22 499 GLN A O 1
ATOM 3897 N N . LEU A 1 500 ? 33.373 8.534 5.202 1.00 43.03 500 LEU A N 1
ATOM 3898 C CA . LEU A 1 500 ? 34.796 8.700 4.897 1.00 43.03 500 LEU A CA 1
ATOM 3899 C C . LEU A 1 500 ? 35.428 7.406 4.375 1.00 43.03 500 LEU A C 1
ATOM 3901 O O . LEU A 1 500 ? 36.222 7.465 3.441 1.00 43.03 500 LEU A O 1
ATOM 3905 N N . PHE A 1 501 ? 35.087 6.246 4.940 1.00 46.53 501 PHE A N 1
ATOM 3906 C CA . PHE A 1 501 ? 35.632 4.955 4.509 1.00 46.53 501 PHE A CA 1
ATOM 3907 C C . PHE A 1 501 ? 35.208 4.619 3.073 1.00 46.53 501 PHE A C 1
ATOM 3909 O O . PHE A 1 501 ? 36.047 4.246 2.251 1.00 46.53 501 PHE A O 1
ATOM 3916 N N . ASP A 1 502 ? 33.942 4.872 2.741 1.00 45.00 502 ASP A N 1
ATOM 3917 C CA . ASP A 1 502 ? 33.411 4.710 1.386 1.00 45.00 502 ASP A CA 1
ATO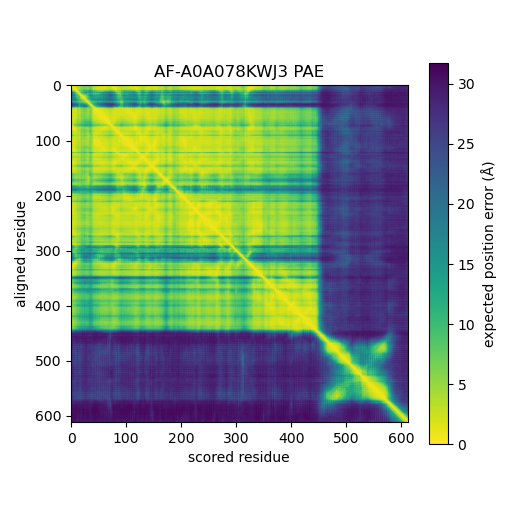M 3918 C C . ASP A 1 502 ? 34.062 5.692 0.393 1.00 45.00 502 ASP A C 1
ATOM 3920 O O . ASP A 1 502 ? 34.373 5.325 -0.742 1.00 45.00 502 ASP A O 1
ATOM 3924 N N . TYR A 1 503 ? 34.359 6.924 0.830 1.00 41.91 503 TYR A N 1
ATOM 3925 C CA . TYR A 1 503 ? 35.076 7.918 0.021 1.00 41.91 503 TYR A CA 1
ATOM 3926 C C . TYR A 1 503 ? 36.515 7.490 -0.322 1.00 41.91 503 TYR A C 1
ATOM 3928 O O . TYR A 1 503 ? 36.987 7.758 -1.429 1.00 41.91 503 TYR A O 1
ATOM 3936 N N . TYR A 1 504 ? 37.218 6.812 0.592 1.00 44.78 504 TYR A N 1
ATOM 3937 C CA . TYR A 1 504 ? 38.579 6.328 0.335 1.00 44.78 504 TYR A CA 1
ATOM 3938 C C . TYR A 1 504 ? 38.610 5.034 -0.490 1.00 44.78 504 TYR A C 1
ATOM 3940 O O . TYR A 1 504 ? 39.491 4.900 -1.337 1.00 44.78 504 TYR A O 1
ATOM 3948 N N . LEU A 1 505 ? 37.634 4.130 -0.330 1.00 49.06 505 LEU A N 1
ATOM 3949 C CA . LEU A 1 505 ? 37.497 2.939 -1.185 1.00 49.06 505 LEU A CA 1
ATOM 3950 C C . LEU A 1 505 ? 37.309 3.304 -2.666 1.00 49.06 505 LEU A C 1
ATOM 3952 O O . LEU A 1 505 ? 37.811 2.601 -3.537 1.00 49.06 505 LEU A O 1
ATOM 3956 N N . GLY A 1 506 ? 36.663 4.439 -2.953 1.00 45.16 506 GLY A N 1
ATOM 3957 C CA . GLY A 1 506 ? 36.481 4.944 -4.317 1.00 45.16 506 GLY A CA 1
ATOM 3958 C C . GLY A 1 506 ? 37.732 5.536 -4.984 1.00 45.16 506 GLY A C 1
ATOM 3959 O O . GLY A 1 506 ? 37.666 5.892 -6.158 1.00 45.16 506 GLY A O 1
ATOM 3960 N N . LYS A 1 507 ? 38.861 5.681 -4.271 1.00 44.00 507 LYS A N 1
ATOM 3961 C CA . LYS A 1 507 ? 40.103 6.287 -4.801 1.00 44.00 507 LYS A CA 1
ATOM 3962 C C . LYS A 1 507 ? 41.293 5.331 -4.894 1.00 44.00 507 LYS A C 1
ATOM 3964 O O . LYS A 1 507 ? 42.395 5.772 -5.213 1.00 44.00 507 LYS A O 1
ATOM 3969 N N . ILE A 1 508 ? 41.089 4.052 -4.604 1.00 49.81 508 ILE A N 1
ATOM 3970 C CA . ILE A 1 508 ? 42.145 3.038 -4.612 1.00 49.81 508 ILE A CA 1
ATOM 3971 C C . ILE A 1 508 ? 41.999 2.191 -5.879 1.00 49.81 508 ILE A C 1
ATOM 3973 O O . ILE A 1 508 ? 40.887 1.821 -6.249 1.00 49.81 508 ILE A O 1
ATOM 3977 N N . GLU A 1 509 ? 43.112 1.909 -6.558 1.00 51.50 509 GLU A N 1
ATOM 3978 C CA . GLU A 1 509 ? 43.124 1.037 -7.737 1.00 51.50 509 GLU A CA 1
ATOM 3979 C C . GLU A 1 509 ? 42.611 -0.371 -7.373 1.00 51.50 509 GLU A C 1
ATOM 3981 O O . GLU A 1 509 ? 42.891 -0.906 -6.295 1.00 51.50 509 GLU A O 1
ATOM 3986 N N . VAL A 1 510 ? 41.791 -0.941 -8.261 1.00 48.91 510 VAL A N 1
ATOM 3987 C CA . VAL A 1 510 ? 40.940 -2.120 -8.001 1.00 48.91 510 VAL A CA 1
ATOM 3988 C C . VAL A 1 510 ? 41.744 -3.356 -7.574 1.00 48.91 510 VAL A C 1
ATOM 3990 O O . VAL A 1 510 ? 41.275 -4.182 -6.794 1.00 48.91 510 VAL A O 1
ATOM 3993 N N . ASP A 1 511 ? 42.979 -3.459 -8.038 1.00 49.78 511 ASP A N 1
ATOM 3994 C CA . ASP A 1 511 ? 43.948 -4.516 -7.766 1.00 49.78 511 ASP A CA 1
ATOM 3995 C C . ASP A 1 511 ? 44.538 -4.481 -6.343 1.00 49.78 511 ASP A C 1
ATOM 3997 O O . ASP A 1 511 ? 45.020 -5.509 -5.868 1.00 49.78 511 ASP A O 1
ATOM 4001 N N . LYS A 1 512 ? 44.414 -3.365 -5.607 1.00 52.12 512 LYS A N 1
ATOM 4002 C CA . LYS A 1 512 ? 44.840 -3.255 -4.193 1.00 52.12 512 LYS A CA 1
ATOM 4003 C C . LYS A 1 512 ? 43.716 -3.487 -3.179 1.00 52.12 512 LYS A C 1
ATOM 4005 O O . LYS A 1 512 ? 43.965 -3.551 -1.975 1.00 52.12 512 LYS A O 1
ATOM 4010 N N . LEU A 1 513 ? 42.470 -3.638 -3.636 1.00 48.88 513 LEU A N 1
ATOM 4011 C CA . LEU A 1 513 ? 41.305 -3.792 -2.755 1.00 48.88 513 LEU A CA 1
ATOM 4012 C C . LEU A 1 513 ? 41.327 -5.112 -1.967 1.00 48.88 513 LEU A C 1
ATOM 4014 O O . LEU A 1 513 ? 40.904 -5.132 -0.812 1.00 48.88 513 LEU A O 1
ATOM 4018 N N . SER A 1 514 ? 41.850 -6.202 -2.537 1.00 48.69 514 SER A N 1
ATOM 4019 C CA . SER A 1 514 ? 41.889 -7.522 -1.881 1.00 48.69 514 SER A CA 1
ATOM 4020 C C . SER A 1 514 ? 42.820 -7.557 -0.659 1.00 48.69 514 SER A C 1
ATOM 4022 O O . SER A 1 514 ? 42.447 -8.101 0.383 1.00 48.69 514 SER A O 1
ATOM 4024 N N . GLU A 1 515 ? 43.983 -6.900 -0.736 1.00 54.22 515 GLU A N 1
ATOM 4025 C CA . GLU A 1 515 ? 44.907 -6.716 0.392 1.00 54.22 515 GLU A CA 1
ATOM 4026 C C . GLU A 1 515 ? 44.264 -5.884 1.511 1.00 54.22 515 GLU A C 1
ATOM 4028 O O . GLU A 1 515 ? 44.374 -6.215 2.693 1.00 54.22 515 GLU A O 1
ATOM 4033 N N . ILE A 1 516 ? 43.511 -4.847 1.142 1.00 54.75 516 ILE A N 1
ATOM 4034 C CA . ILE A 1 516 ? 42.865 -3.923 2.081 1.00 54.75 516 ILE A CA 1
ATOM 4035 C C . ILE A 1 516 ? 41.656 -4.557 2.778 1.00 54.75 516 ILE A C 1
ATOM 4037 O O . ILE A 1 516 ? 41.483 -4.364 3.985 1.00 54.75 516 ILE A O 1
ATOM 4041 N N . TYR A 1 517 ? 40.858 -5.374 2.084 1.00 51.50 517 TYR A N 1
ATOM 4042 C CA . TYR A 1 517 ? 39.821 -6.184 2.734 1.00 51.50 517 TYR A CA 1
ATOM 4043 C C . TYR A 1 517 ? 40.431 -7.190 3.723 1.00 51.50 517 TYR A C 1
ATOM 4045 O O . TYR A 1 517 ? 39.884 -7.384 4.812 1.00 51.50 517 TYR A O 1
ATOM 4053 N N . GLY A 1 518 ? 41.608 -7.744 3.405 1.00 59.22 518 GLY A N 1
ATOM 4054 C CA . GLY A 1 518 ? 42.396 -8.564 4.327 1.00 59.22 518 GLY A CA 1
ATOM 4055 C C . GLY A 1 518 ? 42.857 -7.801 5.576 1.00 59.22 518 GLY A C 1
ATOM 4056 O O . GLY A 1 518 ? 42.768 -8.330 6.685 1.00 59.22 518 GLY A O 1
ATOM 4057 N N . PHE A 1 519 ? 43.293 -6.545 5.434 1.00 54.06 519 PHE A N 1
ATOM 4058 C CA . PHE A 1 519 ? 43.658 -5.691 6.572 1.00 54.06 519 PHE A CA 1
ATOM 4059 C C . PHE A 1 519 ? 42.451 -5.268 7.413 1.00 54.06 519 PHE A C 1
ATOM 4061 O O . PHE A 1 519 ? 42.551 -5.252 8.638 1.00 54.06 519 PHE A O 1
ATOM 4068 N N . ARG A 1 520 ? 41.297 -4.988 6.792 1.00 52.62 520 ARG A N 1
ATOM 4069 C CA . ARG A 1 520 ? 40.049 -4.663 7.500 1.00 52.62 520 ARG A CA 1
ATOM 4070 C C . ARG A 1 520 ? 39.609 -5.812 8.403 1.00 52.62 520 ARG A C 1
ATOM 4072 O O . ARG A 1 520 ? 39.276 -5.569 9.558 1.00 52.62 520 ARG A O 1
ATOM 4079 N N . GLN A 1 521 ? 39.651 -7.044 7.898 1.00 52.16 521 GLN A N 1
ATOM 4080 C CA . GLN A 1 521 ? 39.277 -8.220 8.679 1.00 52.16 521 GLN A CA 1
ATOM 4081 C C . GLN A 1 521 ? 40.259 -8.444 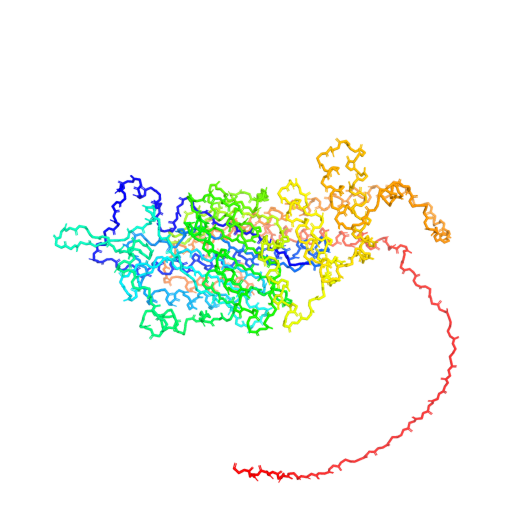9.841 1.00 52.16 521 GLN A C 1
ATOM 4083 O O . GLN A 1 521 ? 39.841 -8.545 10.987 1.00 52.16 521 GLN A O 1
ATOM 4088 N N . LYS A 1 522 ? 41.573 -8.357 9.588 1.00 55.41 522 LYS A N 1
ATOM 4089 C CA . LYS A 1 522 ? 42.605 -8.462 10.641 1.00 55.41 522 LYS A CA 1
ATOM 4090 C C . LYS A 1 522 ? 42.532 -7.343 11.693 1.00 55.41 522 LYS A C 1
ATOM 4092 O O . LYS A 1 522 ? 42.859 -7.577 12.856 1.00 55.41 522 LYS A O 1
ATOM 4097 N N . PHE A 1 523 ? 42.106 -6.139 11.304 1.00 50.12 523 PHE A N 1
ATOM 4098 C CA . PHE A 1 523 ? 41.880 -5.004 12.205 1.00 50.12 523 PHE A CA 1
ATOM 4099 C C . PHE A 1 523 ? 40.634 -5.198 13.079 1.00 50.12 523 PHE A C 1
ATOM 4101 O O . PHE A 1 523 ? 40.690 -4.948 14.280 1.00 50.12 523 PHE A O 1
ATOM 4108 N N . ILE A 1 524 ? 39.531 -5.680 12.495 1.00 50.94 524 ILE A N 1
ATOM 4109 C CA . ILE A 1 524 ? 38.299 -6.025 13.225 1.00 50.94 524 ILE A CA 1
ATOM 4110 C C . ILE A 1 524 ? 38.561 -7.168 14.216 1.00 50.94 524 ILE A C 1
ATOM 4112 O O . ILE A 1 524 ? 38.090 -7.113 15.350 1.00 50.94 524 ILE A O 1
ATOM 4116 N N . ASP A 1 525 ? 39.374 -8.146 13.818 1.00 50.94 525 ASP A N 1
ATOM 4117 C CA . ASP A 1 525 ? 39.664 -9.346 14.607 1.00 50.94 525 ASP A CA 1
ATOM 4118 C C . ASP A 1 525 ? 40.813 -9.148 15.621 1.00 50.94 525 ASP A C 1
ATOM 4120 O O . ASP A 1 525 ? 41.194 -10.085 16.321 1.00 50.94 525 ASP A O 1
ATOM 4124 N N . GLY A 1 526 ? 41.399 -7.945 15.709 1.00 48.56 526 GLY A N 1
ATOM 4125 C CA . GLY A 1 526 ? 42.441 -7.596 16.687 1.00 48.56 526 GLY A CA 1
ATOM 4126 C C . GLY A 1 526 ? 43.799 -8.287 16.487 1.00 48.56 526 GLY A C 1
ATOM 4127 O O . GLY A 1 526 ? 44.670 -8.199 17.350 1.00 48.56 526 GLY A O 1
ATOM 4128 N N . THR A 1 527 ? 44.006 -8.961 15.353 1.00 53.06 527 THR A N 1
ATOM 4129 C CA . THR A 1 527 ? 45.228 -9.727 15.031 1.00 53.06 527 THR A CA 1
ATOM 4130 C C . THR A 1 527 ? 46.299 -8.893 14.329 1.00 53.06 527 THR A C 1
ATOM 4132 O O . THR A 1 527 ? 47.387 -9.382 14.023 1.00 53.06 527 THR A O 1
ATOM 4135 N N . PHE A 1 528 ? 46.008 -7.617 14.082 1.00 55.91 528 PHE A N 1
ATOM 4136 C CA . PHE A 1 528 ? 46.899 -6.675 13.426 1.00 55.91 528 PHE A CA 1
ATOM 4137 C C . PHE A 1 528 ? 47.507 -5.715 14.459 1.00 55.91 528 PHE A C 1
ATOM 4139 O O . PHE A 1 528 ? 46.794 -4.927 15.080 1.00 55.91 528 PHE A O 1
ATOM 4146 N N . SER A 1 529 ? 48.821 -5.806 14.702 1.00 57.59 529 SER A N 1
ATOM 4147 C CA . SER A 1 529 ? 49.455 -5.057 15.794 1.00 57.59 529 SER A CA 1
ATOM 4148 C C . SER A 1 529 ? 49.540 -3.557 15.488 1.00 57.59 529 SER A C 1
ATOM 4150 O O . SER A 1 529 ? 49.800 -3.137 14.358 1.00 57.59 529 SER A O 1
ATOM 4152 N N . LYS A 1 530 ? 49.360 -2.728 16.524 1.00 57.16 530 LYS A N 1
ATOM 4153 C CA . LYS A 1 530 ? 49.425 -1.257 16.446 1.00 57.16 530 LYS A CA 1
ATOM 4154 C C . LYS A 1 530 ? 50.695 -0.758 15.744 1.00 57.16 530 LYS A C 1
ATOM 4156 O O . LYS A 1 530 ? 50.622 0.152 14.925 1.00 57.16 530 LYS A O 1
ATOM 4161 N N . GLN A 1 531 ? 51.843 -1.369 16.038 1.00 60.00 531 GLN A N 1
ATOM 4162 C CA . GLN A 1 531 ? 53.118 -1.019 15.408 1.00 60.00 531 GLN A CA 1
ATOM 4163 C C . GLN A 1 531 ? 53.119 -1.308 13.907 1.00 60.00 531 GLN A C 1
ATOM 4165 O O . GLN A 1 531 ? 53.546 -0.451 13.145 1.00 60.00 531 GLN A O 1
ATOM 4170 N N . MET A 1 532 ? 52.564 -2.439 13.462 1.00 58.62 532 MET A N 1
ATOM 4171 C CA . MET A 1 532 ? 52.477 -2.747 12.032 1.00 58.62 532 MET A CA 1
ATOM 4172 C C . MET A 1 532 ? 51.581 -1.768 11.271 1.00 58.62 532 MET A C 1
ATOM 4174 O O . MET A 1 532 ? 51.918 -1.403 10.150 1.00 58.62 532 MET A O 1
ATOM 4178 N N . ILE A 1 533 ? 50.479 -1.295 11.863 1.00 56.91 533 ILE A N 1
ATOM 4179 C CA . ILE A 1 533 ? 49.603 -0.292 11.228 1.00 56.91 533 ILE A CA 1
ATOM 4180 C C . ILE A 1 533 ? 50.334 1.041 11.084 1.00 56.91 533 ILE A C 1
ATOM 4182 O O . ILE A 1 533 ? 50.348 1.622 10.000 1.00 56.91 533 ILE A O 1
ATOM 4186 N N . MET A 1 534 ? 50.961 1.514 12.163 1.00 58.91 534 MET A N 1
ATOM 4187 C CA . MET A 1 534 ? 51.675 2.787 12.124 1.00 58.91 534 MET A CA 1
ATOM 4188 C C . MET A 1 534 ? 52.852 2.740 11.144 1.00 58.91 534 MET A C 1
ATOM 4190 O O . MET A 1 534 ? 53.074 3.718 10.443 1.00 58.91 534 MET A O 1
ATOM 4194 N N . GLU A 1 535 ? 53.543 1.603 11.045 1.00 66.19 535 GLU A N 1
ATOM 4195 C CA . GLU A 1 535 ? 54.646 1.374 10.105 1.00 66.19 535 GLU A CA 1
ATOM 4196 C C . GLU A 1 535 ? 54.160 1.290 8.646 1.00 66.19 535 GLU A C 1
ATOM 4198 O O . GLU A 1 535 ? 54.769 1.888 7.762 1.00 66.19 535 GLU A O 1
ATOM 4203 N N . THR A 1 536 ? 53.042 0.597 8.391 1.00 63.88 536 THR A N 1
ATOM 4204 C CA . THR A 1 536 ? 52.457 0.415 7.043 1.00 63.88 536 THR A CA 1
ATOM 4205 C C . THR A 1 536 ? 51.940 1.732 6.465 1.00 63.88 536 THR A C 1
ATOM 4207 O O . THR A 1 536 ? 51.998 1.950 5.259 1.00 63.88 536 THR A O 1
ATOM 4210 N N . PHE A 1 537 ? 51.462 2.635 7.324 1.00 66.75 537 PHE A N 1
ATOM 4211 C CA . PHE A 1 537 ? 50.891 3.922 6.924 1.00 66.75 537 PHE A CA 1
ATOM 4212 C C . PHE A 1 537 ? 51.714 5.119 7.417 1.00 66.75 537 PHE A C 1
ATOM 4214 O O . PHE A 1 537 ? 51.167 6.205 7.626 1.00 66.75 537 PHE A O 1
ATOM 4221 N N . LYS A 1 538 ? 53.021 4.942 7.639 1.00 72.75 538 LYS A N 1
ATOM 4222 C CA . LYS A 1 538 ? 53.894 6.006 8.168 1.00 72.75 538 LYS A CA 1
ATOM 4223 C C . LYS A 1 538 ? 54.005 7.220 7.246 1.00 72.75 538 LYS A C 1
ATOM 4225 O O . LYS A 1 538 ? 54.088 8.341 7.733 1.00 72.75 538 LYS A O 1
ATOM 4230 N N . ASP A 1 539 ? 53.888 7.004 5.937 1.00 71.44 539 ASP A N 1
ATOM 4231 C CA . ASP A 1 539 ? 53.962 8.063 4.921 1.00 71.44 539 ASP A CA 1
ATOM 4232 C C . ASP A 1 539 ? 52.613 8.767 4.675 1.00 71.44 539 ASP A C 1
ATOM 4234 O O . ASP A 1 539 ? 52.509 9.669 3.844 1.00 71.44 539 ASP A O 1
ATOM 4238 N N . TYR A 1 540 ? 51.569 8.391 5.423 1.00 64.38 540 TYR A N 1
ATOM 4239 C CA . TYR A 1 540 ? 50.229 8.970 5.338 1.00 64.38 540 TYR A CA 1
ATOM 4240 C C . TYR A 1 540 ? 49.887 9.690 6.656 1.00 64.38 540 TYR A C 1
ATOM 4242 O O . TYR A 1 540 ? 49.134 9.158 7.478 1.00 64.38 540 TYR A O 1
ATOM 4250 N N . PRO A 1 541 ? 50.408 10.912 6.890 1.00 61.56 541 PRO A N 1
ATOM 4251 C CA . PRO A 1 541 ? 50.242 11.648 8.154 1.00 61.56 541 PRO A CA 1
ATOM 4252 C C . PRO A 1 541 ? 48.771 11.902 8.519 1.00 61.56 541 PRO A C 1
ATOM 4254 O O . PRO A 1 541 ? 48.393 11.926 9.692 1.00 61.56 541 PRO A O 1
ATOM 4257 N N . ASP A 1 542 ? 47.916 11.991 7.503 1.00 56.53 542 ASP A N 1
ATOM 4258 C CA . ASP A 1 542 ? 46.468 12.097 7.643 1.00 56.53 542 ASP A CA 1
ATOM 4259 C C . ASP A 1 542 ? 45.839 10.849 8.287 1.00 56.53 542 ASP A C 1
ATOM 4261 O O . ASP A 1 542 ? 44.869 10.954 9.035 1.00 56.53 542 ASP A O 1
ATOM 4265 N N . PHE A 1 543 ? 46.395 9.665 8.021 1.00 56.25 543 PHE A N 1
ATOM 4266 C CA . PHE A 1 543 ? 45.959 8.391 8.595 1.00 56.25 543 PHE A CA 1
ATOM 4267 C C . PHE A 1 543 ? 46.440 8.239 10.045 1.00 56.25 543 PHE A C 1
ATOM 4269 O O . PHE A 1 543 ? 45.663 7.855 10.916 1.00 56.25 543 PHE A O 1
ATOM 4276 N N . GLN A 1 544 ? 47.675 8.658 10.335 1.00 57.41 544 GLN A N 1
ATOM 4277 C CA . GLN A 1 544 ? 48.256 8.673 11.687 1.00 57.41 544 GLN A CA 1
ATOM 4278 C C . GLN A 1 544 ? 47.446 9.553 12.655 1.00 57.41 544 GLN A C 1
ATOM 4280 O O . GLN A 1 544 ? 47.072 9.113 13.744 1.00 57.41 544 GLN A O 1
ATOM 4285 N N . SER A 1 545 ? 47.083 10.772 12.230 1.00 62.38 545 SER A N 1
ATOM 4286 C CA . SER A 1 545 ? 46.224 11.674 13.017 1.00 62.38 545 SER A CA 1
ATOM 4287 C C . SER A 1 545 ? 44.841 11.066 13.294 1.00 62.38 545 SER A C 1
ATOM 4289 O O . SER A 1 545 ? 44.247 11.307 14.344 1.00 62.38 545 SER A O 1
ATOM 4291 N N . LYS A 1 546 ? 44.323 10.245 12.375 1.00 58.34 546 LYS A N 1
ATOM 4292 C CA . LYS A 1 546 ? 43.008 9.599 12.498 1.00 58.34 546 LYS A CA 1
ATOM 4293 C C . LYS A 1 546 ? 43.051 8.343 13.382 1.00 58.34 546 LYS A C 1
ATOM 4295 O O . LYS A 1 546 ? 42.081 8.097 14.096 1.00 58.34 546 LYS A O 1
ATOM 4300 N N . ILE A 1 547 ? 44.172 7.614 13.430 1.00 59.06 547 ILE A N 1
ATOM 4301 C CA . ILE A 1 547 ? 44.398 6.545 14.422 1.00 59.06 547 ILE A CA 1
ATOM 4302 C C . ILE A 1 547 ? 44.448 7.130 15.837 1.00 59.06 547 ILE A C 1
ATOM 4304 O O . ILE A 1 547 ? 43.796 6.596 16.728 1.00 59.06 547 ILE A O 1
ATOM 4308 N N . ALA A 1 548 ? 45.125 8.263 16.043 1.00 62.41 548 ALA A N 1
ATOM 4309 C CA . ALA A 1 548 ? 45.138 8.934 17.346 1.00 62.41 548 ALA A CA 1
ATOM 4310 C C . ALA A 1 548 ? 43.715 9.301 17.829 1.00 62.41 548 ALA A C 1
ATOM 4312 O O . ALA A 1 548 ? 43.353 9.018 18.969 1.00 62.41 548 ALA A O 1
ATOM 4313 N N . ARG A 1 549 ? 42.849 9.808 16.936 1.00 60.78 549 ARG A N 1
ATOM 4314 C CA . ARG A 1 549 ? 41.425 10.073 17.249 1.00 60.78 549 ARG A CA 1
ATOM 4315 C C . ARG A 1 549 ? 40.628 8.802 17.565 1.00 60.78 549 ARG A C 1
ATOM 4317 O O . ARG A 1 549 ? 39.704 8.825 18.375 1.00 60.78 549 ARG A O 1
ATOM 4324 N N . HIS A 1 550 ? 40.971 7.671 16.948 1.00 54.25 550 HIS A N 1
ATOM 4325 C CA . HIS A 1 550 ? 40.367 6.377 17.275 1.00 54.25 550 HIS A CA 1
ATOM 4326 C C . HIS A 1 550 ? 40.727 5.922 18.699 1.00 54.25 550 HIS A C 1
ATOM 4328 O O . HIS A 1 550 ? 39.898 5.311 19.376 1.00 54.25 550 HIS A O 1
ATOM 4334 N N . GLU A 1 551 ? 41.934 6.226 19.181 1.00 59.03 551 GLU A N 1
ATOM 4335 C CA . GLU A 1 551 ? 42.347 5.924 20.557 1.00 59.03 551 GLU A CA 1
ATOM 4336 C C . GLU A 1 551 ? 41.587 6.781 21.574 1.00 59.03 551 GLU A C 1
ATOM 4338 O O . GLU A 1 551 ? 41.063 6.246 22.555 1.00 59.03 551 GLU A O 1
ATOM 4343 N N . GLU A 1 552 ? 41.411 8.074 21.288 1.00 64.94 552 GLU A N 1
ATOM 4344 C CA . GLU A 1 552 ? 40.541 8.963 22.072 1.00 64.94 552 GLU A CA 1
ATOM 4345 C C . GLU A 1 552 ? 39.106 8.412 22.161 1.00 64.94 552 GLU A C 1
ATOM 4347 O O . GLU A 1 552 ? 38.453 8.486 23.202 1.00 64.94 552 GLU A O 1
ATOM 4352 N N . ARG A 1 553 ? 38.627 7.761 21.096 1.00 60.84 553 ARG A N 1
ATOM 4353 C CA . ARG A 1 553 ? 37.305 7.124 21.036 1.00 60.84 553 ARG A CA 1
ATOM 4354 C C . ARG A 1 553 ? 37.205 5.834 21.853 1.00 60.84 553 ARG A C 1
ATOM 4356 O O . ARG A 1 553 ? 36.164 5.587 22.463 1.00 60.84 553 ARG A O 1
ATOM 4363 N N . ILE A 1 554 ? 38.244 4.997 21.876 1.00 60.16 554 ILE A N 1
ATOM 4364 C CA . ILE A 1 554 ? 38.284 3.821 22.765 1.00 60.16 554 ILE A CA 1
ATOM 4365 C C . ILE A 1 554 ? 38.262 4.286 24.226 1.00 60.16 554 ILE A C 1
ATOM 4367 O O . ILE A 1 554 ? 37.512 3.730 25.032 1.00 60.16 554 ILE A O 1
ATOM 4371 N N . ALA A 1 555 ? 39.000 5.354 24.546 1.00 68.00 555 ALA A N 1
ATOM 4372 C CA . ALA A 1 555 ? 38.961 5.979 25.863 1.00 68.00 555 ALA A CA 1
ATOM 4373 C C . ALA A 1 555 ? 37.557 6.523 26.199 1.00 68.00 555 ALA A C 1
ATOM 4375 O O . ALA A 1 555 ? 37.039 6.239 27.278 1.00 68.00 555 ALA A O 1
ATOM 4376 N N . LEU A 1 556 ? 36.886 7.193 25.253 1.00 65.38 556 LEU A N 1
ATOM 4377 C CA . LEU A 1 556 ? 35.519 7.696 25.432 1.00 65.38 556 LEU A CA 1
ATOM 4378 C C . LEU A 1 556 ? 34.493 6.567 25.644 1.00 65.38 556 LEU A C 1
ATOM 4380 O O . LEU A 1 556 ? 33.618 6.679 26.500 1.00 65.38 556 LEU A O 1
ATOM 4384 N N . LYS A 1 557 ? 34.599 5.452 24.907 1.00 62.84 557 LYS A N 1
ATOM 4385 C CA . LYS A 1 557 ? 33.730 4.273 25.100 1.00 62.84 557 LYS A CA 1
ATOM 4386 C C . LYS A 1 557 ? 33.918 3.647 26.479 1.00 62.84 557 LYS A C 1
ATOM 4388 O O . LYS A 1 557 ? 32.933 3.249 27.101 1.00 62.84 557 LYS A O 1
ATOM 4393 N N . LYS A 1 558 ? 35.161 3.585 26.960 1.00 73.31 558 LYS A N 1
ATOM 4394 C CA . LYS A 1 558 ? 35.476 3.124 28.314 1.00 73.31 558 LYS A CA 1
ATOM 4395 C C . LYS A 1 558 ? 34.868 4.055 29.367 1.00 73.31 558 LYS A C 1
ATOM 4397 O O . LYS A 1 558 ? 34.218 3.574 30.288 1.00 73.31 558 LYS A O 1
ATOM 4402 N N . GLU A 1 559 ? 34.965 5.368 29.170 1.00 72.62 559 GLU A N 1
ATOM 4403 C CA . GLU A 1 559 ? 34.354 6.367 30.055 1.00 72.62 559 GLU A CA 1
ATOM 4404 C C . GLU A 1 559 ? 32.816 6.249 30.096 1.00 72.62 559 GLU A C 1
ATOM 4406 O O . GLU A 1 559 ? 32.208 6.300 31.163 1.00 72.62 559 GLU A O 1
ATOM 4411 N N . ILE A 1 560 ? 32.163 6.020 28.948 1.00 65.56 560 ILE A N 1
ATOM 4412 C CA . ILE A 1 560 ? 30.712 5.770 28.883 1.00 65.56 560 ILE A CA 1
ATOM 4413 C C . ILE A 1 560 ? 30.342 4.483 29.634 1.00 65.56 560 ILE A C 1
ATOM 4415 O O . ILE A 1 560 ? 29.333 4.455 30.340 1.00 65.56 560 ILE A O 1
ATOM 4419 N N . ALA A 1 561 ? 31.136 3.418 29.497 1.00 72.06 561 ALA A N 1
ATOM 4420 C CA . ALA A 1 561 ? 30.905 2.166 30.212 1.00 72.06 561 ALA A CA 1
ATOM 4421 C C . ALA A 1 561 ? 31.046 2.342 31.735 1.00 72.06 561 ALA A C 1
ATOM 4423 O O . ALA A 1 561 ? 30.206 1.853 32.489 1.00 72.06 561 ALA A O 1
ATOM 4424 N N . GLU A 1 562 ? 32.044 3.102 32.190 1.00 81.25 562 GLU A N 1
ATOM 4425 C CA . GLU A 1 562 ? 32.223 3.454 33.603 1.00 81.25 562 GLU A CA 1
ATOM 4426 C C . GLU A 1 562 ? 31.051 4.293 34.141 1.00 81.25 562 GLU A C 1
ATOM 4428 O O . GLU A 1 562 ? 30.559 4.030 35.239 1.00 81.25 562 GLU A O 1
ATOM 4433 N N . LEU A 1 563 ? 30.542 5.256 33.361 1.00 70.06 563 LEU A N 1
ATOM 4434 C CA . LEU A 1 563 ? 29.357 6.044 33.728 1.00 70.06 563 LEU A CA 1
ATOM 4435 C C . LEU A 1 563 ? 28.091 5.182 33.836 1.00 70.06 563 LEU A C 1
ATOM 4437 O O . LEU A 1 563 ? 27.304 5.370 34.762 1.00 70.06 563 LEU A O 1
ATOM 4441 N N . LYS A 1 564 ? 27.913 4.205 32.938 1.00 69.94 564 LYS A N 1
ATOM 4442 C CA . LYS A 1 564 ? 26.805 3.239 33.013 1.00 69.94 564 LYS A CA 1
ATOM 4443 C C . LYS A 1 564 ? 26.909 2.333 34.239 1.00 69.94 564 LYS A C 1
ATOM 4445 O O . LYS A 1 564 ? 25.896 2.076 34.880 1.00 69.94 564 LYS A O 1
ATOM 4450 N N . MET A 1 565 ? 28.115 1.888 34.599 1.00 79.25 565 MET A N 1
ATOM 4451 C CA . MET A 1 565 ? 28.320 1.107 35.824 1.00 79.25 565 MET A CA 1
ATOM 4452 C C . MET A 1 565 ? 28.043 1.930 37.088 1.00 79.25 565 MET A C 1
ATOM 4454 O O . MET A 1 565 ? 27.401 1.425 38.006 1.00 79.25 565 MET A O 1
ATOM 4458 N N . LYS A 1 566 ? 28.441 3.211 37.124 1.00 75.31 566 LYS A N 1
ATOM 4459 C CA . LYS A 1 566 ? 28.087 4.122 38.228 1.00 75.31 566 LYS A CA 1
ATOM 4460 C C . LYS A 1 566 ? 26.573 4.302 38.361 1.00 75.31 566 LYS A C 1
ATOM 4462 O O . LYS A 1 566 ? 26.057 4.226 39.473 1.00 75.31 566 LYS A O 1
ATOM 4467 N N . LEU A 1 567 ? 25.864 4.474 37.243 1.00 70.25 567 LEU A N 1
ATOM 4468 C CA . LEU A 1 567 ? 24.401 4.562 37.232 1.00 70.25 567 LEU A CA 1
ATOM 4469 C C . LEU A 1 567 ? 23.758 3.288 37.809 1.00 70.25 567 LEU A C 1
ATOM 4471 O O . LEU A 1 567 ? 22.947 3.380 38.723 1.00 70.25 567 LEU A O 1
ATOM 4475 N N . ALA A 1 568 ? 24.205 2.110 37.365 1.00 71.88 568 ALA A N 1
ATOM 4476 C CA . ALA A 1 568 ? 23.705 0.826 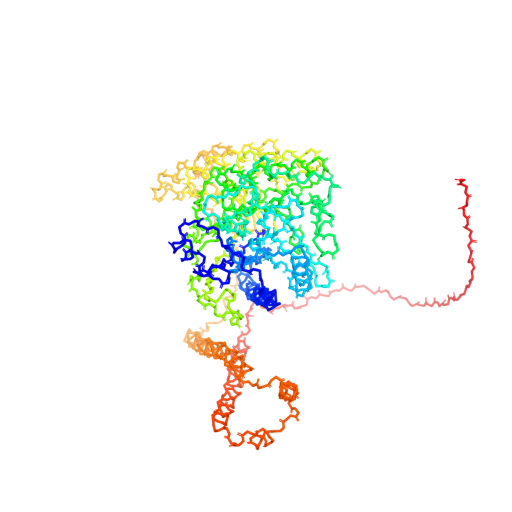37.862 1.00 71.88 568 ALA A CA 1
ATOM 4477 C C . ALA A 1 568 ? 23.989 0.605 39.363 1.00 71.88 568 ALA A C 1
ATOM 4479 O O . ALA A 1 568 ? 23.138 0.092 40.084 1.00 71.88 568 ALA A O 1
ATOM 4480 N N . SER A 1 569 ? 25.154 1.033 39.870 1.00 73.38 569 SER A N 1
ATOM 4481 C CA . SER A 1 569 ? 25.453 0.950 41.311 1.00 73.38 569 SER A CA 1
ATOM 4482 C C . SER A 1 569 ? 24.531 1.829 42.163 1.00 73.38 569 SER A C 1
ATOM 4484 O O . SER A 1 569 ? 24.142 1.428 43.256 1.00 73.38 569 SER A O 1
ATOM 4486 N N . LYS A 1 570 ? 24.108 2.987 41.637 1.00 69.19 570 LYS A N 1
ATOM 4487 C CA . LYS A 1 570 ? 23.167 3.890 42.314 1.00 69.19 570 LYS A CA 1
ATOM 4488 C C . LYS A 1 570 ? 21.738 3.350 42.329 1.00 69.19 570 LYS A C 1
ATOM 4490 O O . LYS A 1 570 ? 21.004 3.611 43.275 1.00 69.19 570 LYS A O 1
ATOM 4495 N N . GLU A 1 571 ? 21.368 2.539 41.342 1.00 66.75 571 GLU A N 1
ATOM 4496 C CA . GLU A 1 571 ? 20.091 1.814 41.326 1.00 66.75 571 GLU A CA 1
ATOM 4497 C C . GLU A 1 571 ? 20.039 0.670 42.358 1.00 66.75 571 GLU A C 1
ATOM 4499 O O . GLU A 1 571 ? 18.952 0.238 42.727 1.00 66.75 571 GLU A O 1
ATOM 4504 N N . HIS A 1 572 ? 21.184 0.183 42.853 1.00 62.72 572 HIS A N 1
ATOM 4505 C CA . HIS A 1 572 ? 21.254 -0.873 43.877 1.00 62.72 572 HIS A CA 1
ATOM 4506 C C . HIS A 1 572 ? 21.337 -0.353 45.325 1.00 62.72 572 HIS A C 1
ATOM 4508 O O . HIS A 1 572 ? 21.086 -1.121 46.252 1.00 62.72 572 HIS A O 1
ATOM 4514 N N . GLU A 1 573 ? 21.639 0.932 45.550 1.00 61.19 573 GLU A N 1
ATOM 4515 C CA . GLU A 1 573 ? 21.711 1.532 46.899 1.00 61.19 573 GLU A CA 1
ATOM 4516 C C . GLU A 1 573 ? 20.328 1.802 47.533 1.00 61.19 573 GLU A C 1
ATOM 4518 O O . GLU A 1 573 ? 20.243 2.031 48.739 1.00 61.19 573 GLU A O 1
ATOM 4523 N N . HIS A 1 574 ? 19.234 1.706 46.770 1.00 52.47 574 HIS A N 1
ATOM 4524 C CA . HIS A 1 574 ? 17.866 1.748 47.295 1.00 52.47 574 HIS A CA 1
ATOM 4525 C C . HIS A 1 574 ? 17.005 0.639 46.672 1.00 52.47 574 HIS A C 1
ATOM 4527 O O . HIS A 1 574 ? 16.437 0.843 45.597 1.00 52.47 574 HIS A O 1
ATOM 4533 N N . PRO A 1 575 ? 16.875 -0.534 47.323 1.00 44.22 575 PRO A N 1
ATOM 4534 C CA . PRO A 1 575 ? 15.896 -1.519 46.902 1.00 44.22 575 PRO A CA 1
ATOM 4535 C C . PRO A 1 575 ? 14.489 -0.957 47.116 1.00 44.22 575 PRO A C 1
ATOM 4537 O O . PRO A 1 575 ? 14.168 -0.403 48.168 1.00 44.22 575 PRO A O 1
ATOM 4540 N N . ASP A 1 576 ? 13.672 -1.118 46.085 1.00 45.25 576 ASP A N 1
ATOM 4541 C CA . ASP A 1 576 ? 12.239 -0.861 46.076 1.00 45.25 576 ASP A CA 1
ATOM 4542 C C . ASP A 1 576 ? 11.578 -1.524 47.308 1.00 45.25 576 ASP A C 1
ATOM 4544 O O . ASP A 1 576 ? 11.662 -2.752 47.448 1.00 45.25 576 ASP A O 1
ATOM 4548 N N . PRO A 1 577 ? 10.971 -0.763 48.242 1.00 47.19 577 PRO A N 1
ATOM 4549 C CA . PRO A 1 577 ? 10.421 -1.323 49.478 1.00 47.19 577 PRO A CA 1
ATOM 4550 C C . PRO A 1 577 ? 9.252 -2.300 49.251 1.00 47.19 577 PRO A C 1
ATOM 4552 O O . PRO A 1 577 ? 8.893 -3.022 50.178 1.00 47.19 577 PRO A O 1
ATOM 4555 N N . ASP A 1 578 ? 8.716 -2.398 48.030 1.00 45.88 578 ASP A N 1
ATOM 4556 C CA . ASP A 1 578 ? 7.582 -3.265 47.672 1.00 45.88 578 ASP A CA 1
ATOM 4557 C C . ASP A 1 578 ? 7.952 -4.718 47.292 1.00 45.88 578 ASP A C 1
ATOM 4559 O O . ASP A 1 578 ? 7.093 -5.493 46.865 1.00 45.88 578 ASP A O 1
ATOM 4563 N N . LYS A 1 579 ? 9.215 -5.148 47.459 1.00 43.88 579 LYS A N 1
ATOM 4564 C CA . LYS A 1 579 ? 9.653 -6.530 47.145 1.00 43.88 579 LYS A CA 1
ATOM 4565 C C . LYS A 1 579 ? 10.208 -7.334 48.326 1.00 43.88 579 LYS A C 1
ATOM 4567 O O . LYS A 1 579 ? 11.080 -8.182 48.142 1.00 43.88 579 LYS A O 1
ATOM 4572 N N . THR A 1 580 ? 9.676 -7.151 49.533 1.00 36.78 580 THR A N 1
ATOM 4573 C CA . THR A 1 580 ? 9.898 -8.089 50.649 1.00 36.78 580 THR A CA 1
ATOM 4574 C C . THR A 1 580 ? 8.755 -9.104 50.745 1.00 36.78 580 THR A C 1
ATOM 4576 O O . THR A 1 580 ? 7.739 -8.909 51.404 1.00 36.78 580 THR A O 1
ATOM 4579 N N . THR A 1 581 ? 8.918 -10.247 50.077 1.00 36.59 581 THR A N 1
ATOM 4580 C CA . THR A 1 581 ? 8.069 -11.427 50.294 1.00 36.59 581 THR A CA 1
ATOM 4581 C C . THR A 1 581 ? 8.353 -12.041 51.667 1.00 36.59 581 THR A C 1
ATOM 4583 O O . THR A 1 581 ? 9.456 -12.535 51.905 1.00 36.59 581 THR A O 1
ATOM 4586 N N . ASN A 1 582 ? 7.349 -12.055 52.547 1.00 31.16 582 ASN A N 1
ATOM 4587 C CA . ASN A 1 582 ? 7.332 -12.855 53.776 1.00 31.16 582 ASN A CA 1
ATOM 4588 C C . ASN A 1 582 ? 7.268 -14.366 53.455 1.00 31.16 582 ASN A C 1
ATOM 4590 O O . ASN A 1 582 ? 6.390 -14.778 52.692 1.00 31.16 582 ASN A O 1
ATOM 4594 N N . PRO A 1 583 ? 8.119 -15.215 54.061 1.00 51.19 583 PRO A N 1
ATOM 4595 C CA . PRO A 1 583 ? 7.904 -16.659 54.166 1.00 51.19 583 PRO A CA 1
ATOM 4596 C C . PRO A 1 583 ? 7.220 -17.027 55.506 1.00 51.19 583 PRO A C 1
ATOM 4598 O O . PRO A 1 583 ? 7.109 -16.167 56.374 1.00 51.19 583 PRO A O 1
ATOM 4601 N N . VAL A 1 584 ? 6.868 -18.321 55.685 1.00 36.81 584 VAL A N 1
ATOM 4602 C CA . VAL A 1 584 ? 6.299 -19.029 56.883 1.00 36.81 584 VAL A CA 1
ATOM 4603 C C . VAL A 1 584 ? 4.770 -19.275 56.762 1.00 36.81 584 VAL A C 1
ATOM 4605 O O . VAL A 1 584 ? 4.035 -18.323 56.558 1.00 36.81 584 VAL A O 1
ATOM 4608 N N . ASN A 1 585 ? 4.151 -20.475 56.849 1.00 29.92 585 ASN A N 1
ATOM 4609 C CA . ASN A 1 585 ? 4.455 -21.846 57.341 1.00 29.92 585 ASN A CA 1
ATOM 4610 C C . ASN A 1 585 ? 3.517 -22.876 56.624 1.00 29.92 585 ASN A C 1
ATOM 4612 O O . ASN A 1 585 ? 2.358 -22.553 56.392 1.00 29.92 585 ASN A O 1
ATOM 4616 N N . LYS A 1 586 ? 3.977 -24.031 56.099 1.00 34.81 586 LYS A N 1
ATOM 4617 C CA . LYS A 1 586 ? 4.087 -25.412 56.676 1.00 34.81 586 LYS A CA 1
ATOM 4618 C C . LYS A 1 586 ? 2.796 -26.137 57.131 1.00 34.81 586 LYS A C 1
ATOM 4620 O O . LYS A 1 586 ? 2.223 -25.750 58.139 1.00 34.81 586 LYS A O 1
ATOM 4625 N N . HIS A 1 587 ? 2.474 -27.274 56.479 1.00 31.27 587 HIS A N 1
ATOM 4626 C CA . HIS A 1 587 ? 2.404 -28.666 57.022 1.00 31.27 587 HIS A CA 1
ATOM 4627 C C . HIS A 1 587 ? 1.772 -29.633 55.981 1.00 31.27 587 HIS A C 1
ATOM 4629 O O . HIS A 1 587 ? 0.655 -29.412 55.539 1.00 31.27 587 HIS A O 1
ATOM 4635 N N . SER A 1 588 ? 2.535 -30.530 55.336 1.00 32.16 588 SER A N 1
ATOM 4636 C CA . SER A 1 588 ? 2.903 -31.925 55.693 1.00 32.16 588 SER A CA 1
ATOM 4637 C C . SER A 1 588 ? 1.851 -32.999 55.366 1.00 32.16 588 SER A C 1
ATOM 4639 O O . SER A 1 588 ? 0.850 -33.086 56.065 1.00 32.16 588 SER A O 1
ATOM 4641 N N . PHE A 1 589 ? 2.162 -33.902 54.426 1.00 28.12 589 PHE A N 1
ATOM 4642 C CA . PHE A 1 589 ? 1.852 -35.335 54.553 1.00 28.12 589 PHE A CA 1
ATOM 4643 C C . PHE A 1 589 ? 2.875 -36.176 53.767 1.00 28.12 589 PHE A C 1
ATOM 4645 O O . PHE A 1 589 ? 3.182 -35.891 52.612 1.00 28.12 589 PHE A O 1
ATOM 4652 N N . PHE A 1 590 ? 3.449 -37.160 54.458 1.00 32.84 590 PHE A N 1
ATOM 4653 C CA . PHE A 1 590 ? 4.434 -38.137 53.986 1.00 32.84 590 PHE A CA 1
ATOM 4654 C C . PHE A 1 590 ? 3.777 -39.226 53.126 1.00 32.84 590 PHE A C 1
ATOM 4656 O O . PHE A 1 590 ? 2.623 -39.580 53.356 1.00 32.84 590 PHE A O 1
ATOM 4663 N N . GLY A 1 591 ? 4.551 -39.832 52.222 1.00 25.98 591 GLY A N 1
ATOM 4664 C CA . GLY A 1 591 ? 4.155 -41.046 51.506 1.00 25.98 591 GLY A CA 1
ATOM 4665 C C . GLY A 1 591 ? 5.202 -41.517 50.499 1.00 25.98 591 GLY A C 1
ATOM 4666 O O . GLY A 1 591 ? 5.053 -41.321 49.301 1.00 25.98 591 GLY A O 1
ATOM 4667 N N . THR A 1 592 ? 6.279 -42.114 51.000 1.00 33.06 592 THR A N 1
ATOM 4668 C CA . THR A 1 592 ? 7.310 -42.847 50.249 1.00 33.06 592 THR A CA 1
ATOM 4669 C C . THR A 1 592 ? 6.777 -44.148 49.639 1.00 33.06 592 THR A C 1
ATOM 4671 O O . THR A 1 592 ? 6.108 -44.903 50.338 1.00 33.06 592 THR A O 1
ATOM 4674 N N . SER A 1 593 ? 7.203 -44.502 48.423 1.00 28.31 593 SER A N 1
ATOM 4675 C CA . SER A 1 593 ? 7.718 -45.853 48.124 1.00 28.31 593 SER A CA 1
ATOM 4676 C C . SER A 1 593 ? 8.495 -45.885 46.801 1.00 28.31 593 SER A C 1
ATOM 4678 O O . SER A 1 593 ? 8.114 -45.277 45.805 1.00 28.31 593 SER A O 1
ATOM 4680 N N . GLN A 1 594 ? 9.642 -46.559 46.863 1.00 30.19 594 GLN A N 1
ATOM 4681 C CA . GLN A 1 594 ? 10.536 -46.931 45.769 1.00 30.19 594 GLN A CA 1
ATOM 4682 C C . GLN A 1 594 ? 10.105 -48.258 45.117 1.00 30.19 594 GLN A C 1
ATOM 4684 O O . GLN A 1 594 ? 9.348 -49.018 45.717 1.00 30.19 594 GLN A O 1
ATOM 4689 N N . SER A 1 595 ? 10.780 -48.561 43.998 1.00 30.28 595 SER A N 1
ATOM 4690 C CA . SER A 1 595 ? 11.187 -49.872 43.431 1.00 30.28 595 SER A CA 1
ATOM 4691 C C . SER A 1 595 ? 10.544 -50.166 42.064 1.00 30.28 595 SER A C 1
ATOM 4693 O O . SER A 1 595 ? 9.328 -50.133 41.936 1.00 30.28 595 SER A O 1
ATOM 4695 N N . ALA A 1 596 ? 11.335 -50.127 40.976 1.00 31.50 596 ALA A N 1
ATOM 4696 C CA . ALA A 1 596 ? 12.132 -51.226 40.371 1.00 31.50 596 ALA A CA 1
ATOM 4697 C C . ALA A 1 596 ? 11.288 -51.929 39.279 1.00 31.50 596 ALA A C 1
ATOM 4699 O O . ALA A 1 596 ? 10.076 -51.962 39.406 1.00 31.50 596 ALA A O 1
ATOM 4700 N N . GLU A 1 597 ? 11.749 -52.522 38.180 1.00 31.42 597 GLU A N 1
ATOM 4701 C CA . GLU A 1 597 ? 12.996 -52.697 37.420 1.00 31.42 597 GLU A CA 1
ATOM 4702 C C . GLU A 1 597 ? 12.556 -53.429 36.115 1.00 31.42 597 GLU A C 1
ATOM 4704 O O . GLU A 1 597 ? 11.591 -54.187 36.188 1.00 31.42 597 GLU A O 1
ATOM 4709 N N . LYS A 1 598 ? 13.329 -53.328 35.008 1.00 31.98 598 LYS A N 1
ATOM 4710 C CA . LYS A 1 598 ? 13.445 -54.315 33.882 1.00 31.98 598 LYS A CA 1
ATOM 4711 C C . LYS A 1 598 ? 12.212 -54.519 32.963 1.00 31.98 598 LYS A C 1
ATOM 4713 O O . LYS A 1 598 ? 11.089 -54.364 33.400 1.00 31.98 598 LYS A O 1
ATOM 4718 N N . GLN A 1 599 ? 12.277 -54.861 31.668 1.00 28.31 599 GLN A N 1
ATOM 4719 C CA . GLN A 1 599 ? 13.266 -55.368 30.685 1.00 28.31 599 GLN A CA 1
ATOM 4720 C C . GLN A 1 599 ? 12.651 -55.073 29.278 1.00 28.31 599 GLN A C 1
ATOM 4722 O O . GLN A 1 599 ? 11.431 -55.049 29.161 1.00 28.31 599 GLN A O 1
ATOM 4727 N N . ALA A 1 600 ? 13.385 -54.564 28.282 1.00 31.30 600 ALA A N 1
ATOM 4728 C CA . ALA A 1 600 ? 14.118 -55.275 27.215 1.00 31.30 600 ALA A CA 1
ATOM 4729 C C . ALA A 1 600 ? 13.280 -56.072 26.172 1.00 31.30 600 ALA A C 1
ATOM 4731 O O . ALA A 1 600 ? 12.624 -57.041 26.530 1.00 31.30 600 ALA A O 1
ATOM 4732 N N . GLU A 1 601 ? 13.479 -55.686 24.893 1.00 30.05 601 GLU A N 1
ATOM 4733 C CA . GLU A 1 601 ? 13.445 -56.495 23.643 1.00 30.05 601 GLU A CA 1
ATOM 4734 C C . GLU A 1 601 ? 12.091 -56.973 23.048 1.00 30.05 601 GLU A C 1
ATOM 4736 O O . GLU A 1 601 ? 11.148 -57.202 23.787 1.00 30.05 601 GLU A O 1
ATOM 4741 N N . VAL A 1 602 ? 11.855 -57.196 21.738 1.00 31.62 602 VAL A N 1
ATOM 4742 C CA . VAL A 1 602 ? 12.531 -57.010 20.426 1.00 31.62 602 VAL A CA 1
ATOM 4743 C C . VAL A 1 602 ? 11.484 -57.363 19.324 1.00 31.62 602 VAL A C 1
ATOM 4745 O O . VAL A 1 602 ? 10.580 -58.152 19.576 1.00 31.62 602 VAL A O 1
ATOM 4748 N N . GLU A 1 603 ? 11.652 -56.803 18.115 1.00 29.30 603 GLU A N 1
ATOM 4749 C CA . GLU A 1 603 ? 11.258 -57.330 16.780 1.00 29.30 603 GLU A CA 1
ATOM 4750 C C . GLU A 1 603 ? 9.862 -57.178 16.106 1.00 29.30 603 GLU A C 1
ATOM 4752 O O . GLU A 1 603 ? 8.810 -57.546 16.614 1.00 29.30 603 GLU A O 1
ATOM 4757 N N . ASN A 1 604 ? 9.992 -56.796 14.818 1.00 29.12 604 ASN A N 1
ATOM 4758 C CA . ASN A 1 604 ? 9.293 -57.240 13.595 1.00 29.12 604 ASN A CA 1
ATOM 4759 C C . ASN A 1 604 ? 7.962 -56.601 13.125 1.00 29.12 604 ASN A C 1
ATOM 4761 O O . ASN A 1 604 ? 6.882 -57.081 13.433 1.00 29.12 604 ASN A O 1
ATOM 4765 N N . ALA A 1 605 ? 8.105 -55.561 12.277 1.00 32.19 605 ALA A N 1
ATOM 4766 C CA . ALA A 1 605 ? 7.836 -55.519 10.812 1.00 32.19 605 ALA A CA 1
ATOM 4767 C C . ALA A 1 605 ? 6.448 -55.974 10.226 1.00 32.19 605 ALA A C 1
ATOM 4769 O O . ALA A 1 605 ? 5.629 -56.544 10.930 1.00 32.19 605 ALA A O 1
ATOM 4770 N N . PRO A 1 606 ? 6.105 -55.659 8.948 1.00 51.31 606 PRO A N 1
ATOM 4771 C CA . PRO A 1 606 ? 4.857 -54.965 8.585 1.00 51.31 606 PRO A CA 1
ATOM 4772 C C . PRO A 1 606 ? 3.920 -55.746 7.629 1.00 51.31 606 PRO A C 1
ATOM 4774 O O . PRO A 1 606 ? 4.314 -56.733 7.023 1.00 51.31 606 PRO A O 1
ATOM 4777 N N . ASN A 1 607 ? 2.700 -55.242 7.406 1.00 30.77 607 ASN A N 1
ATOM 4778 C CA . ASN A 1 607 ? 1.846 -55.564 6.245 1.00 30.77 607 ASN A CA 1
ATOM 4779 C C . ASN A 1 607 ? 1.048 -54.300 5.877 1.00 30.77 607 ASN A C 1
ATOM 4781 O O . ASN A 1 607 ? 0.420 -53.705 6.746 1.00 30.77 607 ASN A O 1
ATOM 4785 N N . SER A 1 608 ? 1.265 -53.676 4.717 1.00 32.97 608 SER A N 1
ATOM 4786 C CA . SER A 1 608 ? 0.800 -54.053 3.369 1.00 32.97 608 SER A CA 1
ATOM 4787 C C . SER A 1 608 ? -0.734 -54.061 3.257 1.00 32.97 608 SER A C 1
ATOM 4789 O O . SER A 1 608 ? -1.418 -54.890 3.844 1.00 32.97 608 SER A O 1
ATOM 4791 N N . LEU A 1 609 ? -1.272 -53.094 2.507 1.00 40.56 609 LEU A N 1
ATOM 4792 C CA . LEU A 1 609 ? -2.658 -53.068 2.041 1.00 40.56 609 LEU A CA 1
ATOM 4793 C C . LEU A 1 609 ? -2.671 -52.460 0.634 1.00 40.56 609 LEU A C 1
ATOM 4795 O O . LEU A 1 609 ? -2.410 -51.272 0.450 1.00 40.56 609 LEU A O 1
ATOM 4799 N N . TYR A 1 610 ? -2.919 -53.338 -0.335 1.00 45.34 610 TYR A N 1
ATOM 4800 C CA . TYR A 1 610 ? -3.349 -53.065 -1.704 1.00 45.34 610 TYR A CA 1
ATOM 4801 C C . TYR A 1 610 ? -4.830 -53.454 -1.809 1.00 45.34 610 TYR A C 1
ATOM 4803 O O . TYR A 1 610 ? -5.224 -54.432 -1.176 1.00 45.34 610 TYR A O 1
ATOM 4811 N N . HIS A 1 611 ? -5.585 -52.682 -2.593 1.00 47.75 611 HIS A N 1
ATOM 4812 C CA . HIS A 1 611 ? -6.781 -52.987 -3.408 1.00 47.75 611 HIS A CA 1
ATOM 4813 C C . HIS A 1 611 ? -7.415 -51.616 -3.728 1.00 47.75 611 HIS A C 1
ATOM 4815 O O . HIS A 1 611 ? -7.660 -50.849 -2.799 1.00 47.75 611 HIS A O 1
ATOM 4821 N N . ASP A 1 612 ? -7.654 -51.169 -4.959 1.00 50.56 612 ASP A N 1
ATOM 4822 C CA . ASP A 1 612 ? -7.518 -51.698 -6.326 1.00 50.56 612 ASP A CA 1
ATOM 4823 C C . ASP A 1 612 ? -7.202 -50.527 -7.279 1.00 50.56 612 ASP A C 1
ATOM 4825 O O . ASP A 1 612 ? -7.537 -49.370 -6.912 1.00 50.56 612 ASP A O 1
#

Foldseek 3Di:
DEWEWEKFKAFCAAFQGNVVVVCVVPVLFAQAAPPDDDDPQLLVLVLLVLLLVQVVLQVVVVVVVVVCVVVVNPYFYAYEYEAAQRQHEDPHDAAELVSVLVSLLSNQVSLLQGAFRYKYWAHFGFYQFPLQATWRKIKIWGRDLHRPDGIEIAIATAAADDSSDHWHWYDDPNDTDTRHHHNRCPPSNPPDDPPDCRPCCNSNPPSRYDDPDLQFQHQKGWDAGSVGDIEIEGEHEACCQVVLVRVVSLLVSLVSCLVVLHQQDQFYEYEYNHAPDDHDPVSDQWFYAYSYPPPGDGRPFDFPDFFDFDQSVRDSRSGGMTITIHDIDDGGGTFDVSSLSSQVSNVVRPQDPQQDQDPQQDGPLLVLVVPDDDPSSLVRSLRNLVSVVVRPDDQCRAGPVGDGVLLVLLVQLVVCVVVVVPRSNVSSVVVCVSVVNDPVSSVVSPPPPDPPDDDDDDDDDDDDDPVVVVVLVVVLVVLVVVLVVLVVVVVVVVVVVVVVVVVVVVVDDPVCVVVVVVVVVCVVVVVQDPVNVCVVCVVPVVVVVVVVVVVVVVVSVVVSVVSVVVSVVSVVVDDDPPPDDDDDDDDDDDDDDDDYDDDDDDDDDDDDDDDD

Radius of gyration: 31.16 Å; Cα contacts (8 Å, |Δi|>4): 936; chains: 1; bounding box: 84×82×100 Å

Secondary structure (DSSP, 8-state):
-EEEEEEEEE-SS-TTTTHHHHHHHHTT--EE--TT---THHHHHHHHHHHHHHHHHHHHHHHHHHHHHHTT---EEEEEEEE-TTTT--SSSPBPHHHHHHHHHHHHHHHTTSPTTEEEEEEEEEEE-TTSSEEEEEEEEE--SSTTSPPEEEEEE-SS--TTS--EEEEETTEEEEPPBTTT-TTT-----TTSTT-HHHHTTTSSEE-S-TTEETTEEEEE-TT--EEEEEEEETHHHHTTHHHHHHHHHHHHHHHTT----SEEEEEEE-SS----GGG-SSEEEE--TTT-EETTBPPSEEEEE----STTTTTT-EEEE---EEPEEPPHHHHHHHHHHHHHHS---TTPBPTTS-BHHHHHHH---SHHHHHHHHHHHHHHHTTT--S--B-TTS-BHHHHHHHHHHHHHHTT-HHHHHHHHHHHHHTT--HHHHHTTSS------PPP-PPPPP---HHHHHHHHHHHHHHHHHHHHHHHHHHHHHHHHHHHHHHHHTTS-GGGHHHHHHHHHHHHTT-S-HHHHHHHTTT-HHHHHHHHHHHHHHHHHHHHHHHHHHHHHHHHSS--GGG---------------------------------